Protein AF-0000000066997817 (afdb_homodimer)

Solvent-accessible surface area (backbone atoms only — not comparable to full-atom values): 31862 Å² total; per-residue (Å²): 126,80,78,74,69,65,70,50,95,46,60,20,45,47,15,39,38,50,39,30,66,36,46,84,80,52,54,71,70,64,80,75,62,68,60,83,59,78,78,51,81,40,41,64,57,29,37,52,49,52,52,50,34,34,69,73,55,72,62,69,62,60,67,58,55,32,49,37,43,42,49,49,35,51,52,48,52,53,53,37,70,72,39,91,71,57,83,59,51,71,68,46,51,27,23,26,38,44,45,30,49,35,50,40,51,34,54,75,31,30,62,69,38,41,45,49,59,48,50,71,66,59,64,71,79,86,77,75,69,81,70,71,74,73,72,67,47,24,51,48,48,58,58,44,27,54,54,43,23,56,73,75,68,44,62,65,65,57,57,50,50,36,49,30,53,74,62,50,70,66,65,54,55,70,58,44,51,52,51,45,54,52,48,50,51,48,44,39,68,72,41,44,63,75,72,35,71,47,59,31,60,62,38,50,51,51,50,51,52,50,50,49,50,48,51,48,50,52,47,46,52,50,52,58,67,61,53,70,77,70,76,64,80,77,74,75,74,76,74,72,73,79,80,72,74,86,74,78,72,95,74,70,96,78,80,73,88,80,76,86,78,85,80,78,86,70,88,77,82,133,125,80,77,75,70,65,69,50,95,44,61,20,43,47,16,39,39,51,40,30,67,35,48,85,78,50,55,71,73,49,80,79,54,64,76,82,63,75,76,50,82,41,42,64,57,28,37,52,49,51,52,49,33,33,70,74,55,72,61,67,61,59,67,59,56,33,48,37,42,42,50,49,35,52,50,49,51,53,52,37,69,72,39,92,70,58,82,59,50,73,68,46,50,28,22,26,39,45,45,31,50,35,50,40,50,34,53,75,30,30,61,70,37,40,45,49,58,47,49,71,65,58,65,72,79,86,72,78,66,80,70,71,74,73,72,66,46,22,49,47,49,57,58,44,27,54,54,42,23,56,73,73,69,42,64,66,64,58,57,52,51,37,48,31,52,74,61,49,70,67,66,53,55,72,57,44,51,52,52,45,53,53,49,50,50,49,44,40,69,73,41,44,63,75,73,36,71,47,62,31,60,63,39,50,51,51,50,51,50,50,49,49,51,49,49,49,50,50,48,47,51,50,53,59,67,61,53,71,78,72,77,66,80,78,75,78,75,79,73,74,75,78,82,69,82,78,81,73,68,94,80,78,86,90,87,73,91,81,82,82,77,84,77,88,79,81,95,76,92,136

Radius of gyration: 37.09 Å; Cα contacts (8 Å, |Δi|>4): 409; chains: 2; bounding box: 123×84×131 Å

Structure (mmCIF, N/CA/C/O backbone):
data_AF-0000000066997817-model_v1
#
loop_
_entity.id
_entity.type
_entity.pdbx_description
1 polymer 'Uncharacterized protein'
#
loop_
_atom_site.group_PDB
_atom_site.id
_atom_site.type_symbol
_atom_site.label_atom_id
_atom_site.label_alt_id
_atom_site.label_comp_id
_atom_site.label_asym_id
_atom_site.label_entity_id
_atom_site.label_seq_id
_atom_site.pdbx_PDB_ins_code
_atom_site.Cartn_x
_atom_site.Cartn_y
_atom_site.Cartn_z
_atom_site.occupancy
_atom_site.B_iso_or_equiv
_atom_site.auth_seq_id
_atom_site.auth_comp_id
_atom_site.auth_asym_id
_atom_site.auth_atom_id
_atom_site.pdbx_PDB_model_num
ATOM 1 N N . MET A 1 1 ? 7.906 35.812 -6.578 1 25.64 1 MET A N 1
ATOM 2 C CA . MET A 1 1 ? 7.562 35.031 -5.383 1 25.64 1 MET A CA 1
ATOM 3 C C . MET A 1 1 ? 6.047 34.906 -5.238 1 25.64 1 MET A C 1
ATOM 5 O O . MET A 1 1 ? 5.371 35.875 -4.871 1 25.64 1 MET A O 1
ATOM 9 N N . VAL A 1 2 ? 5.352 34.531 -6.168 1 36.06 2 VAL A N 1
ATOM 10 C CA . VAL A 1 2 ? 3.895 34.562 -6.09 1 36.06 2 VAL A CA 1
ATOM 11 C C . VAL A 1 2 ? 3.434 34 -4.742 1 36.06 2 VAL A C 1
ATOM 13 O O . VAL A 1 2 ? 3.875 32.938 -4.32 1 36.06 2 VAL A O 1
ATOM 16 N N . LEU A 1 3 ? 3.238 34.781 -3.748 1 38.38 3 LEU A N 1
ATOM 17 C CA . LEU A 1 3 ? 2.797 34.562 -2.377 1 38.38 3 LEU A CA 1
ATOM 18 C C . LEU A 1 3 ? 1.727 33.469 -2.322 1 38.38 3 LEU A C 1
ATOM 20 O O . LEU A 1 3 ? 0.569 33.719 -2.672 1 38.38 3 LEU A O 1
ATOM 24 N N . GLN A 1 4 ? 1.892 32.312 -2.9 1 48.66 4 GLN A N 1
ATOM 25 C CA . GLN A 1 4 ? 0.854 31.281 -2.951 1 48.66 4 GLN A CA 1
ATOM 26 C C . GLN A 1 4 ? 0.151 31.141 -1.604 1 48.66 4 GLN A C 1
ATOM 28 O O . GLN A 1 4 ? 0.803 30.953 -0.575 1 48.66 4 GLN A O 1
ATOM 33 N N . PHE A 1 5 ? -0.874 31.922 -1.35 1 62 5 PHE A N 1
ATOM 34 C CA . PHE A 1 5 ? -1.747 31.922 -0.182 1 62 5 PHE A CA 1
ATOM 35 C C . PHE A 1 5 ? -2.061 30.5 0.27 1 62 5 PHE A C 1
ATOM 37 O O . PHE A 1 5 ? -2.398 29.641 -0.549 1 62 5 PHE A O 1
ATOM 44 N N . PRO A 1 6 ? -1.7 30.25 1.535 1 77.75 6 PRO A N 1
ATOM 45 C CA . PRO A 1 6 ? -2.027 28.922 2.029 1 77.75 6 PRO A CA 1
ATOM 46 C C . PRO A 1 6 ? -3.498 28.562 1.824 1 77.75 6 PRO A C 1
ATOM 48 O O . PRO A 1 6 ? -4.363 29.438 1.859 1 77.75 6 PRO A O 1
ATOM 51 N N . PRO A 1 7 ? -3.721 27.406 1.388 1 84.56 7 PRO A N 1
ATOM 52 C CA . PRO A 1 7 ? -5.086 26.984 1.061 1 84.56 7 PRO A CA 1
ATOM 53 C C . PRO A 1 7 ? -6.02 27.016 2.27 1 84.56 7 PRO A C 1
ATOM 55 O O . PRO A 1 7 ? -7.223 26.781 2.131 1 84.56 7 PRO A O 1
ATOM 58 N N . TRP A 1 8 ? -5.34 27.359 3.434 1 87.06 8 TRP A N 1
ATOM 59 C CA . TRP A 1 8 ? -6.211 27.484 4.598 1 87.06 8 TRP A CA 1
ATOM 60 C C . TRP A 1 8 ? -6.551 28.953 4.867 1 87.06 8 TRP A C 1
ATOM 62 O O . TRP A 1 8 ? -5.75 29.844 4.574 1 87.06 8 TRP A O 1
ATOM 72 N N . ARG A 1 9 ? -7.746 29.484 4.68 1 82.06 9 ARG A N 1
ATOM 73 C CA . ARG A 1 9 ? -8.305 30.828 4.805 1 82.06 9 ARG A CA 1
ATOM 74 C C . ARG A 1 9 ? -7.562 31.641 5.863 1 82.06 9 ARG A C 1
ATOM 76 O O . ARG A 1 9 ? -7.176 32.781 5.621 1 82.06 9 ARG A O 1
ATOM 83 N N . HIS A 1 10 ? -7.348 31.078 7.078 1 87.31 10 HIS A N 1
ATOM 84 C CA . HIS A 1 10 ? -6.641 31.688 8.195 1 87.31 10 HIS A CA 1
ATOM 85 C C . HIS A 1 10 ? -5.867 30.656 8.992 1 87.31 10 HIS A C 1
ATOM 87 O O . HIS A 1 10 ? -6.184 29.453 8.938 1 87.31 10 HIS A O 1
ATOM 93 N N . GLN A 1 11 ? -4.898 31.078 9.711 1 90.75 11 GLN A N 1
ATOM 94 C CA . GLN A 1 11 ? -4.047 30.203 10.516 1 90.75 11 GLN A CA 1
ATOM 95 C C . GLN A 1 11 ? -4.875 29.422 11.523 1 90.75 11 GLN A C 1
ATOM 97 O O . GLN A 1 11 ? -4.492 28.312 11.914 1 90.75 11 GLN A O 1
ATOM 102 N N . SER A 1 12 ? -5.957 29.906 11.891 1 92.19 12 SER A N 1
ATOM 103 C CA . SER A 1 12 ? -6.809 29.203 12.859 1 92.19 12 SER A CA 1
ATOM 104 C C . SER A 1 12 ? -7.301 27.875 12.297 1 92.19 12 SER A C 1
ATOM 106 O O . SER A 1 12 ? -7.523 26.922 13.055 1 92.19 12 SER A O 1
ATOM 108 N N . TYR A 1 13 ? -7.457 27.828 10.93 1 92.69 13 TYR A N 1
ATOM 109 C CA . TYR A 1 13 ? -7.879 26.562 10.312 1 92.69 13 TYR A CA 1
ATOM 110 C C . TYR A 1 13 ? -6.766 25.531 10.367 1 92.69 13 TYR A C 1
ATOM 112 O O . TYR A 1 13 ? -7.023 24.344 10.555 1 92.69 13 TYR A O 1
ATOM 120 N N . LEU A 1 14 ? -5.566 26.031 10.188 1 94.81 14 LEU A N 1
ATOM 121 C CA . LEU A 1 14 ? -4.43 25.125 10.312 1 94.81 14 LEU A CA 1
ATOM 122 C C . LEU A 1 14 ? -4.32 24.578 11.727 1 94.81 14 LEU A C 1
ATOM 124 O O . LEU A 1 14 ? -4.082 23.375 11.922 1 94.81 14 LEU A O 1
ATOM 128 N N . ALA A 1 15 ? -4.535 25.391 12.672 1 94.44 15 ALA A N 1
ATOM 129 C CA . ALA A 1 15 ? -4.512 24.984 14.078 1 94.44 15 ALA A CA 1
ATOM 130 C C . ALA A 1 15 ? -5.625 23.984 14.383 1 94.44 15 ALA A C 1
ATOM 132 O O . ALA A 1 15 ? -5.43 23.047 15.156 1 94.44 15 ALA A O 1
ATOM 133 N N . LEU A 1 16 ? -6.746 24.25 13.828 1 93.94 16 LEU A N 1
ATOM 134 C CA . LEU A 1 16 ? -7.883 23.359 14.008 1 93.94 16 LEU A CA 1
ATOM 135 C C . LEU A 1 16 ? -7.57 21.969 13.484 1 93.94 16 LEU A C 1
ATOM 137 O O . LEU A 1 16 ? -7.812 20.969 14.164 1 93.94 16 LEU A O 1
ATOM 141 N N . VAL A 1 17 ? -6.984 21.906 12.289 1 95.88 17 VAL A N 1
ATOM 142 C CA . VAL A 1 17 ? -6.637 20.625 11.664 1 95.88 17 VAL A CA 1
ATOM 143 C C . VAL A 1 17 ? -5.543 19.938 12.477 1 95.88 17 VAL A C 1
ATOM 145 O O . VAL A 1 17 ? -5.562 18.719 12.641 1 95.88 17 VAL A O 1
ATOM 148 N N . ARG A 1 18 ? -4.613 20.719 12.984 1 96.62 18 ARG A N 1
ATOM 149 C CA . ARG A 1 18 ? -3.604 20.188 13.891 1 96.62 18 ARG A CA 1
ATOM 150 C C . ARG A 1 18 ? -4.25 19.469 15.07 1 96.62 18 ARG A C 1
ATOM 152 O O . ARG A 1 18 ? -3.9 18.328 15.383 1 96.62 18 ARG A O 1
ATOM 159 N N . ASP A 1 19 ? -5.227 20.062 15.68 1 94.44 19 ASP A N 1
ATOM 160 C CA . ASP A 1 19 ? -5.883 19.531 16.859 1 94.44 19 ASP A CA 1
ATOM 161 C C . ASP A 1 19 ? -6.699 18.281 16.516 1 94.44 19 ASP A C 1
ATOM 163 O O . ASP A 1 19 ? -6.836 17.375 17.344 1 94.44 19 ASP A O 1
ATOM 167 N N . TRP A 1 20 ? -7.238 18.297 15.32 1 95.56 20 TRP A N 1
ATOM 168 C CA . TRP A 1 20 ? -7.973 17.125 14.859 1 95.56 20 TRP A CA 1
ATOM 169 C C . TRP A 1 20 ? -7.035 15.945 14.648 1 95.56 20 TRP A C 1
ATOM 171 O O . TRP A 1 20 ? -7.367 14.812 15 1 95.56 20 TRP A O 1
ATOM 181 N N . PHE A 1 21 ? -5.812 16.141 14.117 1 97 21 PHE A N 1
ATOM 182 C CA . PHE A 1 21 ? -4.844 15.086 13.852 1 97 21 PHE A CA 1
ATOM 183 C C . PHE A 1 21 ? -4.273 14.531 15.148 1 97 21 PHE A C 1
ATOM 185 O O . PHE A 1 21 ? -4 13.328 15.25 1 97 21 PHE A O 1
ATOM 192 N N . PHE A 1 22 ? -4.129 15.469 16.125 1 96.06 22 PHE A N 1
ATOM 193 C CA . PHE A 1 22 ? -3.381 15.117 17.328 1 96.06 22 PHE A CA 1
ATOM 194 C C . PHE A 1 22 ? -4.199 15.406 18.578 1 96.06 22 PHE A C 1
ATOM 196 O O . PHE A 1 22 ? -3.785 16.203 19.438 1 96.06 22 PHE A O 1
ATOM 203 N N . PRO A 1 23 ? -5.238 14.656 18.75 1 91.25 23 PRO A N 1
ATOM 204 C CA . PRO A 1 23 ? -6.121 14.93 19.891 1 91.25 23 PRO A CA 1
ATOM 205 C C . PRO A 1 23 ? -5.414 14.773 21.234 1 91.25 23 PRO A C 1
ATOM 207 O O . PRO A 1 23 ? -5.738 15.484 22.188 1 91.25 23 PRO A O 1
ATOM 210 N N . ASN A 1 24 ? -4.5 13.93 21.297 1 88.19 24 ASN A N 1
ATOM 211 C CA . ASN A 1 24 ? -3.826 13.648 22.562 1 88.19 24 ASN A CA 1
ATOM 212 C C . ASN A 1 24 ? -2.869 14.773 22.938 1 88.19 24 ASN A C 1
ATOM 214 O O . ASN A 1 24 ? -2.523 14.922 24.109 1 88.19 24 ASN A O 1
ATOM 218 N N . HIS A 1 25 ? -2.414 15.508 22.031 1 88.12 25 HIS A N 1
ATOM 219 C CA . HIS A 1 25 ? -1.492 16.609 22.281 1 88.12 25 HIS A CA 1
ATOM 220 C C . HIS A 1 25 ? -2.244 17.891 22.625 1 88.12 25 HIS A C 1
ATOM 222 O O . HIS A 1 25 ? -1.673 18.812 23.203 1 88.12 25 HIS A O 1
ATOM 228 N N . THR A 1 26 ? -3.557 17.891 22.25 1 74.31 26 THR A N 1
ATOM 229 C CA . THR A 1 26 ? -4.27 19.156 22.359 1 74.31 26 THR A CA 1
ATOM 230 C C . THR A 1 26 ? -5.352 19.078 23.438 1 74.31 26 THR A C 1
ATOM 232 O O . THR A 1 26 ? -5.938 20.094 23.812 1 74.31 26 THR A O 1
ATOM 235 N N . LYS A 1 27 ? -5.852 17.844 23.87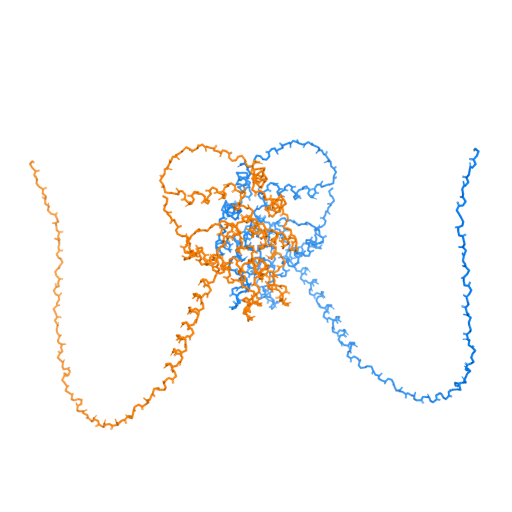5 1 63.03 27 LYS A N 1
ATOM 236 C CA . LYS A 1 27 ? -6.887 17.703 24.891 1 63.03 27 LYS A CA 1
ATOM 237 C C . LYS A 1 27 ? -6.496 18.406 26.172 1 63.03 27 LYS A C 1
ATOM 239 O O . LYS A 1 27 ? -7.336 18.625 27.047 1 63.03 27 LYS A O 1
ATOM 244 N N . GLN A 1 28 ? -5.203 18.594 26.438 1 50.91 28 GLN A N 1
ATOM 245 C CA . GLN A 1 28 ? -5.004 19.047 27.812 1 50.91 28 GLN A CA 1
ATOM 246 C C . GLN A 1 28 ? -5.867 20.266 28.125 1 50.91 28 GLN A C 1
ATOM 248 O O . GLN A 1 28 ? -5.996 20.656 29.297 1 50.91 28 GLN A O 1
ATOM 253 N N . ASP A 1 29 ? -6.059 21.219 27.281 1 43.19 29 ASP A N 1
ATOM 254 C CA . ASP A 1 29 ? -6.75 22.359 27.875 1 43.19 29 ASP A CA 1
ATOM 255 C C . ASP A 1 29 ? -8.211 22.031 28.172 1 43.19 29 ASP A C 1
ATOM 257 O O . ASP A 1 29 ? -8.977 21.719 27.266 1 43.19 29 ASP A O 1
ATOM 261 N N . VAL A 1 30 ? -8.516 21.438 29.312 1 39.88 30 VAL A N 1
ATOM 262 C CA . VAL A 1 30 ? -9.602 20.875 30.109 1 39.88 30 VAL A CA 1
ATOM 263 C C . VAL A 1 30 ? -10.906 21.609 29.781 1 39.88 30 VAL A C 1
ATOM 265 O O . VAL A 1 30 ? -11.992 21.141 30.156 1 39.88 30 VAL A O 1
ATOM 268 N N . PHE A 1 31 ? -10.969 22.938 30 1 39.09 31 PHE A N 1
ATOM 269 C CA . PHE A 1 31 ? -12.266 23.594 30.203 1 39.09 31 PHE A CA 1
ATOM 270 C C . PHE A 1 31 ? -13.164 23.391 28.984 1 39.09 31 PHE A C 1
ATOM 272 O O . PHE A 1 31 ? -14.367 23.688 29.047 1 39.09 31 PHE A O 1
ATOM 279 N N . SER A 1 32 ? -12.648 23.469 27.844 1 41.66 32 SER A N 1
ATOM 280 C CA . SER A 1 32 ? -13.57 23.469 26.719 1 41.66 32 SER A CA 1
ATOM 281 C C . SER A 1 32 ? -14.148 22.078 26.469 1 41.66 32 SER A C 1
ATOM 283 O O . SER A 1 32 ? -13.805 21.422 25.484 1 41.66 32 SER A O 1
ATOM 285 N N . ALA A 1 33 ? -14.203 21.25 27.391 1 39.81 33 ALA A N 1
ATOM 286 C CA . ALA A 1 33 ? -14.945 20 27.531 1 39.81 33 ALA A CA 1
ATOM 287 C C . ALA A 1 33 ? -16.359 20.141 26.953 1 39.81 33 ALA A C 1
ATOM 289 O O . ALA A 1 33 ? -17.203 19.25 27.141 1 39.81 33 ALA A O 1
ATOM 290 N N . THR A 1 34 ? -16.922 21.297 26.828 1 38.31 34 THR A N 1
ATOM 291 C CA . THR A 1 34 ? -18.344 21.297 26.5 1 38.31 34 THR A CA 1
ATOM 292 C C . THR A 1 34 ? -18.625 20.406 25.297 1 38.31 34 THR A C 1
ATOM 294 O O . THR A 1 34 ? -19.781 20.109 25 1 38.31 34 THR A O 1
ATOM 297 N N . VAL A 1 35 ? -17.938 20.797 24.125 1 39.84 35 VAL A N 1
ATOM 298 C CA . VAL A 1 35 ? -18.547 20.172 22.953 1 39.84 35 VAL A CA 1
ATOM 299 C C . VAL A 1 35 ? -18.391 18.656 23.031 1 39.84 35 VAL A C 1
ATOM 301 O O . VAL A 1 35 ? -17.281 18.141 23.219 1 39.84 35 VAL A O 1
ATOM 304 N N . SER A 1 36 ? -19.375 17.891 23.438 1 42.66 36 SER A N 1
ATOM 305 C CA . SER A 1 36 ? -19.75 16.484 23.297 1 42.66 36 SER A CA 1
ATOM 306 C C . SER A 1 36 ? -18.859 15.789 22.266 1 42.66 36 SER A C 1
ATOM 308 O O . SER A 1 36 ? -18.922 14.57 22.109 1 42.66 36 SER A O 1
ATOM 310 N N . ASP A 1 37 ? -18.188 16.562 21.453 1 44.44 37 ASP A N 1
ATOM 311 C CA . ASP A 1 37 ? -17.406 16.125 20.297 1 44.44 37 ASP A CA 1
ATOM 312 C C . ASP A 1 37 ? -16.047 15.602 20.719 1 44.44 37 ASP A C 1
ATOM 314 O O . ASP A 1 37 ? -15.188 15.336 19.875 1 44.44 37 ASP A O 1
ATOM 318 N N . LEU A 1 38 ? -15.594 15.852 21.984 1 47.25 38 LEU A N 1
ATOM 319 C CA . LEU A 1 38 ? -14.312 15.422 22.531 1 47.25 38 LEU A CA 1
ATOM 320 C C . LEU A 1 38 ? -14.117 13.922 22.328 1 47.25 38 LEU A C 1
ATOM 322 O O . LEU A 1 38 ? -12.984 13.445 22.266 1 47.25 38 LEU A O 1
ATOM 326 N N . SER A 1 39 ? -15.234 13.227 22.312 1 58 39 SER A N 1
ATOM 327 C CA . SER A 1 39 ? -15.148 11.766 22.25 1 58 39 SER A CA 1
ATOM 328 C C . SER A 1 39 ? -15.047 11.281 20.812 1 58 39 SER A C 1
ATOM 330 O O . SER A 1 39 ? -14.68 10.133 20.562 1 58 39 SER A O 1
ATOM 332 N N . GLN A 1 40 ? -15.312 12.273 19.953 1 77.62 40 GLN A N 1
ATOM 333 C CA . GLN A 1 40 ? -15.406 11.812 18.562 1 77.62 40 GLN A CA 1
ATOM 334 C C . GLN A 1 40 ? -14.047 11.875 17.875 1 77.62 40 GLN A C 1
ATOM 336 O O . GLN A 1 40 ? -13.305 12.852 18.031 1 77.62 40 GLN A O 1
ATOM 341 N N . ASP A 1 41 ? -13.578 10.844 17.406 1 89.69 41 ASP A N 1
ATOM 342 C CA . ASP A 1 41 ? -12.367 10.773 16.594 1 89.69 41 ASP A CA 1
ATOM 343 C C . ASP A 1 41 ? -12.5 11.625 15.336 1 89.69 41 ASP A C 1
ATOM 345 O O . ASP A 1 41 ? -13.25 11.273 14.422 1 89.69 41 ASP A O 1
ATOM 349 N N . LEU A 1 42 ? -11.797 12.828 15.352 1 94.44 42 LEU A N 1
ATOM 350 C CA . LEU A 1 42 ? -11.953 13.789 14.258 1 94.44 42 LEU A CA 1
ATOM 351 C C . LEU A 1 42 ? -10.82 13.648 13.25 1 94.44 42 LEU A C 1
ATOM 353 O O . LEU A 1 42 ? -10.68 14.477 12.344 1 94.44 42 LEU A O 1
ATOM 357 N N . ARG A 1 43 ? -10.047 12.625 13.414 1 96.88 43 ARG A N 1
ATOM 358 C CA . ARG A 1 43 ? -8.898 12.43 12.531 1 96.88 43 ARG A CA 1
ATOM 359 C C . ARG A 1 43 ? -9.344 12.281 11.078 1 96.88 43 ARG A C 1
ATOM 361 O O . ARG A 1 43 ? -8.68 12.781 10.172 1 96.88 43 ARG A O 1
ATOM 368 N N . GLN A 1 44 ? -10.445 11.641 10.852 1 96.06 44 GLN A N 1
ATOM 369 C CA . GLN A 1 44 ? -10.938 11.508 9.484 1 96.06 44 GLN A CA 1
ATOM 370 C C . GLN A 1 44 ? -11.312 12.867 8.898 1 96.06 44 GLN A C 1
ATOM 372 O O . GLN A 1 44 ? -11.094 13.125 7.715 1 96.06 44 GLN A O 1
ATOM 377 N N . ARG A 1 45 ? -11.891 13.695 9.711 1 95.5 45 ARG A N 1
ATOM 378 C CA . ARG A 1 45 ? -12.234 15.047 9.273 1 95.5 45 ARG A CA 1
ATOM 379 C C . ARG A 1 45 ? -10.977 15.828 8.883 1 95.5 45 ARG A C 1
ATOM 381 O O . ARG A 1 45 ? -10.992 16.594 7.926 1 95.5 45 ARG A O 1
ATOM 388 N N . ALA A 1 46 ? -9.953 15.648 9.664 1 97.19 46 ALA A N 1
ATOM 389 C CA . ALA A 1 46 ? -8.68 16.281 9.359 1 97.19 46 ALA A CA 1
ATOM 390 C C . ALA A 1 46 ? -8.148 15.82 8.008 1 97.19 46 ALA A C 1
ATOM 392 O O . ALA A 1 46 ? -7.734 16.641 7.18 1 97.19 46 ALA A O 1
ATOM 393 N N . VAL A 1 47 ? -8.203 14.516 7.75 1 97.56 47 VAL A N 1
ATOM 394 C CA . VAL A 1 47 ? -7.758 13.945 6.484 1 97.56 47 VAL A CA 1
ATOM 395 C C . VAL A 1 47 ? -8.57 14.539 5.336 1 97.56 47 VAL A C 1
ATOM 397 O O . VAL A 1 47 ? -8.008 14.945 4.316 1 97.56 47 VAL A O 1
ATOM 400 N N . ASP A 1 48 ? -9.828 14.656 5.508 1 96.12 48 ASP A N 1
ATOM 401 C CA . ASP A 1 48 ? -10.711 15.188 4.477 1 96.12 48 ASP A CA 1
ATOM 402 C C . ASP A 1 48 ? -10.391 16.656 4.176 1 96.12 48 ASP A C 1
ATOM 404 O O . ASP A 1 48 ? -10.398 17.062 3.014 1 96.12 48 ASP A O 1
ATOM 408 N N . LYS A 1 49 ? -10.164 17.344 5.215 1 96.19 49 LYS A N 1
ATOM 409 C CA . LYS A 1 49 ? -9.852 18.766 5.043 1 96.19 49 LYS A CA 1
ATOM 410 C C . LYS A 1 49 ? -8.531 18.953 4.297 1 96.19 49 LYS A C 1
ATOM 412 O O . LYS A 1 49 ? -8.43 19.797 3.414 1 96.19 49 LYS A O 1
ATOM 417 N N . VAL A 1 50 ? -7.516 18.188 4.645 1 96.75 50 VAL A N 1
ATOM 418 C CA . VAL A 1 50 ? -6.227 18.25 3.965 1 96.75 50 VAL A CA 1
ATOM 419 C C . VAL A 1 50 ? -6.398 17.875 2.492 1 96.75 50 VAL A C 1
ATOM 421 O O . VAL A 1 50 ? -5.805 18.516 1.614 1 96.75 50 VAL A O 1
ATOM 424 N N . ASN A 1 51 ? -7.207 16.844 2.238 1 94.62 51 ASN A N 1
ATOM 425 C CA . ASN A 1 51 ? -7.477 16.453 0.856 1 94.62 51 ASN A CA 1
ATOM 426 C C . ASN A 1 51 ? -8.141 17.594 0.08 1 94.62 51 ASN A C 1
ATOM 428 O O . ASN A 1 51 ? -7.844 17.797 -1.097 1 94.62 51 ASN A O 1
ATOM 432 N N . LEU A 1 52 ? -9.031 18.297 0.714 1 94.69 52 LEU A N 1
ATOM 433 C CA . LEU A 1 52 ? -9.68 19.453 0.095 1 94.69 52 LEU A CA 1
ATOM 434 C C . LEU A 1 52 ? -8.656 20.547 -0.207 1 94.69 52 LEU A C 1
ATOM 436 O O . LEU A 1 52 ? -8.688 21.156 -1.282 1 94.69 52 LEU A O 1
ATOM 440 N N . TRP A 1 53 ? -7.777 20.812 0.797 1 95.38 53 TRP A N 1
ATOM 441 C CA . TRP A 1 53 ? -6.73 21.812 0.591 1 95.38 53 TRP A CA 1
ATOM 442 C C . TRP A 1 53 ? -5.809 21.406 -0.553 1 95.38 53 TRP A C 1
ATOM 444 O O . TRP A 1 53 ? -5.379 22.25 -1.342 1 95.38 53 TRP A O 1
ATOM 454 N N . MET A 1 54 ? -5.539 20.141 -0.613 1 93.06 54 MET A N 1
ATOM 455 C CA . MET A 1 54 ? -4.703 19.625 -1.694 1 93.06 54 MET A CA 1
ATOM 456 C C . MET A 1 54 ? -5.367 19.844 -3.049 1 93.06 54 MET A C 1
ATOM 458 O O . MET A 1 54 ? -4.707 20.25 -4.012 1 93.06 54 MET A O 1
ATOM 462 N N . PHE A 1 55 ? -6.613 19.594 -3.148 1 90.19 55 PHE A N 1
ATOM 463 C CA . PHE A 1 55 ? -7.375 19.766 -4.379 1 90.19 55 PHE A CA 1
ATOM 464 C C . PHE A 1 55 ? -7.375 21.219 -4.809 1 90.19 55 PHE A C 1
ATOM 466 O O . PHE A 1 55 ? -7.234 21.531 -5.996 1 90.19 55 PHE A O 1
ATOM 473 N N . LYS A 1 56 ? -7.469 22.141 -3.92 1 90.38 56 LYS A N 1
ATOM 474 C CA . LYS A 1 56 ? -7.559 23.578 -4.191 1 90.38 56 LYS A CA 1
ATOM 475 C C . LYS A 1 56 ? -6.191 24.141 -4.562 1 90.38 56 LYS A C 1
ATOM 477 O O . LYS A 1 56 ? -6.078 24.922 -5.516 1 90.38 56 LYS A O 1
ATOM 482 N N . ALA A 1 57 ? -5.148 23.766 -3.83 1 90.94 57 ALA A N 1
ATOM 483 C CA . ALA A 1 57 ? -3.832 24.375 -3.971 1 90.94 57 ALA A CA 1
ATOM 484 C C . ALA A 1 57 ? -2.953 23.578 -4.93 1 90.94 57 ALA A C 1
ATOM 486 O O . ALA A 1 57 ? -1.989 24.109 -5.484 1 90.94 57 ALA A O 1
ATOM 487 N N . GLY A 1 58 ? -3.227 22.328 -5.074 1 86.12 58 GLY A N 1
ATOM 488 C CA . GLY A 1 58 ? -2.4 21.484 -5.91 1 86.12 58 GLY A CA 1
ATOM 489 C C . GLY A 1 58 ? -1.174 20.953 -5.191 1 86.12 58 GLY A C 1
ATOM 490 O O . GLY A 1 58 ? -0.653 19.891 -5.547 1 86.12 58 GLY A O 1
ATOM 491 N N . GLN A 1 59 ? -0.717 21.734 -4.27 1 87.25 59 GLN A N 1
ATOM 492 C CA . GLN A 1 59 ? 0.443 21.312 -3.49 1 87.25 59 GLN A CA 1
ATOM 493 C C . GLN A 1 59 ? 0.318 21.75 -2.033 1 87.25 59 GLN A C 1
ATOM 495 O O . GLN A 1 59 ? -0.208 22.828 -1.747 1 87.25 59 GLN A O 1
ATOM 500 N N . LEU A 1 60 ? 0.815 20.906 -1.173 1 92.94 60 LEU A N 1
ATOM 501 C CA . LEU A 1 60 ? 0.842 21.203 0.256 1 92.94 60 LEU A CA 1
ATOM 502 C C . LEU A 1 60 ? 2.203 20.859 0.855 1 92.94 60 LEU A C 1
ATOM 504 O O . LEU A 1 60 ? 2.986 20.125 0.251 1 92.94 60 LEU A O 1
ATOM 508 N N . PRO A 1 61 ? 2.518 21.484 1.967 1 92.81 61 PRO A N 1
ATOM 509 C CA . PRO A 1 61 ? 3.74 21.062 2.65 1 92.81 61 PRO A CA 1
ATOM 510 C C . PRO A 1 61 ? 3.809 19.547 2.84 1 92.81 61 PRO A C 1
ATOM 512 O O . PRO A 1 61 ? 2.814 18.922 3.223 1 92.81 61 PRO A O 1
ATOM 515 N N . PRO A 1 62 ? 4.965 19 2.582 1 93.88 62 PRO A N 1
ATOM 516 C CA . PRO A 1 62 ? 5.125 17.547 2.688 1 93.88 62 PRO A CA 1
ATOM 517 C C . PRO A 1 62 ? 4.695 17 4.047 1 93.88 62 PRO A C 1
ATOM 519 O O . PRO A 1 62 ? 4.148 15.898 4.133 1 93.88 62 PRO A O 1
ATOM 522 N N . ALA A 1 63 ? 4.926 17.781 5.043 1 96.38 63 ALA A N 1
ATOM 523 C CA . ALA A 1 63 ? 4.582 17.344 6.395 1 96.38 63 ALA A CA 1
ATOM 524 C C . ALA A 1 63 ? 3.076 17.141 6.539 1 96.38 63 ALA A C 1
ATOM 526 O O . ALA A 1 63 ? 2.631 16.203 7.203 1 96.38 63 ALA A O 1
ATOM 527 N N . MET A 1 64 ? 2.322 17.984 5.957 1 96.44 64 MET A N 1
ATOM 528 C CA . MET A 1 64 ? 0.867 17.906 6.027 1 96.44 64 MET A CA 1
ATOM 529 C C . MET A 1 64 ? 0.353 16.703 5.25 1 96.44 64 MET A C 1
ATOM 531 O O . MET A 1 64 ? -0.491 15.953 5.746 1 96.44 64 MET A O 1
ATOM 535 N N . GLU A 1 65 ? 0.888 16.516 4.055 1 95.81 65 GLU A N 1
ATOM 536 C CA . GLU A 1 65 ? 0.499 15.375 3.238 1 95.81 65 GLU A CA 1
ATOM 537 C C . GLU A 1 65 ? 0.85 14.055 3.928 1 95.81 65 GLU A C 1
ATOM 539 O O . GLU A 1 65 ? 0.042 13.125 3.949 1 95.81 65 GLU A O 1
ATOM 544 N N . ALA A 1 66 ? 2.018 14.016 4.469 1 97.5 66 ALA A N 1
ATOM 545 C CA . ALA A 1 66 ? 2.467 12.82 5.172 1 97.5 66 ALA A CA 1
ATOM 546 C C . ALA A 1 66 ? 1.588 12.531 6.383 1 97.5 66 ALA A C 1
ATOM 548 O O . ALA A 1 66 ? 1.226 11.383 6.637 1 97.5 66 ALA A O 1
ATOM 549 N N . THR A 1 67 ? 1.228 13.57 7.148 1 98.62 67 THR A N 1
ATOM 550 C CA . THR A 1 67 ? 0.376 13.398 8.32 1 98.62 67 THR A CA 1
ATOM 551 C C . THR A 1 67 ? -0.971 12.797 7.93 1 98.62 67 THR A C 1
ATOM 553 O O . THR A 1 67 ? -1.461 11.883 8.594 1 98.62 67 THR A O 1
ATOM 556 N N . ALA A 1 68 ? -1.5 13.32 6.855 1 98.38 68 ALA A N 1
ATOM 557 C CA . ALA A 1 68 ? -2.791 12.82 6.391 1 98.38 68 ALA A CA 1
ATOM 558 C C . ALA A 1 68 ? -2.697 11.352 5.984 1 98.38 68 ALA A C 1
ATOM 560 O O . ALA A 1 68 ? -3.537 10.539 6.375 1 98.38 68 ALA A O 1
ATOM 561 N N . SER A 1 69 ? -1.688 11 5.234 1 97.88 69 SER A N 1
ATOM 562 C CA . SER A 1 69 ? -1.523 9.641 4.727 1 97.88 69 SER A CA 1
ATOM 563 C C . SER A 1 69 ? -1.277 8.656 5.859 1 97.88 69 SER A C 1
ATOM 565 O O . SER A 1 69 ? -1.861 7.57 5.883 1 97.88 69 SER A O 1
ATOM 567 N N . LEU A 1 70 ? -0.435 9.023 6.77 1 98.75 70 LEU A N 1
ATOM 568 C CA . LEU A 1 70 ? -0.126 8.164 7.906 1 98.75 70 LEU A CA 1
ATOM 569 C C . LEU A 1 70 ? -1.354 7.973 8.789 1 98.75 70 LEU A C 1
ATOM 571 O O . LEU A 1 70 ? -1.643 6.855 9.227 1 98.75 70 LEU A O 1
ATOM 575 N N . THR A 1 71 ? -2.061 9.031 9.062 1 98.69 71 THR A N 1
ATOM 576 C CA . THR A 1 71 ? -3.268 8.977 9.875 1 98.69 71 THR A CA 1
ATOM 577 C C . THR A 1 71 ? -4.332 8.109 9.211 1 98.69 71 THR A C 1
ATOM 579 O O . THR A 1 71 ? -5 7.316 9.883 1 98.69 71 THR A O 1
ATOM 582 N N . GLU A 1 72 ? -4.434 8.273 7.938 1 98 72 GLU A N 1
ATOM 583 C CA . GLU A 1 72 ? -5.406 7.473 7.203 1 98 72 GLU A CA 1
ATOM 584 C C . GLU A 1 72 ? -5.098 5.984 7.328 1 98 72 GLU A C 1
ATOM 586 O O . GLU A 1 72 ? -6.008 5.164 7.461 1 98 72 GLU A O 1
ATOM 591 N N . ALA A 1 73 ? -3.875 5.629 7.227 1 98.5 73 ALA A N 1
ATOM 592 C CA . ALA A 1 73 ? -3.48 4.234 7.41 1 98.5 73 ALA A CA 1
ATOM 593 C C . ALA A 1 73 ? -3.9 3.721 8.781 1 98.5 73 ALA A C 1
ATOM 595 O O . ALA A 1 73 ? -4.438 2.617 8.906 1 98.5 73 ALA A O 1
ATOM 596 N N . LEU A 1 74 ? -3.701 4.508 9.805 1 98.19 74 LEU A N 1
ATOM 597 C CA . LEU A 1 74 ? -4.094 4.137 11.156 1 98.19 74 LEU A CA 1
ATOM 598 C C . LEU A 1 74 ? -5.598 3.92 11.25 1 98.19 74 LEU A C 1
ATOM 600 O O . LEU A 1 74 ? -6.055 2.953 11.867 1 98.19 74 LEU A O 1
ATOM 604 N N . LEU A 1 75 ? -6.312 4.82 10.625 1 96.81 75 LEU A N 1
ATOM 605 C CA . LEU A 1 75 ? -7.77 4.754 10.68 1 96.81 75 LEU A CA 1
ATOM 606 C C . LEU A 1 75 ? -8.281 3.486 10 1 96.81 75 LEU A C 1
ATOM 608 O O . LEU A 1 75 ? -9.219 2.848 10.492 1 96.81 75 LEU A O 1
ATOM 612 N N . HIS A 1 76 ? -7.66 3.146 8.914 1 96.62 76 HIS A N 1
ATOM 613 C CA . HIS A 1 76 ? -8.039 1.908 8.242 1 96.62 76 HIS A CA 1
ATOM 614 C C . HIS A 1 76 ? -7.754 0.696 9.125 1 96.62 76 HIS A C 1
ATOM 616 O O . HIS A 1 76 ? -8.547 -0.242 9.172 1 96.62 76 HIS A O 1
ATOM 622 N N . ASP A 1 77 ? -6.664 0.691 9.758 1 96.81 77 ASP A N 1
ATOM 623 C CA . ASP A 1 77 ? -6.289 -0.415 10.633 1 96.81 77 ASP A CA 1
ATOM 624 C C . ASP A 1 77 ? -7.254 -0.535 11.812 1 96.81 77 ASP A C 1
ATOM 626 O O . ASP A 1 77 ? -7.656 -1.64 12.18 1 96.81 77 ASP A O 1
ATOM 630 N N . GLU A 1 78 ? -7.602 0.573 12.391 1 94.75 78 GLU A N 1
ATOM 631 C CA . GLU A 1 78 ? -8.539 0.588 13.508 1 94.75 78 GLU A CA 1
ATOM 632 C C . GLU A 1 78 ? -9.914 0.08 13.078 1 94.75 78 GLU A C 1
ATOM 634 O O . GLU A 1 78 ? -10.555 -0.688 13.805 1 94.75 78 GLU A O 1
ATOM 639 N N . ALA A 1 79 ? -10.328 0.499 11.914 1 92.12 79 ALA A N 1
ATOM 640 C CA . ALA A 1 79 ? -11.609 0.032 11.383 1 92.12 79 ALA A CA 1
ATOM 641 C C . ALA A 1 79 ? -11.578 -1.473 11.133 1 92.12 79 ALA A C 1
ATOM 643 O O . ALA A 1 79 ? -12.562 -2.17 11.391 1 92.12 79 ALA A O 1
ATOM 644 N N . ARG A 1 80 ? -10.484 -1.912 10.625 1 91.25 80 ARG A N 1
ATOM 645 C CA . ARG A 1 80 ? -10.289 -3.334 10.359 1 91.25 80 ARG A CA 1
ATOM 646 C C . ARG A 1 80 ? -10.383 -4.148 11.648 1 91.25 80 ARG A C 1
ATOM 648 O O . ARG A 1 80 ? -10.992 -5.219 11.664 1 91.25 80 ARG A O 1
ATOM 655 N N . ARG A 1 81 ? -9.82 -3.744 12.656 1 89.19 81 ARG A N 1
ATOM 656 C CA . ARG A 1 81 ? -9.75 -4.453 13.93 1 89.19 81 ARG A CA 1
ATOM 657 C C . ARG A 1 81 ? -11.117 -4.508 14.602 1 89.19 81 ARG A C 1
ATOM 659 O O . ARG A 1 81 ? -11.422 -5.449 15.336 1 89.19 81 ARG A O 1
ATOM 666 N N . TRP A 1 82 ? -11.898 -3.514 14.367 1 85.88 82 TRP A N 1
ATOM 667 C CA . TRP A 1 82 ? -13.211 -3.422 15 1 85.88 82 TRP A CA 1
ATOM 668 C C . TRP A 1 82 ? -14.242 -4.25 14.242 1 85.88 82 TRP A C 1
ATOM 670 O O . TRP A 1 82 ? -15.344 -4.496 14.742 1 85.88 82 TRP A O 1
ATOM 680 N N . SER A 1 83 ? -13.891 -4.598 13.055 1 81.5 83 SER A N 1
ATOM 681 C CA . SER A 1 83 ? -14.844 -5.344 12.234 1 81.5 83 SER A CA 1
ATOM 682 C C . SER A 1 83 ? -14.711 -6.848 12.461 1 81.5 83 SER A C 1
ATOM 684 O O . SER A 1 83 ? -13.602 -7.355 12.641 1 81.5 83 SER A O 1
ATOM 686 N N . SER A 1 84 ? -15.773 -7.566 12.594 1 71.44 84 SER A N 1
ATOM 687 C CA . SER A 1 84 ? -15.781 -9.016 12.758 1 71.44 84 SER A CA 1
ATOM 688 C C . SER A 1 84 ? -15.398 -9.727 11.469 1 71.44 84 SER A C 1
ATOM 690 O O . SER A 1 84 ? -14.906 -10.859 11.492 1 71.44 84 SER A O 1
ATOM 692 N N . ALA A 1 85 ? -15.672 -9.164 10.391 1 65.5 85 ALA A N 1
ATOM 693 C CA . ALA A 1 85 ? -15.281 -9.703 9.086 1 65.5 85 ALA A CA 1
ATOM 694 C C . ALA A 1 85 ? -14.383 -8.727 8.336 1 65.5 85 ALA A C 1
ATOM 696 O O . ALA A 1 85 ? -14.867 -7.785 7.703 1 65.5 85 ALA A O 1
ATOM 697 N N . PRO A 1 86 ? -13.133 -8.992 8.453 1 66.94 86 PRO A N 1
ATOM 698 C CA . PRO A 1 86 ? -12.273 -7.941 7.914 1 66.94 86 PRO A CA 1
ATOM 699 C C . PRO A 1 86 ? -12.336 -7.848 6.391 1 66.94 86 PRO A C 1
ATOM 701 O O . PRO A 1 86 ? -12.148 -8.852 5.699 1 66.94 86 PRO A O 1
ATOM 704 N N . PHE A 1 87 ? -12.586 -6.664 6.012 1 84.38 87 PHE A N 1
ATOM 705 C CA . PHE A 1 87 ? -12.672 -6.328 4.598 1 84.38 87 PHE A CA 1
ATOM 706 C C . PHE A 1 87 ? -11.289 -6.066 4.016 1 84.38 87 PHE A C 1
ATOM 708 O O . PHE A 1 87 ? -11.102 -6.113 2.799 1 84.38 87 PHE A O 1
ATOM 715 N N . ILE A 1 88 ? -10.398 -5.816 4.902 1 93.06 88 ILE A N 1
ATOM 716 C CA . ILE A 1 88 ? -9.023 -5.582 4.492 1 93.06 88 ILE A CA 1
ATOM 717 C C . ILE A 1 88 ? -8.133 -6.711 5.012 1 93.06 88 ILE A C 1
ATOM 719 O O . ILE A 1 88 ? -8.055 -6.945 6.223 1 93.06 88 ILE A O 1
ATOM 723 N N . SER A 1 89 ? -7.5 -7.445 4.156 1 94 89 SER A N 1
ATOM 724 C CA . SER A 1 89 ? -6.609 -8.539 4.539 1 94 89 SER A CA 1
ATOM 725 C C . SER A 1 89 ? -5.363 -8.008 5.242 1 94 89 SER A C 1
ATOM 727 O O . SER A 1 89 ? -5.07 -6.812 5.188 1 94 89 SER A O 1
ATOM 729 N N . GLU A 1 90 ? -4.633 -8.906 5.879 1 93.94 90 GLU A N 1
ATOM 730 C CA . GLU A 1 90 ? -3.381 -8.539 6.535 1 93.94 90 GLU A CA 1
ATOM 731 C C . GLU A 1 90 ? -2.379 -7.969 5.539 1 93.94 90 GLU A C 1
ATOM 733 O O . GLU A 1 90 ? -1.739 -6.949 5.812 1 93.94 90 GLU A O 1
ATOM 738 N N . SER A 1 91 ? -2.27 -8.586 4.406 1 94.94 91 SER A N 1
ATOM 739 C CA . SER A 1 91 ? -1.332 -8.141 3.379 1 94.94 91 SER A CA 1
ATOM 740 C C . SER A 1 91 ? -1.724 -6.777 2.822 1 94.94 91 SER A C 1
ATOM 742 O O . SER A 1 91 ? -0.859 -5.945 2.547 1 94.94 91 SER A O 1
ATOM 744 N N . ALA A 1 92 ? -3.004 -6.617 2.637 1 96.56 92 ALA A N 1
ATOM 745 C CA . ALA A 1 92 ? -3.482 -5.32 2.162 1 96.56 92 ALA A CA 1
ATOM 746 C C . ALA A 1 92 ? -3.186 -4.223 3.178 1 96.56 92 ALA A C 1
ATOM 748 O O . ALA A 1 92 ? -2.783 -3.117 2.807 1 96.56 92 ALA A O 1
ATOM 749 N N . MET A 1 93 ? -3.395 -4.504 4.457 1 97.5 93 MET A N 1
ATOM 750 C CA . MET A 1 93 ? -3.115 -3.525 5.508 1 97.5 93 MET A CA 1
ATOM 751 C C . MET A 1 93 ? -1.627 -3.201 5.566 1 97.5 93 MET A C 1
ATOM 753 O O . MET A 1 93 ? -1.246 -2.051 5.781 1 97.5 93 MET A O 1
ATOM 757 N N . GLN A 1 94 ? -0.797 -4.238 5.367 1 97.94 94 GLN A N 1
ATOM 758 C CA . GLN A 1 94 ? 0.641 -4.023 5.254 1 97.94 94 GLN A CA 1
ATOM 759 C C . GLN A 1 94 ? 0.962 -3.041 4.129 1 97.94 94 GLN A C 1
ATOM 761 O O . GLN A 1 94 ? 1.768 -2.125 4.305 1 97.94 94 GLN A O 1
ATOM 766 N N . SER A 1 95 ? 0.293 -3.227 3.043 1 98.12 95 SER A N 1
ATOM 767 C CA . SER A 1 95 ? 0.524 -2.375 1.881 1 98.12 95 SER A CA 1
ATOM 768 C C . SER A 1 95 ? 0.161 -0.924 2.176 1 98.12 95 SER A C 1
ATOM 770 O O . SER A 1 95 ? 0.896 -0.007 1.804 1 98.12 95 SER A O 1
ATOM 772 N N . ILE A 1 96 ? -0.932 -0.733 2.826 1 98.25 96 ILE A N 1
ATOM 773 C CA . ILE A 1 96 ? -1.427 0.602 3.143 1 98.25 96 ILE A CA 1
ATOM 774 C C . ILE A 1 96 ? -0.438 1.312 4.062 1 98.25 96 ILE A C 1
ATOM 776 O O . ILE A 1 96 ? -0.032 2.445 3.793 1 98.25 96 ILE A O 1
ATOM 780 N N . TYR A 1 97 ? 0.021 0.612 5.113 1 98.69 97 TYR A N 1
ATOM 781 C CA . TYR A 1 97 ? 1.012 1.182 6.02 1 98.69 97 TYR A CA 1
ATOM 782 C C . TYR A 1 97 ? 2.332 1.426 5.301 1 98.69 97 TYR A C 1
ATOM 784 O O . TYR A 1 97 ? 2.939 2.488 5.449 1 98.69 97 TYR A O 1
ATOM 792 N N . ALA A 1 98 ? 2.725 0.44 4.578 1 98.38 98 ALA A N 1
ATOM 793 C CA . ALA A 1 98 ? 4.027 0.48 3.914 1 98.38 98 ALA A CA 1
ATOM 794 C C . ALA A 1 98 ? 4.117 1.662 2.953 1 98.38 98 ALA A C 1
ATOM 796 O O . ALA A 1 98 ? 5.094 2.416 2.975 1 98.38 98 ALA A O 1
ATOM 797 N N . MET A 1 99 ? 3.119 1.844 2.18 1 97.81 99 MET A N 1
ATOM 798 C CA . MET A 1 99 ? 3.125 2.922 1.194 1 97.81 99 MET A CA 1
ATOM 799 C C . MET A 1 99 ? 3.105 4.285 1.879 1 97.81 99 MET A C 1
ATOM 801 O O . MET A 1 99 ? 3.85 5.188 1.495 1 97.81 99 MET A O 1
ATOM 805 N N . ALA A 1 100 ? 2.219 4.426 2.852 1 98.25 100 ALA A N 1
ATOM 806 C CA . ALA A 1 100 ? 2.148 5.688 3.582 1 98.25 100 ALA A CA 1
ATOM 807 C C . ALA A 1 100 ? 3.496 6.035 4.211 1 98.25 100 ALA A C 1
ATOM 809 O O . ALA A 1 100 ? 3.951 7.18 4.125 1 98.25 100 ALA A O 1
ATOM 810 N N . PHE A 1 101 ? 4.141 5.062 4.809 1 98.25 101 PHE A N 1
ATOM 811 C CA . PHE A 1 101 ? 5.391 5.277 5.527 1 98.25 101 PHE A CA 1
ATOM 812 C C . PHE A 1 101 ? 6.523 5.586 4.555 1 98.25 101 PHE A C 1
ATOM 814 O O . PHE A 1 101 ? 7.32 6.5 4.793 1 98.25 101 PHE A O 1
ATOM 821 N N . ALA A 1 102 ? 6.609 4.824 3.494 1 96.69 102 ALA A N 1
ATOM 822 C CA . ALA A 1 102 ? 7.652 5.055 2.494 1 96.69 102 ALA A CA 1
ATOM 823 C C . ALA A 1 102 ? 7.543 6.453 1.898 1 96.69 102 ALA A C 1
ATOM 825 O O . ALA A 1 102 ? 8.547 7.145 1.734 1 96.69 102 ALA A O 1
ATOM 826 N N . ARG A 1 103 ? 6.391 6.898 1.623 1 95.75 103 ARG A N 1
ATOM 827 C CA . ARG A 1 103 ? 6.188 8.219 1.031 1 95.75 103 ARG A CA 1
ATOM 828 C C . ARG A 1 103 ? 6.547 9.32 2.021 1 95.75 103 ARG A C 1
ATOM 830 O O . ARG A 1 103 ? 7.074 10.367 1.633 1 95.75 103 ARG A O 1
ATOM 837 N N . PHE A 1 104 ? 6.18 9.055 3.252 1 97.25 104 PHE A N 1
ATOM 838 C CA . PHE A 1 104 ? 6.586 9.969 4.312 1 97.25 104 PHE A CA 1
ATOM 839 C C . PHE A 1 104 ? 8.102 10.141 4.336 1 97.25 104 PHE A C 1
ATOM 841 O O . PHE A 1 104 ? 8.609 11.258 4.312 1 97.25 104 PHE A O 1
ATOM 848 N N . VAL A 1 105 ? 8.82 9.062 4.352 1 97.06 105 VAL A N 1
ATOM 849 C CA . VAL A 1 105 ? 10.273 9.125 4.422 1 97.06 105 VAL A CA 1
ATOM 850 C C . VAL A 1 105 ? 10.828 9.781 3.156 1 97.06 105 VAL A C 1
ATOM 852 O O . VAL A 1 105 ? 11.672 10.672 3.232 1 97.06 105 VAL A O 1
ATOM 855 N N . ASN A 1 106 ? 10.312 9.43 1.985 1 94.12 106 ASN A N 1
ATOM 856 C CA . ASN A 1 106 ? 10.773 9.977 0.712 1 94.12 106 ASN A CA 1
ATOM 857 C C . ASN A 1 106 ? 10.562 11.492 0.642 1 94.12 106 ASN A C 1
ATOM 859 O O . ASN A 1 106 ? 11.375 12.211 0.058 1 94.12 106 ASN A O 1
ATOM 863 N N . ALA A 1 107 ? 9.484 11.922 1.198 1 93.06 107 ALA A N 1
ATOM 864 C CA . ALA A 1 107 ? 9.141 13.344 1.13 1 93.06 107 ALA A CA 1
ATOM 865 C C . ALA A 1 107 ? 10.203 14.203 1.804 1 93.06 107 ALA A C 1
ATOM 867 O O . ALA A 1 107 ? 10.359 15.383 1.477 1 93.06 107 ALA A O 1
ATOM 868 N N . PHE A 1 108 ? 10.969 13.625 2.68 1 93.12 108 PHE A N 1
ATOM 869 C CA . PHE A 1 108 ? 11.891 14.438 3.469 1 93.12 108 PHE A CA 1
ATOM 870 C C . PHE A 1 108 ? 13.336 14.102 3.123 1 93.12 108 PHE A C 1
ATOM 872 O O . PHE A 1 108 ? 14.219 14.961 3.236 1 93.12 108 PHE A O 1
ATOM 879 N N . VAL A 1 109 ? 13.562 12.891 2.711 1 90.62 109 VAL A N 1
ATOM 880 C CA . VAL A 1 109 ? 14.969 12.523 2.637 1 90.62 109 VAL A CA 1
ATOM 881 C C . VAL A 1 109 ? 15.328 12.133 1.204 1 90.62 109 VAL A C 1
ATOM 883 O O . VAL A 1 109 ? 16.5 11.922 0.886 1 90.62 109 VAL A O 1
ATOM 886 N N . ASP A 1 110 ? 14.359 11.953 0.372 1 80.88 110 ASP A N 1
ATOM 887 C CA . ASP A 1 110 ? 14.641 11.625 -1.022 1 80.88 110 ASP A CA 1
ATOM 888 C C . ASP A 1 110 ? 14.867 12.891 -1.847 1 80.88 110 ASP A C 1
ATOM 890 O O . ASP A 1 110 ? 13.945 13.68 -2.049 1 80.88 110 ASP A O 1
ATOM 894 N N . ARG A 1 111 ? 16 13.094 -2.217 1 68.12 111 ARG A N 1
ATOM 895 C CA . ARG A 1 111 ? 16.422 14.312 -2.91 1 68.12 111 ARG A CA 1
ATOM 896 C C . ARG A 1 111 ? 15.609 14.523 -4.184 1 68.12 111 ARG A C 1
ATOM 898 O O . ARG A 1 111 ? 15.281 15.656 -4.535 1 68.12 111 ARG A O 1
ATOM 905 N N . ASP A 1 112 ? 15.344 13.391 -4.773 1 61.56 112 ASP A N 1
ATOM 906 C CA . ASP A 1 112 ? 14.57 13.5 -6.004 1 61.56 112 ASP A CA 1
ATOM 907 C C . ASP A 1 112 ? 13.156 14.008 -5.719 1 61.56 112 ASP A C 1
ATOM 909 O O . ASP A 1 112 ? 12.625 14.828 -6.469 1 61.56 112 ASP A O 1
ATOM 913 N N . VAL A 1 113 ? 12.688 13.578 -4.656 1 58.28 113 VAL A N 1
ATOM 914 C CA . VAL A 1 113 ? 11.352 14.008 -4.246 1 58.28 113 VAL A CA 1
ATOM 915 C C . VAL A 1 113 ? 11.398 15.453 -3.764 1 58.28 113 VAL A C 1
ATOM 917 O O . VAL A 1 113 ? 10.531 16.266 -4.117 1 58.28 113 VAL A O 1
ATOM 920 N N . ALA A 1 114 ? 12.453 15.719 -3.117 1 58.03 114 ALA A N 1
ATOM 921 C CA . ALA A 1 114 ? 12.617 17.078 -2.598 1 58.03 114 ALA A CA 1
ATOM 922 C C . ALA A 1 114 ? 12.773 18.078 -3.732 1 58.03 114 ALA A C 1
ATOM 924 O O . ALA A 1 114 ? 12.219 19.172 -3.674 1 58.03 114 ALA A O 1
ATOM 925 N N . ARG A 1 115 ? 13.445 17.641 -4.719 1 56.84 115 ARG A N 1
ATOM 926 C CA . ARG A 1 115 ? 13.672 18.5 -5.867 1 56.84 115 ARG A CA 1
ATOM 927 C C . ARG A 1 115 ? 12.367 18.766 -6.621 1 56.84 115 ARG A C 1
ATOM 929 O O . ARG A 1 115 ? 12.117 19.875 -7.078 1 56.84 115 ARG A O 1
ATOM 936 N N . SER A 1 116 ? 11.609 17.75 -6.672 1 54 116 SER A N 1
ATOM 937 C CA . SER A 1 116 ? 10.344 17.875 -7.391 1 54 116 SER A CA 1
ATOM 938 C C . SER A 1 116 ? 9.391 18.828 -6.672 1 54 116 SER A C 1
ATOM 940 O O . SER A 1 116 ? 8.672 19.594 -7.316 1 54 116 SER A O 1
ATOM 942 N N . HIS A 1 117 ? 9.43 18.766 -5.449 1 53.56 117 HIS A N 1
ATOM 943 C CA . HIS A 1 117 ? 8.594 19.672 -4.672 1 53.56 117 HIS A CA 1
ATOM 944 C C . HIS A 1 117 ? 9.062 21.109 -4.824 1 53.56 117 HIS A C 1
ATOM 946 O O . HIS A 1 117 ? 8.242 22.031 -4.91 1 53.56 117 HIS A O 1
ATOM 952 N N . ILE A 1 118 ? 10.469 21.328 -4.898 1 47.5 118 ILE A N 1
ATOM 953 C CA . ILE A 1 118 ? 11.039 22.656 -5.078 1 47.5 118 ILE A CA 1
ATOM 954 C C . ILE A 1 118 ? 10.773 23.141 -6.5 1 47.5 118 ILE A C 1
ATOM 956 O O . ILE A 1 118 ? 10.422 24.312 -6.711 1 47.5 118 ILE A O 1
ATOM 960 N N . ALA A 1 119 ? 11.055 22.219 -7.473 1 47.47 119 ALA A N 1
ATOM 961 C CA . ALA A 1 119 ? 10.844 22.547 -8.883 1 47.47 119 ALA A CA 1
ATOM 962 C C . ALA A 1 119 ? 9.391 22.922 -9.141 1 47.47 119 ALA A C 1
ATOM 964 O O . ALA A 1 119 ? 9.109 23.828 -9.945 1 47.47 119 ALA A O 1
ATOM 965 N N . GLY A 1 120 ? 8.484 22.156 -8.539 1 42.09 120 GLY A N 1
ATOM 966 C CA . GLY A 1 120 ? 7.086 22.531 -8.672 1 42.09 120 GLY A CA 1
ATOM 967 C C . GLY A 1 120 ? 6.789 23.922 -8.148 1 42.09 120 GLY A C 1
ATOM 968 O O . GLY A 1 120 ? 5.883 24.594 -8.641 1 42.09 120 GLY A O 1
ATOM 969 N N . MET A 1 121 ? 7.637 24.359 -7.168 1 37.91 121 MET A N 1
ATOM 970 C CA . MET A 1 121 ? 7.461 25.688 -6.594 1 37.91 121 MET A CA 1
ATOM 971 C C . MET A 1 121 ? 8.156 26.75 -7.441 1 37.91 121 MET A C 1
ATOM 973 O O . MET A 1 121 ? 7.711 27.891 -7.504 1 37.91 121 MET A O 1
ATOM 977 N N . ALA A 1 122 ? 9.445 26.562 -7.902 1 34.03 122 ALA A N 1
ATOM 978 C CA . ALA A 1 122 ? 10.273 27.531 -8.617 1 34.03 122 ALA A CA 1
ATOM 979 C C . ALA A 1 122 ? 9.836 27.656 -10.07 1 34.03 122 ALA A C 1
ATOM 981 O O . ALA A 1 122 ? 10.5 28.312 -10.875 1 34.03 122 ALA A O 1
ATOM 982 N N . LYS A 1 123 ? 8.836 27.094 -10.531 1 39.69 123 LYS A N 1
ATOM 983 C CA . LYS A 1 123 ? 8.664 27.156 -11.984 1 39.69 123 LYS A CA 1
ATOM 984 C C . LYS A 1 123 ? 8.625 28.594 -12.477 1 39.69 123 LYS A C 1
ATOM 986 O O . LYS A 1 123 ? 8.328 28.859 -13.641 1 39.69 123 LYS A O 1
ATOM 991 N N . GLU A 1 124 ? 8.594 29.625 -11.625 1 31.72 124 GLU A N 1
ATOM 992 C CA . GLU A 1 124 ? 8.484 30.812 -12.477 1 31.72 124 GLU A CA 1
ATOM 993 C C . GLU A 1 124 ? 9.773 31.062 -13.25 1 31.72 124 GLU A C 1
ATOM 995 O O . GLU A 1 124 ? 9.75 31.219 -14.477 1 31.72 124 GLU A O 1
ATOM 1000 N N . ASP A 1 125 ? 10.648 32.156 -12.773 1 31.58 125 ASP A N 1
ATOM 1001 C CA . ASP A 1 125 ? 11.508 32.938 -13.656 1 31.58 125 ASP A CA 1
ATOM 1002 C C . ASP A 1 125 ? 12.672 32.094 -14.188 1 31.58 125 ASP A C 1
ATOM 1004 O O . ASP A 1 125 ? 12.938 32.094 -15.391 1 31.58 125 ASP A O 1
ATOM 1008 N N . SER A 1 126 ? 13.938 32.188 -13.477 1 31.75 126 SER A N 1
ATOM 1009 C CA . SER A 1 126 ? 15.242 32.125 -14.117 1 31.75 126 SER A CA 1
ATOM 1010 C C . SER A 1 126 ? 15.617 30.672 -14.445 1 31.75 126 SER A C 1
ATOM 1012 O O . SER A 1 126 ? 15.625 29.812 -13.562 1 31.75 126 SER A O 1
ATOM 1014 N N . VAL A 1 127 ? 15.406 30.172 -15.68 1 32.34 127 VAL A N 1
ATOM 1015 C CA . VAL A 1 127 ? 15.914 29.062 -16.484 1 32.34 127 VAL A CA 1
ATOM 1016 C C . VAL A 1 127 ? 17.422 28.922 -16.281 1 32.34 127 VAL A C 1
ATOM 1018 O O . VAL A 1 127 ? 18.203 29.234 -17.172 1 32.34 127 VAL A O 1
ATOM 1021 N N . VAL A 1 128 ? 18.031 29.5 -15.18 1 31.42 128 VAL A N 1
ATOM 1022 C CA . VAL A 1 128 ? 19.469 29.219 -15.328 1 31.42 128 VAL A CA 1
ATOM 1023 C C . VAL A 1 128 ? 19.672 27.703 -15.453 1 31.42 128 VAL A C 1
ATOM 1025 O O . VAL A 1 128 ? 19.141 26.922 -14.664 1 31.42 128 VAL A O 1
ATOM 1028 N N . GLU A 1 129 ? 19.969 27.125 -16.688 1 32.75 129 GLU A N 1
ATOM 1029 C CA . GLU A 1 129 ? 20.406 25.922 -17.375 1 32.75 129 GLU A CA 1
ATOM 1030 C C . GLU A 1 129 ? 21.562 25.25 -16.609 1 32.75 129 GLU A C 1
ATOM 1032 O O . GLU A 1 129 ? 22.281 24.422 -17.172 1 32.75 129 GLU A O 1
ATOM 1037 N N . SER A 1 130 ? 22.094 25.875 -15.516 1 32.03 130 SER A N 1
ATOM 1038 C CA . SER A 1 130 ? 23.297 25.094 -15.297 1 32.03 130 SER A CA 1
ATOM 1039 C C . SER A 1 130 ? 22.969 23.625 -14.992 1 32.03 130 SER A C 1
ATOM 1041 O O . SER A 1 130 ? 22.25 23.344 -14.031 1 32.03 130 SER A O 1
ATOM 1043 N N . GLU A 1 131 ? 22.797 22.812 -16.031 1 31.41 131 GLU A N 1
ATOM 1044 C CA . GLU A 1 131 ? 22.812 21.359 -16.188 1 31.41 131 GLU A CA 1
ATOM 1045 C C . GLU A 1 131 ? 23.859 20.719 -15.297 1 31.41 131 GLU A C 1
ATOM 1047 O O . GLU A 1 131 ? 24.906 20.281 -15.789 1 31.41 131 GLU A O 1
ATOM 1052 N N . GLU A 1 132 ? 24.406 21.469 -14.336 1 32.41 132 GLU A N 1
ATOM 1053 C CA . GLU A 1 132 ? 25.375 20.578 -13.719 1 32.41 132 GLU A CA 1
ATOM 1054 C C . GLU A 1 132 ? 24.75 19.234 -13.383 1 32.41 132 GLU A C 1
ATOM 1056 O O . GLU A 1 132 ? 23.672 19.172 -12.797 1 32.41 132 GLU A O 1
ATOM 1061 N N . GLU A 1 133 ? 25.016 18.203 -14.203 1 32 133 GLU A N 1
ATOM 1062 C CA . GLU A 1 133 ? 24.906 16.75 -14.125 1 32 133 GLU A CA 1
ATOM 1063 C C . GLU A 1 133 ? 25.062 16.25 -12.688 1 32 133 GLU A C 1
ATOM 1065 O O . GLU A 1 133 ? 26.188 16.125 -12.195 1 32 133 GLU A O 1
ATOM 1070 N N . VAL A 1 134 ? 24.531 16.922 -11.742 1 32.16 134 VAL A N 1
ATOM 1071 C CA . VAL A 1 134 ? 24.641 16.156 -10.5 1 32.16 134 VAL A CA 1
ATOM 1072 C C . VAL A 1 134 ? 24.281 14.695 -10.758 1 32.16 134 VAL A C 1
ATOM 1074 O O . VAL A 1 134 ? 23.141 14.383 -11.094 1 32.16 134 VAL A O 1
ATOM 1077 N N . THR A 1 135 ? 25.188 13.977 -11.344 1 31.48 135 THR A N 1
ATOM 1078 C CA . THR A 1 135 ? 25.219 12.523 -11.406 1 31.48 135 THR A CA 1
ATOM 1079 C C . THR A 1 135 ? 24.734 11.906 -10.102 1 31.48 135 THR A C 1
ATOM 1081 O O . THR A 1 135 ? 25.391 12.031 -9.062 1 31.48 135 THR A O 1
ATOM 1084 N N . THR A 1 136 ? 23.562 11.953 -9.734 1 33.75 136 THR A N 1
ATOM 1085 C CA . THR A 1 136 ? 22.969 11.164 -8.664 1 33.75 136 THR A CA 1
ATOM 1086 C C . THR A 1 136 ? 23.406 9.711 -8.758 1 33.75 136 THR A C 1
ATOM 1088 O O . THR A 1 136 ? 22.984 8.984 -9.672 1 33.75 136 THR A O 1
ATOM 1091 N N . VAL A 1 137 ? 24.609 9.414 -8.586 1 33.41 137 VAL A N 1
ATOM 1092 C CA . VAL A 1 137 ? 25.141 8.055 -8.484 1 33.41 137 VAL A CA 1
ATOM 1093 C C . VAL A 1 137 ? 24.219 7.207 -7.605 1 33.41 137 VAL A C 1
ATOM 1095 O O . VAL A 1 137 ? 23.969 7.551 -6.449 1 33.41 137 VAL A O 1
ATOM 1098 N N . SER A 1 138 ? 23.453 6.355 -8.016 1 37.19 138 SER A N 1
ATOM 1099 C CA . SER A 1 138 ? 22.453 5.438 -7.504 1 37.19 138 SER A CA 1
ATOM 1100 C C . SER A 1 138 ? 22.922 4.762 -6.219 1 37.19 138 SER A C 1
ATOM 1102 O O . SER A 1 138 ? 22.125 4.523 -5.309 1 37.19 138 SER A O 1
ATOM 1104 N N . GLY A 1 139 ? 24.203 4.121 -6.121 1 43.94 139 GLY A N 1
ATOM 1105 C CA . GLY A 1 139 ? 24.719 3.607 -4.863 1 43.94 139 GLY A CA 1
ATOM 1106 C C . GLY A 1 139 ? 24.641 4.613 -3.73 1 43.94 139 GLY A C 1
ATOM 1107 O O . GLY A 1 139 ? 24.578 4.234 -2.559 1 43.94 139 GLY A O 1
ATOM 1108 N N . LYS A 1 140 ? 24.766 5.938 -4.047 1 46.66 140 LYS A N 1
ATOM 1109 C CA . LYS A 1 140 ? 24.812 7.215 -3.338 1 46.66 140 LYS A CA 1
ATOM 1110 C C . LYS A 1 140 ? 23.422 7.641 -2.887 1 46.66 140 LYS A C 1
ATOM 1112 O O . LYS A 1 140 ? 23.281 8.391 -1.915 1 46.66 140 LYS A O 1
ATOM 1117 N N . GLY A 1 141 ? 22.375 6.898 -3.484 1 58.69 141 GLY A N 1
ATOM 1118 C CA . GLY A 1 141 ? 21.031 7.344 -3.172 1 58.69 141 GLY A CA 1
ATOM 1119 C C . GLY A 1 141 ? 20.641 7.09 -1.731 1 58.69 141 GLY A C 1
ATOM 1120 O O . GLY A 1 141 ? 20.219 8.008 -1.022 1 58.69 141 GLY A O 1
ATOM 1121 N N . GLU A 1 142 ? 20.984 5.762 -1.354 1 65.06 142 GLU A N 1
ATOM 1122 C CA . GLU A 1 142 ? 20.625 5.422 0.018 1 65.06 142 GLU A CA 1
ATOM 1123 C C . GLU A 1 142 ? 21.531 6.129 1.021 1 65.06 142 GLU A C 1
ATOM 1125 O O . GLU A 1 142 ? 21.078 6.586 2.07 1 65.06 142 GLU A O 1
ATOM 1130 N N . ARG A 1 143 ? 22.797 6.035 0.735 1 71.25 143 ARG A N 1
ATOM 1131 C CA . ARG A 1 143 ? 23.719 6.73 1.621 1 71.25 143 ARG A CA 1
ATOM 1132 C C . ARG A 1 143 ? 23.344 8.203 1.75 1 71.25 143 ARG A C 1
ATOM 1134 O O . ARG A 1 143 ? 23.453 8.781 2.834 1 71.25 143 ARG A O 1
ATOM 1141 N N . SER A 1 144 ? 22.891 8.625 0.742 1 86.12 144 SER A N 1
ATOM 1142 C CA . SER A 1 144 ? 22.469 10.023 0.736 1 86.12 144 SER A CA 1
ATOM 1143 C C . SER A 1 144 ? 21.219 10.234 1.569 1 86.12 144 SER A C 1
ATOM 1145 O O . SER A 1 144 ? 21.109 11.211 2.314 1 86.12 144 SER A O 1
ATOM 1147 N N . MET A 1 145 ? 20.422 9.164 1.677 1 89.44 145 MET A N 1
ATOM 1148 C CA . MET A 1 145 ? 19.188 9.289 2.443 1 89.44 145 MET A CA 1
ATOM 1149 C C . MET A 1 145 ? 19.469 9.266 3.941 1 89.44 145 MET A C 1
ATOM 1151 O O . MET A 1 145 ? 18.875 10.023 4.703 1 89.44 145 MET A O 1
ATOM 1155 N N . TYR A 1 146 ? 20.469 8.438 4.34 1 92 146 TYR A N 1
ATOM 1156 C CA . TYR A 1 146 ? 20.859 8.359 5.742 1 92 146 TYR A CA 1
ATOM 1157 C C . TYR A 1 146 ? 21.469 9.672 6.211 1 92 146 TYR A C 1
ATOM 1159 O O . TYR A 1 146 ? 21.156 10.164 7.297 1 92 146 TYR A O 1
ATOM 1167 N N . ALA A 1 147 ? 22.297 10.18 5.406 1 92.06 147 ALA A N 1
ATOM 1168 C CA . ALA A 1 147 ? 22.969 11.438 5.742 1 92.06 147 ALA A CA 1
ATOM 1169 C C . ALA A 1 147 ? 21.953 12.578 5.855 1 92.06 147 ALA A C 1
ATOM 1171 O O . ALA A 1 147 ? 22.016 13.383 6.793 1 92.06 147 ALA A O 1
ATOM 1172 N N . HIS A 1 148 ? 21.047 12.633 4.945 1 92.75 148 HIS A N 1
ATOM 1173 C CA . HIS A 1 148 ? 20.016 13.664 4.988 1 92.75 148 HIS A CA 1
ATOM 1174 C C . HIS A 1 148 ? 19.125 13.508 6.215 1 92.75 148 HIS A C 1
ATOM 1176 O O . HIS A 1 148 ? 18.797 14.5 6.871 1 92.75 148 HIS A O 1
ATOM 1182 N N . ALA A 1 149 ? 18.812 12.242 6.461 1 95.62 149 ALA A N 1
ATOM 1183 C CA . ALA A 1 149 ? 18.016 11.977 7.652 1 95.62 149 ALA A CA 1
ATOM 1184 C C . ALA A 1 149 ? 18.703 12.492 8.906 1 95.62 149 ALA A C 1
ATOM 1186 O O . ALA A 1 149 ? 18.078 13.125 9.758 1 95.62 149 ALA A O 1
ATOM 1187 N N . ALA A 1 150 ? 19.953 12.258 8.984 1 94.44 150 ALA A N 1
ATOM 1188 C CA . ALA A 1 150 ? 20.734 12.719 10.125 1 94.44 150 ALA A CA 1
ATOM 1189 C C . ALA A 1 150 ? 20.703 14.242 10.219 1 94.44 150 ALA A C 1
ATOM 1191 O O . ALA A 1 150 ? 20.594 14.805 11.312 1 94.44 150 ALA A O 1
ATOM 1192 N N . THR A 1 151 ? 20.719 14.891 9.125 1 93.62 151 THR A N 1
ATOM 1193 C CA . THR A 1 151 ? 20.766 16.344 9.062 1 93.62 151 THR A CA 1
ATOM 1194 C C . THR A 1 151 ? 19.469 16.953 9.602 1 93.62 151 THR A C 1
ATOM 1196 O O . THR A 1 151 ? 19.484 17.969 10.281 1 93.62 151 THR A O 1
ATOM 1199 N N . ILE A 1 152 ? 18.359 16.281 9.375 1 94.38 152 ILE A N 1
ATOM 1200 C CA . ILE A 1 152 ? 17.078 16.859 9.75 1 94.38 152 ILE A CA 1
ATOM 1201 C C . ILE A 1 152 ? 16.578 16.234 11.039 1 94.38 152 ILE A C 1
ATOM 1203 O O . ILE A 1 152 ? 15.453 16.5 11.484 1 94.38 152 ILE A O 1
ATOM 1207 N N . GLY A 1 153 ? 17.406 15.297 11.617 1 96 153 GLY A N 1
ATOM 1208 C CA . GLY A 1 153 ? 17.062 14.68 12.883 1 96 153 GLY A CA 1
ATOM 1209 C C . GLY A 1 153 ? 16.031 13.578 12.75 1 96 153 GLY A C 1
ATOM 1210 O O . GLY A 1 153 ? 15.266 13.32 13.688 1 96 153 GLY A O 1
ATOM 1211 N N . MET A 1 154 ? 15.906 12.977 11.617 1 97.44 154 MET A N 1
ATOM 1212 C CA . MET A 1 154 ? 15.016 11.836 11.422 1 97.44 154 MET A CA 1
ATOM 1213 C C . MET A 1 154 ? 15.688 10.539 11.859 1 97.44 154 MET A C 1
ATOM 1215 O O . MET A 1 154 ? 16.828 10.273 11.492 1 97.44 154 MET A O 1
ATOM 1219 N N . PRO A 1 155 ? 14.945 9.766 12.648 1 97.75 155 PRO A N 1
ATOM 1220 C CA . PRO A 1 155 ? 15.531 8.492 13.078 1 97.75 155 PRO A CA 1
ATOM 1221 C C . PRO A 1 155 ? 16 7.633 11.898 1 97.75 155 PRO A C 1
ATOM 1223 O O . PRO A 1 155 ? 15.273 7.488 10.914 1 97.75 155 PRO A O 1
ATOM 1226 N N . GLN A 1 156 ? 17.188 7.012 12.031 1 97.12 156 GLN A N 1
ATOM 1227 C CA . GLN A 1 156 ? 17.734 6.156 10.992 1 97.12 156 GLN A CA 1
ATOM 1228 C C . GLN A 1 156 ? 16.844 4.938 10.75 1 97.12 156 GLN A C 1
ATOM 1230 O O . GLN A 1 156 ? 16.766 4.43 9.633 1 97.12 156 GLN A O 1
ATOM 1235 N N . LYS A 1 157 ? 16.172 4.574 11.773 1 97.94 157 LYS A N 1
ATOM 1236 C CA . LYS A 1 157 ? 15.273 3.428 11.695 1 97.94 157 LYS A CA 1
ATOM 1237 C C . LYS A 1 157 ? 14.18 3.654 10.656 1 97.94 157 LYS A C 1
ATOM 1239 O O . LYS A 1 157 ? 13.727 2.711 10 1 97.94 157 LYS A O 1
ATOM 1244 N N . PHE A 1 158 ? 13.766 4.91 10.5 1 98.06 158 PHE A N 1
ATOM 1245 C CA . PHE A 1 158 ? 12.766 5.223 9.484 1 98.06 158 PHE A CA 1
ATOM 1246 C C . PHE A 1 158 ? 13.297 4.898 8.094 1 98.06 158 PHE A C 1
ATOM 1248 O O . PHE A 1 158 ? 12.586 4.316 7.273 1 98.06 158 PHE A O 1
ATOM 1255 N N . VAL A 1 159 ? 14.539 5.211 7.863 1 96.62 159 VAL A N 1
ATOM 1256 C CA . VAL A 1 159 ? 15.172 4.961 6.574 1 96.62 159 VAL A CA 1
ATOM 1257 C C . VAL A 1 159 ? 15.344 3.459 6.363 1 96.62 159 VAL A C 1
ATOM 1259 O O . VAL A 1 159 ? 15.148 2.955 5.254 1 96.62 159 VAL A O 1
ATOM 1262 N N . ASP A 1 160 ? 15.609 2.742 7.457 1 96.19 160 ASP A N 1
ATOM 1263 C CA . ASP A 1 160 ? 15.711 1.287 7.387 1 96.19 160 ASP A CA 1
ATOM 1264 C C . ASP A 1 160 ? 14.391 0.663 6.938 1 96.19 160 ASP A C 1
ATOM 1266 O O . ASP A 1 160 ? 14.375 -0.213 6.07 1 96.19 160 ASP A O 1
ATOM 1270 N N . ILE A 1 161 ? 13.359 1.114 7.543 1 97.12 161 ILE A N 1
ATOM 1271 C CA . ILE A 1 161 ? 12.039 0.571 7.246 1 97.12 161 ILE A CA 1
ATOM 1272 C C . ILE A 1 161 ? 11.656 0.904 5.805 1 97.12 161 ILE A C 1
ATOM 1274 O O . ILE A 1 161 ? 11.141 0.052 5.082 1 97.12 161 ILE A O 1
ATOM 1278 N N . ARG A 1 162 ? 11.961 2.102 5.418 1 95.19 162 ARG A N 1
ATOM 1279 C CA . ARG A 1 162 ? 11.68 2.508 4.047 1 95.19 162 ARG A CA 1
ATOM 1280 C C . ARG A 1 162 ? 12.422 1.618 3.053 1 95.19 162 ARG A C 1
ATOM 1282 O O . ARG A 1 162 ? 11.859 1.225 2.027 1 95.19 162 ARG A O 1
ATOM 1289 N N . HIS A 1 163 ? 13.594 1.282 3.348 1 91.31 163 HIS A N 1
ATOM 1290 C CA . HIS A 1 163 ? 14.398 0.409 2.498 1 91.31 163 HIS A CA 1
ATOM 1291 C C . HIS A 1 163 ? 13.812 -0.998 2.445 1 91.31 163 HIS A C 1
ATOM 1293 O O . HIS A 1 163 ? 13.703 -1.589 1.368 1 91.31 163 HIS A O 1
ATOM 1299 N N . GLN A 1 164 ? 13.453 -1.423 3.543 1 92.62 164 GLN A N 1
ATOM 1300 C CA . GLN A 1 164 ? 12.867 -2.756 3.625 1 92.62 164 GLN A CA 1
ATOM 1301 C C . GLN A 1 164 ? 11.57 -2.836 2.82 1 92.62 164 GLN A C 1
ATOM 1303 O O . GLN A 1 164 ? 11.352 -3.795 2.076 1 92.62 164 GLN A O 1
ATOM 1308 N N . VAL A 1 165 ? 10.781 -1.861 2.922 1 93.31 165 VAL A N 1
ATOM 1309 C CA . VAL A 1 165 ? 9.5 -1.785 2.225 1 93.31 165 VAL A CA 1
ATOM 1310 C C . VAL A 1 165 ? 9.734 -1.752 0.717 1 93.31 165 VAL A C 1
ATOM 1312 O O . VAL A 1 165 ? 8.977 -2.355 -0.049 1 93.31 165 VAL A O 1
ATOM 1315 N N . SER A 1 166 ? 10.719 -1.169 0.281 1 88.44 166 SER A N 1
ATOM 1316 C CA . SER A 1 166 ? 10.984 -0.965 -1.139 1 88.44 166 SER A CA 1
ATOM 1317 C C . SER A 1 166 ? 11.672 -2.18 -1.754 1 88.44 166 SER A C 1
ATOM 1319 O O . SER A 1 166 ? 11.453 -2.496 -2.926 1 88.44 166 SER A O 1
ATOM 1321 N N . HIS A 1 167 ? 12.477 -2.861 -0.98 1 83.88 167 HIS A N 1
ATOM 1322 C CA . HIS A 1 167 ? 13.344 -3.854 -1.602 1 83.88 167 HIS A CA 1
ATOM 1323 C C . HIS A 1 167 ? 13.227 -5.207 -0.909 1 83.88 167 HIS A C 1
ATOM 1325 O O . HIS A 1 167 ? 13.727 -6.215 -1.41 1 83.88 167 HIS A O 1
ATOM 1331 N N . GLY A 1 168 ? 12.547 -5.242 0.136 1 80.88 168 GLY A N 1
ATOM 1332 C CA . GLY A 1 168 ? 12.5 -6.48 0.898 1 80.88 168 GLY A CA 1
ATOM 1333 C C . GLY A 1 168 ? 11.094 -6.922 1.235 1 80.88 168 GLY A C 1
ATOM 1334 O O . GLY A 1 168 ? 10.156 -6.645 0.486 1 80.88 168 GLY A O 1
ATOM 1335 N N . ASP A 1 169 ? 11.078 -7.742 2.262 1 86.12 169 ASP A N 1
ATOM 1336 C CA . ASP A 1 169 ? 9.773 -8.18 2.764 1 86.12 169 ASP A CA 1
ATOM 1337 C C . ASP A 1 169 ? 9.102 -7.066 3.562 1 86.12 169 ASP A C 1
ATOM 1339 O O . ASP A 1 169 ? 9.742 -6.387 4.363 1 86.12 169 ASP A O 1
ATOM 1343 N N . ILE A 1 170 ? 7.938 -6.949 3.309 1 92.75 170 ILE A N 1
ATOM 1344 C CA . ILE A 1 170 ? 7.176 -5.93 4.023 1 92.75 170 ILE A CA 1
ATOM 1345 C C . ILE A 1 170 ? 7.055 -6.316 5.496 1 92.75 170 ILE A C 1
ATOM 1347 O O . ILE A 1 170 ? 6.66 -7.438 5.82 1 92.75 170 ILE A O 1
ATOM 1351 N N . PRO A 1 171 ? 7.406 -5.375 6.375 1 96.12 171 PRO A N 1
ATOM 1352 C CA . PRO A 1 171 ? 7.281 -5.672 7.805 1 96.12 171 PRO A CA 1
ATOM 1353 C C . PRO A 1 171 ? 5.848 -5.996 8.211 1 96.12 171 PRO A C 1
ATOM 1355 O O . PRO A 1 171 ? 4.91 -5.75 7.449 1 96.12 171 PRO A O 1
ATOM 1358 N N . SER A 1 172 ? 5.719 -6.527 9.398 1 97.19 172 SER A N 1
ATOM 1359 C CA . SER A 1 172 ? 4.414 -6.906 9.938 1 97.19 172 SER A CA 1
ATOM 1360 C C . SER A 1 172 ? 3.568 -5.676 10.25 1 97.19 172 SER A C 1
ATOM 1362 O O . SER A 1 172 ? 4.102 -4.578 10.43 1 97.19 172 SER A O 1
ATOM 1364 N N . VAL A 1 173 ? 2.27 -5.867 10.328 1 97.62 173 VAL A N 1
ATOM 1365 C CA . VAL A 1 173 ? 1.336 -4.773 10.57 1 97.62 173 VAL A CA 1
ATOM 1366 C C . VAL A 1 173 ? 1.623 -4.148 11.938 1 97.62 173 VAL A C 1
ATOM 1368 O O . VAL A 1 173 ? 1.708 -2.924 12.062 1 97.62 173 VAL A O 1
ATOM 1371 N N . PRO A 1 174 ? 1.9 -4.891 13.023 1 98.06 174 PRO A N 1
ATOM 1372 C CA . PRO A 1 174 ? 2.188 -4.262 14.32 1 98.06 174 PRO A CA 1
ATOM 1373 C C . PRO A 1 174 ? 3.436 -3.385 14.281 1 98.06 174 PRO A C 1
ATOM 1375 O O . PRO A 1 174 ? 3.449 -2.299 14.867 1 98.06 174 PRO A O 1
ATOM 1378 N N . LEU A 1 175 ? 4.418 -3.83 13.594 1 98.5 175 LEU A N 1
ATOM 1379 C CA . LEU A 1 175 ? 5.633 -3.029 13.492 1 98.5 175 LEU A CA 1
ATOM 1380 C C . LEU A 1 175 ? 5.375 -1.755 12.695 1 98.5 175 LEU A C 1
ATOM 1382 O O . LEU A 1 175 ? 5.789 -0.667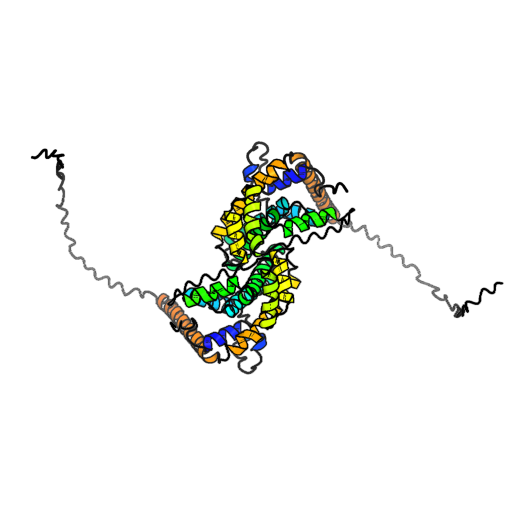 13.102 1 98.5 175 LEU A O 1
ATOM 1386 N N . LEU A 1 176 ? 4.691 -1.887 11.57 1 98.62 176 LEU A N 1
ATOM 1387 C CA . LEU A 1 176 ? 4.406 -0.73 10.727 1 98.62 176 LEU A CA 1
ATOM 1388 C C . LEU A 1 176 ? 3.51 0.265 11.461 1 98.62 176 LEU A C 1
ATOM 1390 O O . LEU A 1 176 ? 3.662 1.478 11.297 1 98.62 176 LEU A O 1
ATOM 1394 N N . LYS A 1 177 ? 2.586 -0.275 12.211 1 98.62 177 LYS A N 1
ATOM 1395 C CA . LYS A 1 177 ? 1.744 0.586 13.039 1 98.62 177 LYS A CA 1
ATOM 1396 C C . LYS A 1 177 ? 2.584 1.386 14.031 1 98.62 177 LYS A C 1
ATOM 1398 O O . LYS A 1 177 ? 2.43 2.604 14.141 1 98.62 177 LYS A O 1
ATOM 1403 N N . LYS A 1 178 ? 3.461 0.731 14.664 1 98.69 178 LYS A N 1
ATOM 1404 C CA . LYS A 1 178 ? 4.344 1.38 15.633 1 98.69 178 LYS A CA 1
ATOM 1405 C C . LYS A 1 178 ? 5.199 2.453 14.969 1 98.69 178 LYS A C 1
ATOM 1407 O O . LYS A 1 178 ? 5.332 3.561 15.492 1 98.69 178 LYS A O 1
ATOM 1412 N N . MET A 1 179 ? 5.766 2.125 13.828 1 98.75 179 MET A N 1
ATOM 1413 C CA . MET A 1 179 ? 6.598 3.07 13.094 1 98.75 179 MET A CA 1
ATOM 1414 C C . MET A 1 179 ? 5.781 4.266 12.625 1 98.75 179 MET A C 1
ATOM 1416 O O . MET A 1 179 ? 6.27 5.398 12.617 1 98.75 179 MET A O 1
ATOM 1420 N N . THR A 1 180 ? 4.559 4.008 12.211 1 98.81 180 THR A N 1
ATOM 1421 C CA . THR A 1 180 ? 3.652 5.066 11.781 1 98.81 180 THR A CA 1
ATOM 1422 C C . THR A 1 180 ? 3.359 6.031 12.93 1 98.81 180 THR A C 1
ATOM 1424 O O . THR A 1 180 ? 3.383 7.25 12.742 1 98.81 180 THR A O 1
ATOM 1427 N N . GLU A 1 181 ? 3.125 5.5 14.078 1 98.62 181 GLU A N 1
ATOM 1428 C CA . GLU A 1 181 ? 2.877 6.324 15.258 1 98.62 181 GLU A CA 1
ATOM 1429 C C . GLU A 1 181 ? 4.102 7.168 15.602 1 98.62 181 GLU A C 1
ATOM 1431 O O . GLU A 1 181 ? 3.973 8.352 15.938 1 98.62 181 GLU A O 1
ATOM 1436 N N . GLN A 1 182 ? 5.25 6.613 15.539 1 98.75 182 GLN A N 1
ATOM 1437 C CA . GLN A 1 182 ? 6.48 7.355 15.789 1 98.75 182 GLN A CA 1
ATOM 1438 C C . GLN A 1 182 ? 6.695 8.438 14.734 1 98.75 182 GLN A C 1
ATOM 1440 O O . GLN A 1 182 ? 7.18 9.531 15.047 1 98.75 182 GLN A O 1
ATOM 1445 N N . ALA A 1 183 ? 6.363 8.117 13.508 1 98.81 183 ALA A N 1
ATOM 1446 C CA . ALA A 1 183 ? 6.465 9.094 12.43 1 98.81 183 ALA A CA 1
ATOM 1447 C C . ALA A 1 183 ? 5.566 10.297 12.688 1 98.81 183 ALA A C 1
ATOM 1449 O O . ALA A 1 183 ? 5.969 11.445 12.469 1 98.81 183 ALA A O 1
ATOM 1450 N N . LEU A 1 184 ? 4.336 10 13.172 1 98.69 184 LEU A N 1
ATOM 1451 C CA . LEU A 1 184 ? 3.404 11.078 13.477 1 98.69 184 LEU A CA 1
ATOM 1452 C C . LEU A 1 184 ? 3.93 11.945 14.609 1 98.69 184 LEU A C 1
ATOM 1454 O O . LEU A 1 184 ? 3.762 13.172 14.594 1 98.69 184 LEU A O 1
ATOM 1458 N N . GLU A 1 185 ? 4.594 11.344 15.57 1 98.44 185 GLU A N 1
ATOM 1459 C CA . GLU A 1 185 ? 5.211 12.109 16.656 1 98.44 185 GLU A CA 1
ATOM 1460 C C . GLU A 1 185 ? 6.348 12.984 16.125 1 98.44 185 GLU A C 1
ATOM 1462 O O . GLU A 1 185 ? 6.477 14.141 16.531 1 98.44 185 GLU A O 1
ATOM 1467 N N . TRP A 1 186 ? 7.117 12.445 15.273 1 98.5 186 TRP A N 1
ATOM 1468 C CA . TRP A 1 186 ? 8.195 13.203 14.648 1 98.5 186 TRP A CA 1
ATOM 1469 C C . TRP A 1 186 ? 7.645 14.406 13.898 1 98.5 186 TRP A C 1
ATOM 1471 O O . TRP A 1 186 ? 8.18 15.516 14.008 1 98.5 186 TRP A O 1
ATOM 1481 N N . LEU A 1 187 ? 6.57 14.227 13.18 1 98.25 187 LEU A N 1
ATOM 1482 C CA . LEU A 1 187 ? 5.938 15.297 12.414 1 98.25 187 LEU A CA 1
ATOM 1483 C C . LEU A 1 187 ? 5.352 16.359 13.336 1 98.25 187 LEU A C 1
ATOM 1485 O O . LEU A 1 187 ? 5.367 17.547 13.016 1 98.25 187 LEU A O 1
ATOM 1489 N N . TRP A 1 188 ? 4.805 15.852 14.453 1 97.44 188 TRP A N 1
ATOM 1490 C CA . TRP A 1 188 ? 4.301 16.781 15.461 1 97.44 188 TRP A CA 1
ATOM 1491 C C . TRP A 1 188 ? 5.402 17.719 15.93 1 97.44 188 TRP A C 1
ATOM 1493 O O . TRP A 1 188 ? 5.246 18.938 15.875 1 97.44 188 TRP A O 1
ATOM 1503 N N . GLU A 1 189 ? 6.516 17.188 16.281 1 96.5 189 GLU A N 1
ATOM 1504 C CA . GLU A 1 189 ? 7.617 17.938 16.875 1 96.5 189 GLU A CA 1
ATOM 1505 C C . GLU A 1 189 ? 8.336 18.781 15.836 1 96.5 189 GLU A C 1
ATOM 1507 O O . GLU A 1 189 ? 8.719 19.922 16.109 1 96.5 189 GLU A O 1
ATOM 1512 N N . ARG A 1 190 ? 8.414 18.266 14.648 1 95.5 190 ARG A N 1
ATOM 1513 C CA . ARG A 1 190 ? 9.32 18.891 13.688 1 95.5 190 ARG A CA 1
ATOM 1514 C C . ARG A 1 190 ? 8.57 19.875 12.805 1 95.5 190 ARG A C 1
ATOM 1516 O O . ARG A 1 190 ? 9.18 20.797 12.234 1 95.5 190 ARG A O 1
ATOM 1523 N N . TRP A 1 191 ? 7.238 19.781 12.758 1 95.31 191 TRP A N 1
ATOM 1524 C CA . TRP A 1 191 ? 6.555 20.641 11.805 1 95.31 191 TRP A CA 1
ATOM 1525 C C . TRP A 1 191 ? 5.336 21.297 12.453 1 95.31 191 TRP A C 1
ATOM 1527 O O . TRP A 1 191 ? 5.18 22.531 12.391 1 95.31 191 TRP A O 1
ATOM 1537 N N . TRP A 1 192 ? 4.48 20.578 13.07 1 96 192 TRP A N 1
ATOM 1538 C CA . TRP A 1 192 ? 3.184 21.094 13.5 1 96 192 TRP A CA 1
ATOM 1539 C C . TRP A 1 192 ? 3.346 22.078 14.648 1 96 192 TRP A C 1
ATOM 1541 O O . TRP A 1 192 ? 2.705 23.141 14.656 1 96 192 TRP A O 1
ATOM 1551 N N . VAL A 1 193 ? 4.215 21.812 15.586 1 93.12 193 VAL A N 1
ATOM 1552 C CA . VAL A 1 193 ? 4.453 22.688 16.719 1 93.12 193 VAL A CA 1
ATOM 1553 C C . VAL A 1 193 ? 4.992 24.031 16.234 1 93.12 193 VAL A C 1
ATOM 1555 O O . VAL A 1 193 ? 4.629 25.094 16.766 1 93.12 193 VAL A O 1
ATOM 1558 N N . LYS A 1 194 ? 5.723 24.016 15.164 1 92.5 194 LYS A N 1
ATOM 1559 C CA . LYS A 1 194 ? 6.402 25.219 14.664 1 92.5 194 LYS A CA 1
ATOM 1560 C C . LYS A 1 194 ? 5.5 26.016 13.727 1 92.5 194 LYS A C 1
ATOM 1562 O O . LYS A 1 194 ? 5.566 27.234 13.688 1 92.5 194 LYS A O 1
ATOM 1567 N N . HIS A 1 195 ? 4.59 25.359 12.984 1 91.69 195 HIS A N 1
ATOM 1568 C CA . HIS A 1 195 ? 3.918 26.031 11.875 1 91.69 195 HIS A CA 1
ATOM 1569 C C . HIS A 1 195 ? 2.443 26.266 12.18 1 91.69 195 HIS A C 1
ATOM 1571 O O . HIS A 1 195 ? 1.788 27.078 11.523 1 91.69 195 HIS A O 1
ATOM 1577 N N . ALA A 1 196 ? 1.876 25.484 13.109 1 89.81 196 ALA A N 1
ATOM 1578 C CA . ALA A 1 196 ? 0.453 25.609 13.414 1 89.81 196 ALA A CA 1
ATOM 1579 C C . ALA A 1 196 ? 0.243 26.125 14.836 1 89.81 196 ALA A C 1
ATOM 1581 O O . ALA A 1 196 ? -0.543 25.562 15.602 1 89.81 196 ALA A O 1
ATOM 1582 N N . SER A 1 197 ? 0.855 27.172 15.219 1 79.56 197 SER A N 1
ATOM 1583 C CA . SER A 1 197 ? 0.853 27.688 16.578 1 79.56 197 SER A CA 1
ATOM 1584 C C . SER A 1 197 ? -0.376 28.562 16.844 1 79.56 197 SER A C 1
ATOM 1586 O O . SER A 1 197 ? -0.617 28.984 17.984 1 79.56 197 SER A O 1
ATOM 1588 N N . GLY A 1 198 ? -1.297 28.656 15.992 1 80.69 198 GLY A N 1
ATOM 1589 C CA . GLY A 1 198 ? -2.434 29.547 16.203 1 80.69 198 GLY A CA 1
ATOM 1590 C C . GLY A 1 198 ? -3.545 28.906 17.016 1 80.69 198 GLY A C 1
ATOM 1591 O O . GLY A 1 198 ? -3.42 27.75 17.453 1 80.69 198 GLY A O 1
ATOM 1592 N N . ASN A 1 199 ? -4.496 29.703 17.406 1 87.5 199 ASN A N 1
ATOM 1593 C CA . ASN A 1 199 ? -5.691 29.281 18.125 1 87.5 199 ASN A CA 1
ATOM 1594 C C . ASN A 1 199 ? -6.816 28.891 17.172 1 87.5 199 ASN A C 1
ATOM 1596 O O . ASN A 1 199 ? -7.188 29.672 16.297 1 87.5 199 ASN A O 1
ATOM 1600 N N . PRO A 1 200 ? -7.297 27.688 17.438 1 91.44 200 PRO A N 1
ATOM 1601 C CA . PRO A 1 200 ? -8.32 27.203 16.516 1 91.44 200 PRO A CA 1
ATOM 1602 C C . PRO A 1 200 ? -9.688 27.844 16.75 1 91.44 200 PRO A C 1
ATOM 1604 O O . PRO A 1 200 ? -10.641 27.562 16.016 1 91.44 200 PRO A O 1
ATOM 1607 N N . GLU A 1 201 ? -9.898 28.703 17.641 1 90 201 GLU A N 1
ATOM 1608 C CA . GLU A 1 201 ? -11.18 29.219 18.094 1 90 201 GLU A CA 1
ATOM 1609 C C . GLU A 1 201 ? -11.953 29.875 16.953 1 90 201 GLU A C 1
ATOM 1611 O O . GLU A 1 201 ? -13.156 29.656 16.797 1 90 201 GLU A O 1
ATOM 1616 N N . ARG A 1 202 ? -11.25 30.719 16.266 1 90.69 202 ARG A N 1
ATOM 1617 C CA . ARG A 1 202 ? -11.922 31.406 15.164 1 90.69 202 ARG A CA 1
ATOM 1618 C C . ARG A 1 202 ? -12.477 30.422 14.148 1 90.69 202 ARG A C 1
ATOM 1620 O O . ARG A 1 202 ? -13.617 30.547 13.695 1 90.69 202 ARG A O 1
ATOM 1627 N N . ALA A 1 203 ? -11.672 29.469 13.727 1 90.56 203 ALA A N 1
ATOM 1628 C CA . ALA A 1 203 ? -12.102 28.438 12.773 1 90.56 203 ALA A CA 1
ATOM 1629 C C . ALA A 1 203 ? -13.281 27.641 13.312 1 90.56 203 ALA A C 1
ATOM 1631 O O . ALA A 1 203 ? -14.227 27.344 12.578 1 90.56 203 ALA A O 1
ATOM 1632 N N . LEU A 1 204 ? -13.25 27.359 14.531 1 89.94 204 LEU A N 1
ATOM 1633 C CA . LEU A 1 204 ? -14.32 26.609 15.164 1 89.94 204 LEU A CA 1
ATOM 1634 C C . LEU A 1 204 ? -15.633 27.391 15.125 1 89.94 204 LEU A C 1
ATOM 1636 O O . LEU A 1 204 ? -16.688 26.828 14.836 1 89.94 204 LEU A O 1
ATOM 1640 N N . ARG A 1 205 ? -15.516 28.641 15.453 1 89.69 205 ARG A N 1
ATOM 1641 C CA . ARG A 1 205 ? -16.688 29.5 15.43 1 89.69 205 ARG A CA 1
ATOM 1642 C C . ARG A 1 205 ? -17.281 29.594 14.023 1 89.69 205 ARG A C 1
ATOM 1644 O O . ARG A 1 205 ? -18.5 29.516 13.852 1 89.69 205 ARG A O 1
ATOM 1651 N N . GLU A 1 206 ? -16.438 29.688 13.141 1 89.69 206 GLU A N 1
ATOM 1652 C CA . GLU A 1 206 ? -16.891 29.781 11.758 1 89.69 206 GLU A CA 1
ATOM 1653 C C . GLU A 1 206 ? -17.547 28.484 11.297 1 89.69 206 GLU A C 1
ATOM 1655 O O . GLU A 1 206 ? -18.547 28.516 10.57 1 89.69 206 GLU A O 1
ATOM 1660 N N . LEU A 1 207 ? -16.984 27.422 11.656 1 87.38 207 LEU A N 1
ATOM 1661 C CA . LEU A 1 207 ? -17.562 26.125 11.305 1 87.38 207 LEU A CA 1
ATOM 1662 C C . LEU A 1 207 ? -18.938 25.953 11.945 1 87.38 207 LEU A C 1
ATOM 1664 O O . LEU A 1 207 ? -19.859 25.422 11.312 1 87.38 207 LEU A O 1
ATOM 1668 N N . GLU A 1 208 ? -19.078 26.328 13.141 1 86.31 208 GLU A N 1
ATOM 1669 C CA . GLU A 1 208 ? -20.359 26.25 13.844 1 86.31 208 GLU A CA 1
ATOM 1670 C C . GLU A 1 208 ? -21.406 27.125 13.164 1 86.31 208 GLU A C 1
ATOM 1672 O O . GLU A 1 208 ? -22.578 26.734 13.055 1 86.31 208 GLU A O 1
ATOM 1677 N N . GLU A 1 209 ? -20.953 28.266 12.812 1 87.31 209 GLU A N 1
ATOM 1678 C CA . GLU A 1 209 ? -21.859 29.172 12.117 1 87.31 209 GLU A CA 1
ATOM 1679 C C . GLU A 1 209 ? -22.328 28.578 10.797 1 87.31 209 GLU A C 1
ATOM 1681 O O . GLU A 1 209 ? -23.516 28.688 10.453 1 87.31 209 GLU A O 1
ATOM 1686 N N . ARG A 1 210 ? -21.422 27.969 10.117 1 85.94 210 ARG A N 1
ATOM 1687 C CA . ARG A 1 210 ? -21.781 27.344 8.844 1 85.94 210 ARG A CA 1
ATOM 1688 C C . ARG A 1 210 ? -22.75 26.188 9.055 1 85.94 210 ARG A C 1
ATOM 1690 O O . ARG A 1 210 ? -23.688 26 8.266 1 85.94 210 ARG A O 1
ATOM 1697 N N . GLN A 1 211 ? -22.484 25.422 10.031 1 83.81 211 GLN A N 1
ATOM 1698 C CA . GLN A 1 211 ? -23.375 24.312 10.352 1 83.81 211 GLN A CA 1
ATOM 1699 C C . GLN A 1 211 ? -24.766 24.812 10.727 1 83.81 211 GLN A C 1
ATOM 1701 O O . GLN A 1 211 ? -25.766 24.219 10.336 1 83.81 211 GLN A O 1
ATOM 1706 N N . ARG A 1 212 ? -24.766 25.844 11.461 1 82.94 212 ARG A N 1
ATOM 1707 C CA . ARG A 1 212 ? -26.031 26.438 11.875 1 82.94 212 ARG A CA 1
ATOM 1708 C C . ARG A 1 212 ? -26.828 26.922 10.664 1 82.94 212 ARG A C 1
ATOM 1710 O O . ARG A 1 212 ? -28.016 26.641 10.539 1 82.94 212 ARG A O 1
ATOM 1717 N N . VAL A 1 213 ? -26.141 27.531 9.828 1 85.06 213 VAL A N 1
ATOM 1718 C CA . VAL A 1 213 ? -26.781 28.062 8.633 1 85.06 213 VAL A CA 1
ATOM 1719 C C . VAL A 1 213 ? -27.297 26.922 7.766 1 85.06 213 VAL A C 1
ATOM 1721 O O . VAL A 1 213 ? -28.406 27 7.223 1 85.06 213 VAL A O 1
ATOM 1724 N N . SER A 1 214 ? -26.531 25.906 7.652 1 82.94 214 SER A N 1
ATOM 1725 C CA . SER A 1 214 ? -26.938 24.734 6.867 1 82.94 214 SER A CA 1
ATOM 1726 C C . SER A 1 214 ? -28.156 24.062 7.469 1 82.94 214 SER A C 1
ATOM 1728 O O . SER A 1 214 ? -29.078 23.656 6.746 1 82.94 214 SER A O 1
ATOM 1730 N N . ARG A 1 215 ? -28.125 23.938 8.758 1 78.81 215 ARG A N 1
ATOM 1731 C CA . ARG A 1 215 ? -29.25 23.344 9.461 1 78.81 215 ARG A CA 1
ATOM 1732 C C . ARG A 1 215 ? -30.5 24.188 9.289 1 78.81 215 ARG A C 1
ATOM 1734 O O . ARG A 1 215 ? -31.594 23.656 9.07 1 78.81 215 ARG A O 1
ATOM 1741 N N . GLU A 1 216 ? -30.328 25.422 9.391 1 79.69 216 GLU A N 1
ATOM 1742 C CA . GLU A 1 216 ? -31.438 26.344 9.219 1 79.69 216 GLU A CA 1
ATOM 1743 C C . GLU A 1 216 ? -32 26.281 7.797 1 79.69 216 GLU A C 1
ATOM 1745 O O . GLU A 1 216 ? -33.219 26.297 7.602 1 79.69 216 GLU A O 1
ATOM 1750 N N . ALA A 1 217 ? -31.062 26.172 6.898 1 79.06 217 ALA A N 1
ATOM 1751 C CA . ALA A 1 217 ? -31.469 26.062 5.5 1 79.06 217 ALA A CA 1
ATOM 1752 C C . ALA A 1 217 ? -32.219 24.766 5.242 1 79.06 217 ALA A C 1
ATOM 1754 O O . ALA A 1 217 ? -33.219 24.766 4.531 1 79.06 217 ALA A O 1
ATOM 1755 N N . ARG A 1 218 ? -31.719 23.719 5.848 1 77.81 218 ARG A N 1
ATOM 1756 C CA . ARG A 1 218 ? -32.375 22.422 5.715 1 77.81 218 ARG A CA 1
ATOM 1757 C C . ARG A 1 218 ? -33.75 22.453 6.363 1 77.81 218 ARG A C 1
ATOM 1759 O O . ARG A 1 218 ? -34.719 21.922 5.805 1 77.81 218 ARG A O 1
ATOM 1766 N N . ASP A 1 219 ? -33.812 23.094 7.516 1 76.88 219 ASP A N 1
ATOM 1767 C CA . ASP A 1 219 ? -35.094 23.219 8.234 1 76.88 219 ASP A CA 1
ATOM 1768 C C . ASP A 1 219 ? -36.062 24.094 7.465 1 76.88 219 ASP A C 1
ATOM 1770 O O . ASP A 1 219 ? -37.25 23.812 7.43 1 76.88 219 ASP A O 1
ATOM 1774 N N . TRP A 1 220 ? -35.531 25.109 6.961 1 73.06 220 TRP A N 1
ATOM 1775 C CA . TRP A 1 220 ? -36.344 25.984 6.145 1 73.06 220 TRP A CA 1
ATOM 1776 C C . TRP A 1 220 ? -36.875 25.25 4.918 1 73.06 220 TRP A C 1
ATOM 1778 O O . TRP A 1 220 ? -38.062 25.406 4.559 1 73.06 220 TRP A O 1
ATOM 1788 N N . ALA A 1 221 ? -36 24.406 4.371 1 73.94 221 ALA A N 1
ATOM 1789 C CA . ALA A 1 221 ? -36.406 23.625 3.201 1 73.94 221 ALA A CA 1
ATOM 1790 C C . ALA A 1 221 ? -37.469 22.594 3.568 1 73.94 221 ALA A C 1
ATOM 1792 O O . ALA A 1 221 ? -38.438 22.391 2.822 1 73.94 221 ALA A O 1
ATOM 1793 N N . ILE A 1 222 ? -37.219 22.078 4.711 1 73.81 222 ILE A N 1
ATOM 1794 C CA . ILE A 1 222 ? -38.188 21.109 5.207 1 73.81 222 ILE A CA 1
ATOM 1795 C C . ILE A 1 222 ? -39.469 21.812 5.59 1 73.81 222 ILE A C 1
ATOM 1797 O O . ILE A 1 222 ? -40.594 21.328 5.305 1 73.81 222 ILE A O 1
ATOM 1801 N N . GLY A 1 223 ? -39.344 22.922 6.258 1 68.5 223 GLY A N 1
ATOM 1802 C CA . GLY A 1 223 ? -40.5 23.703 6.645 1 68.5 223 GLY A CA 1
ATOM 1803 C C . GLY A 1 223 ? -41.281 24.234 5.457 1 68.5 223 GLY A C 1
ATOM 1804 O O . GLY A 1 223 ? -42.5 24.328 5.492 1 68.5 223 GLY A O 1
ATOM 1805 N N . THR A 1 224 ? -40.562 24.656 4.488 1 66.5 224 THR A N 1
ATOM 1806 C CA . THR A 1 224 ? -41.219 25.172 3.295 1 66.5 224 THR A CA 1
ATOM 1807 C C . THR A 1 224 ? -41.844 24.047 2.482 1 66.5 224 THR A C 1
ATOM 1809 O O . THR A 1 224 ? -42.875 24.219 1.857 1 66.5 224 THR A O 1
ATOM 1812 N N . SER A 1 225 ? -41.188 22.938 2.557 1 61.59 225 SER A N 1
ATOM 1813 C CA . SER A 1 225 ? -41.781 21.797 1.863 1 61.59 225 SER A CA 1
ATOM 1814 C C . SER A 1 225 ? -43 21.281 2.594 1 61.59 225 SER A C 1
ATOM 1816 O O . SER A 1 225 ? -43.844 20.578 2.008 1 61.59 225 SER A O 1
ATOM 1818 N N . ALA A 1 226 ? -43.125 21.547 3.887 1 54.72 226 ALA A N 1
ATOM 1819 C CA . ALA A 1 226 ? -44.25 21.125 4.684 1 54.72 226 ALA A CA 1
ATOM 1820 C C . ALA A 1 226 ? -45.406 22.125 4.586 1 54.72 226 ALA A C 1
ATOM 1822 O O . ALA A 1 226 ? -46.438 21.969 5.242 1 54.72 226 ALA A O 1
ATOM 1823 N N . VAL A 1 227 ? -45.25 23.281 4.023 1 51.59 227 VAL A N 1
ATOM 1824 C CA . VAL A 1 227 ? -46.375 24.203 3.85 1 51.59 227 VAL A CA 1
ATOM 1825 C C . VAL A 1 227 ? -47.406 23.562 2.936 1 51.59 227 VAL A C 1
ATOM 1827 O O . VAL A 1 227 ? -47.094 23.188 1.803 1 51.59 227 VAL A O 1
ATOM 1830 N N . PRO A 1 228 ? -48.438 22.953 3.504 1 48.56 228 PRO A N 1
ATOM 1831 C CA . PRO A 1 228 ? -49.531 22.438 2.662 1 48.56 228 PRO A CA 1
ATOM 1832 C C . PRO A 1 228 ? -49.938 23.422 1.58 1 48.56 228 PRO A C 1
ATOM 1834 O O . PRO A 1 228 ? -49.906 24.641 1.8 1 48.56 228 PRO A O 1
ATOM 1837 N N . PHE A 1 229 ? -49.781 23.047 0.335 1 47.34 229 PHE A N 1
ATOM 1838 C CA . PHE A 1 229 ? -50.5 23.766 -0.719 1 47.34 229 PHE A CA 1
ATOM 1839 C C . PHE A 1 229 ? -51.906 24.141 -0.272 1 47.34 229 PHE A C 1
ATOM 1841 O O . PHE A 1 229 ? -52.75 23.25 -0.085 1 47.34 229 PHE A O 1
ATOM 1848 N N . GLU A 1 230 ? -52.094 25.031 0.563 1 43.66 230 GLU A N 1
ATOM 1849 C CA . GLU A 1 230 ? -53.5 25.438 0.789 1 43.66 230 GLU A CA 1
ATOM 1850 C C . GLU A 1 230 ? -54.281 25.469 -0.518 1 43.66 230 GLU A C 1
ATOM 1852 O O . GLU A 1 230 ? -53.875 26.156 -1.47 1 43.66 230 GLU A O 1
ATOM 1857 N N . ASP A 1 231 ? -54.938 24.359 -0.804 1 44.62 231 ASP A N 1
ATOM 1858 C CA . ASP A 1 231 ? -55.969 24.359 -1.835 1 44.62 231 ASP A CA 1
ATOM 1859 C C . ASP A 1 231 ? -56.781 25.672 -1.814 1 44.62 231 ASP A C 1
ATOM 1861 O O . ASP A 1 231 ? -57.375 26.016 -0.798 1 44.62 231 ASP A O 1
ATOM 1865 N N . GLY A 1 232 ? -56.281 26.75 -2.383 1 40.19 232 GLY A N 1
ATOM 1866 C CA . GLY A 1 232 ? -57.094 27.938 -2.535 1 40.19 232 GLY A CA 1
ATOM 1867 C C . GLY A 1 232 ? -58.531 27.625 -2.883 1 40.19 232 GLY A C 1
ATOM 1868 O O . GLY A 1 232 ? -58.844 26.531 -3.369 1 40.19 232 GLY A O 1
ATOM 1869 N N . PRO A 1 233 ? -59.469 28.125 -2.189 1 39.75 233 PRO A N 1
ATOM 1870 C CA . PRO A 1 233 ? -60.875 27.828 -2.488 1 39.75 233 PRO A CA 1
ATOM 1871 C C . PRO A 1 233 ? -61.188 27.859 -3.984 1 39.75 233 PRO A C 1
ATOM 1873 O O . PRO A 1 233 ? -60.594 28.656 -4.719 1 39.75 233 PRO A O 1
ATOM 1876 N N . SER A 1 234 ? -61.312 26.672 -4.609 1 36.06 234 SER A N 1
ATOM 1877 C CA . SER A 1 234 ? -61.875 26.578 -5.957 1 36.06 234 SER A CA 1
ATOM 1878 C C . SER A 1 234 ? -63.094 27.453 -6.109 1 36.06 234 SER A C 1
ATOM 1880 O O . SER A 1 234 ? -64.188 27.125 -5.57 1 36.06 234 SER A O 1
ATOM 1882 N N . SER A 1 235 ? -63.031 28.719 -5.832 1 32.97 235 SER A N 1
ATOM 1883 C CA . SER A 1 235 ? -64.25 29.422 -6.309 1 32.97 235 SER A CA 1
ATOM 1884 C C . SER A 1 235 ? -64.562 29.031 -7.746 1 32.97 235 SER A C 1
ATOM 1886 O O . SER A 1 235 ? -63.719 29.141 -8.633 1 32.97 235 SER A O 1
ATOM 1888 N N . GLY A 1 236 ? -65.438 28.047 -7.961 1 31.16 236 GLY A N 1
ATOM 1889 C CA . GLY A 1 236 ? -66.125 27.547 -9.125 1 31.16 236 GLY A CA 1
ATOM 1890 C C . GLY A 1 236 ? -66.688 28.656 -10.016 1 31.16 236 GLY A C 1
ATOM 1891 O O . GLY A 1 236 ? -67.875 28.906 -10.07 1 31.16 236 GLY A O 1
ATOM 1892 N N . THR A 1 237 ? -66 29.812 -10.141 1 28.02 237 THR A N 1
ATOM 1893 C CA . THR A 1 237 ? -66.625 30.672 -11.117 1 28.02 237 THR A CA 1
ATOM 1894 C C . THR A 1 237 ? -66.812 29.938 -12.453 1 28.02 237 THR A C 1
ATOM 1896 O O . THR A 1 237 ? -65.812 29.375 -12.977 1 28.02 237 THR A O 1
ATOM 1899 N N . SER A 1 238 ? -68 29.531 -12.719 1 28.8 238 SER A N 1
ATOM 1900 C CA . SER A 1 238 ? -68.688 29 -13.906 1 28.8 238 SER A CA 1
ATOM 1901 C C . SER A 1 238 ? -68.312 29.812 -15.148 1 28.8 238 SER A C 1
ATOM 1903 O O . SER A 1 238 ? -68.938 30.859 -15.406 1 28.8 238 SER A O 1
ATOM 1905 N N . GLN A 1 239 ? -67.062 30.266 -15.273 1 22.2 239 GLN A N 1
ATOM 1906 C CA . GLN A 1 239 ? -67 30.984 -16.531 1 22.2 239 GLN A CA 1
ATOM 1907 C C . GLN A 1 239 ? -67.312 30.078 -17.719 1 22.2 239 GLN A C 1
ATOM 1909 O O . GLN A 1 239 ? -66.625 29.094 -17.969 1 22.2 239 GLN A O 1
ATOM 1914 N N . ASP A 1 240 ? -68.562 29.875 -18.047 1 24.86 240 ASP A N 1
ATOM 1915 C CA . ASP A 1 240 ? -69.25 29.328 -19.219 1 24.86 240 ASP A CA 1
ATOM 1916 C C . ASP A 1 240 ? -68.625 29.875 -20.516 1 24.86 240 ASP A C 1
ATOM 1918 O O . ASP A 1 240 ? -69.188 29.719 -21.594 1 24.86 240 ASP A O 1
ATOM 1922 N N . VAL A 1 241 ? -67.5 30.656 -20.438 1 23.36 241 VAL A N 1
ATOM 1923 C CA . VAL A 1 241 ? -67.375 31.328 -21.734 1 23.36 241 VAL A CA 1
ATOM 1924 C C . VAL A 1 241 ? -67.375 30.281 -22.844 1 23.36 241 VAL A C 1
ATOM 1926 O O . VAL A 1 241 ? -66.938 29.141 -22.625 1 23.36 241 VAL A O 1
ATOM 1929 N N . LEU A 1 242 ? -67.812 30.781 -24.078 1 22.25 242 LEU A N 1
ATOM 1930 C CA . LEU A 1 242 ? -68.25 30.453 -25.438 1 22.25 242 LEU A CA 1
ATOM 1931 C C . LEU A 1 242 ? -67.062 29.859 -26.234 1 22.25 242 LEU A C 1
ATOM 1933 O O . LEU A 1 242 ? -66.125 30.578 -26.625 1 22.25 242 LEU A O 1
ATOM 1937 N N . MET A 1 243 ? -66.375 28.844 -25.688 1 22.55 243 MET A N 1
ATOM 1938 C CA . MET A 1 243 ? -65.438 28.219 -26.562 1 22.55 243 MET A CA 1
ATOM 1939 C C . MET A 1 243 ? -66 27.938 -27.938 1 22.55 243 MET A C 1
ATOM 1941 O O . MET A 1 243 ? -66.875 27.047 -28.094 1 22.55 243 MET A O 1
ATOM 1945 N N . GLU A 1 244 ? -66.312 29.047 -28.703 1 21.88 244 GLU A N 1
ATOM 1946 C CA . GLU A 1 244 ? -66.625 28.859 -30.109 1 21.88 244 GLU A CA 1
ATOM 1947 C C . GLU A 1 244 ? -65.625 27.969 -30.812 1 21.88 244 GLU A C 1
ATOM 1949 O O . GLU A 1 244 ? -64.438 27.953 -30.453 1 21.88 244 GLU A O 1
ATOM 1954 N N . GLY A 1 245 ? -66.125 26.984 -31.641 1 19.67 245 GLY A N 1
ATOM 1955 C CA . GLY A 1 245 ? -65.812 25.797 -32.406 1 19.67 245 GLY A CA 1
ATOM 1956 C C . GLY A 1 245 ? -64.812 26.047 -33.531 1 19.67 245 GLY A C 1
ATOM 1957 O O . GLY A 1 245 ? -64.625 25.188 -34.406 1 19.67 245 GLY A O 1
ATOM 1958 N N . GLY A 1 246 ? -64.125 27.25 -33.594 1 1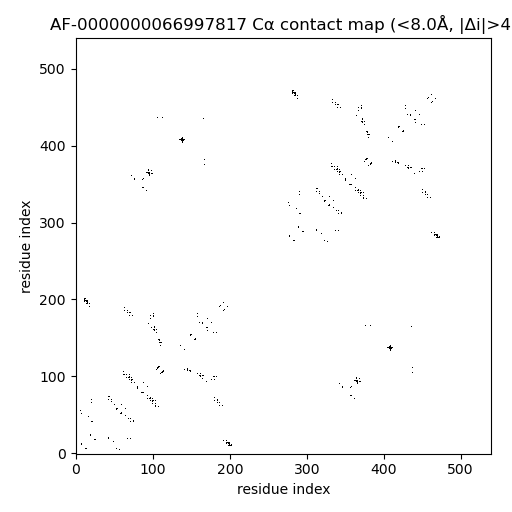8.52 246 GLY A N 1
ATOM 1959 C CA . GLY A 1 246 ? -63.719 27.375 -34.969 1 18.52 246 GLY A CA 1
ATOM 1960 C C . GLY A 1 246 ? -62.719 26.328 -35.406 1 18.52 246 GLY A C 1
ATOM 1961 O O . GLY A 1 246 ? -61.688 26.172 -34.781 1 18.52 246 GLY A O 1
ATOM 1962 N N . LEU A 1 247 ? -63.125 25.156 -35.969 1 19.08 247 LEU A N 1
ATOM 1963 C CA . LEU A 1 247 ? -62.594 23.953 -36.562 1 19.08 247 LEU A CA 1
ATOM 1964 C C . LEU A 1 247 ? -61.5 24.281 -37.594 1 19.08 247 LEU A C 1
ATOM 1966 O O . LEU A 1 247 ? -60.688 23.422 -37.938 1 19.08 247 LEU A O 1
ATOM 1970 N N . ASP A 1 248 ? -61.594 25.453 -38.344 1 17.12 248 ASP A N 1
ATOM 1971 C CA . ASP A 1 248 ? -61.375 25.094 -39.75 1 17.12 248 ASP A CA 1
ATOM 1972 C C . ASP A 1 248 ? -59.969 24.609 -40 1 17.12 248 ASP A C 1
ATOM 1974 O O . ASP A 1 248 ? -59.75 23.562 -40.594 1 17.12 248 ASP A O 1
ATOM 1978 N N . ALA A 1 249 ? -59.031 25.547 -40.312 1 16.78 249 ALA A N 1
ATOM 1979 C CA . ALA A 1 249 ? -58.5 25.672 -41.688 1 16.78 249 ALA A CA 1
ATOM 1980 C C . ALA A 1 249 ? -57.188 24.891 -41.812 1 16.78 249 ALA A C 1
ATOM 1982 O O . ALA A 1 249 ? -56.875 24.422 -42.906 1 16.78 249 ALA A O 1
ATOM 1983 N N . ALA A 1 250 ? -56.156 24.953 -40.875 1 18.16 250 ALA A N 1
ATOM 1984 C CA . ALA A 1 250 ? -54.906 25.219 -41.594 1 18.16 250 ALA A CA 1
ATOM 1985 C C . ALA A 1 250 ? -54.281 23.938 -42.156 1 18.16 250 ALA A C 1
ATOM 1987 O O . ALA A 1 250 ? -53.781 23.094 -41.406 1 18.16 250 ALA A O 1
ATOM 1988 N N . SER A 1 251 ? -54.812 23.375 -43.281 1 17.38 251 SER A N 1
ATOM 1989 C CA . SER A 1 251 ? -54.406 22.156 -43.969 1 17.38 251 SER A CA 1
ATOM 1990 C C . SER A 1 251 ? -52.906 22.188 -44.312 1 17.38 251 SER A C 1
ATOM 1992 O O . SER A 1 251 ? -52.156 21.281 -43.969 1 17.38 251 SER A O 1
ATOM 1994 N N . SER A 1 252 ? -52.469 22.688 -45.594 1 16.72 252 SER A N 1
ATOM 1995 C CA . SER A 1 252 ? -52 21.922 -46.75 1 16.72 252 SER A CA 1
ATOM 1996 C C . SER A 1 252 ? -50.469 22 -46.875 1 16.72 252 SER A C 1
ATOM 1998 O O . SER A 1 252 ? -49.875 21.219 -47.594 1 16.72 252 SER A O 1
ATOM 2000 N N . VAL A 1 253 ? -49.719 23.031 -46.406 1 17.44 253 VAL A N 1
ATOM 2001 C CA . VAL A 1 253 ? -48.75 23.453 -47.406 1 17.44 253 VAL A CA 1
ATOM 2002 C C . VAL A 1 253 ? -47.656 22.422 -47.531 1 17.44 253 VAL A C 1
ATOM 2004 O O . VAL A 1 253 ? -47 22.078 -46.531 1 17.44 253 VAL A O 1
ATOM 2007 N N . ALA A 1 254 ? -47.594 21.625 -48.688 1 16.64 254 ALA A N 1
ATOM 2008 C CA . ALA A 1 254 ? -46.875 20.516 -49.312 1 16.64 254 ALA A CA 1
ATOM 2009 C C . ALA A 1 254 ? -45.375 20.859 -49.438 1 16.64 254 ALA A C 1
ATOM 2011 O O . ALA A 1 254 ? -44.531 20.109 -48.938 1 16.64 254 ALA A O 1
ATOM 2012 N N . ALA A 1 255 ? -44.875 21.156 -50.688 1 16.55 255 ALA A N 1
ATOM 2013 C CA . ALA A 1 255 ? -44.062 20.297 -51.562 1 16.55 255 ALA A CA 1
ATOM 2014 C C . ALA A 1 255 ? -42.594 20.719 -51.562 1 16.55 255 ALA A C 1
ATOM 2016 O O . ALA A 1 255 ? -41.719 19.875 -51.5 1 16.55 255 ALA A O 1
ATOM 2017 N N . GLY A 1 256 ? -42.156 21.938 -52.031 1 16 256 GLY A N 1
ATOM 2018 C CA . GLY A 1 256 ? -41.344 22.047 -53.219 1 16 256 GLY A CA 1
ATOM 2019 C C . GLY A 1 256 ? -39.844 22.078 -52.938 1 16 256 GLY A C 1
ATOM 2020 O O . GLY A 1 256 ? -39.031 22.344 -53.844 1 16 256 GLY A O 1
ATOM 2021 N N . ALA A 1 257 ? -39.219 21.812 -51.812 1 18.59 257 ALA A N 1
ATOM 2022 C CA . ALA A 1 257 ? -37.906 22.422 -51.781 1 18.59 257 ALA A CA 1
ATOM 2023 C C . ALA A 1 257 ? -37 21.797 -52.844 1 18.59 257 ALA A C 1
ATOM 2025 O O . ALA A 1 257 ? -36.875 20.578 -52.906 1 18.59 257 ALA A O 1
ATOM 2026 N N . THR A 1 258 ? -36.531 22.609 -53.906 1 17.78 258 THR A N 1
ATOM 2027 C CA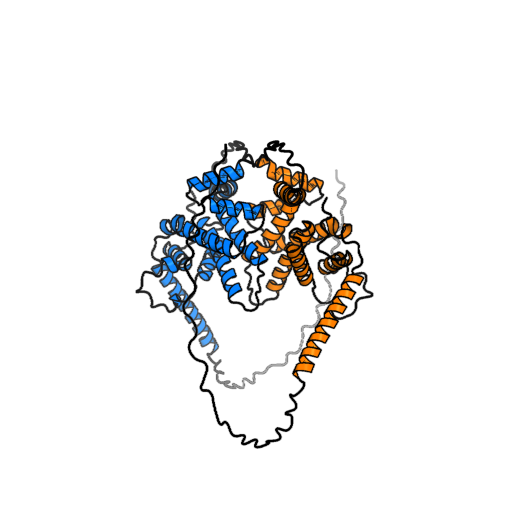 . THR A 1 258 ? -35.75 22.609 -55.156 1 17.78 258 THR A CA 1
ATOM 2028 C C . THR A 1 258 ? -34.312 22.188 -54.875 1 17.78 258 THR A C 1
ATOM 2030 O O . THR A 1 258 ? -33.781 22.422 -53.781 1 17.78 258 THR A O 1
ATOM 2033 N N . ALA A 1 259 ? -33.656 21.375 -55.812 1 19.27 259 ALA A N 1
ATOM 2034 C CA . ALA A 1 259 ? -32.531 20.531 -56.25 1 19.27 259 ALA A CA 1
ATOM 2035 C C . ALA A 1 259 ? -31.328 21.391 -56.594 1 19.27 259 ALA A C 1
ATOM 2037 O O . ALA A 1 259 ? -30.297 20.859 -57 1 19.27 259 ALA A O 1
ATOM 2038 N N . ARG A 1 260 ? -31.047 22.531 -55.969 1 17.47 260 ARG A N 1
ATOM 2039 C CA . ARG A 1 260 ? -30.031 23.281 -56.688 1 17.47 260 ARG A CA 1
ATOM 2040 C C . ARG A 1 260 ? -28.75 22.484 -56.812 1 17.47 260 ARG A C 1
ATOM 2042 O O . ARG A 1 260 ? -28.234 21.969 -55.812 1 17.47 260 ARG A O 1
ATOM 2049 N N . LYS A 1 261 ? -28.266 22.141 -58.156 1 18.28 261 LYS A N 1
ATOM 2050 C CA . LYS A 1 261 ? -27.188 21.547 -58.938 1 18.28 261 LYS A CA 1
ATOM 2051 C C . LYS A 1 261 ? -25.859 22.281 -58.688 1 18.28 261 LYS A C 1
ATOM 2053 O O . LYS A 1 261 ? -25.734 23.453 -59.031 1 18.28 261 LYS A O 1
ATOM 2058 N N . ARG A 1 262 ? -25.188 22.25 -57.594 1 18.69 262 ARG A N 1
ATOM 2059 C CA . ARG A 1 262 ? -23.859 22.844 -57.5 1 18.69 262 ARG A CA 1
ATOM 2060 C C . ARG A 1 262 ? -22.938 22.281 -58.562 1 18.69 262 ARG A C 1
ATOM 2062 O O . ARG A 1 262 ? -22.625 21.094 -58.562 1 18.69 262 ARG A O 1
ATOM 2069 N N . LYS A 1 263 ? -23 22.734 -59.906 1 18.59 263 LYS A N 1
ATOM 2070 C CA . LYS A 1 263 ? -22.109 22.422 -61.031 1 18.59 263 LYS A CA 1
ATOM 2071 C C . LYS A 1 263 ? -20.656 22.734 -60.688 1 18.59 263 LYS A C 1
ATOM 2073 O O . LYS A 1 263 ? -20.375 23.594 -59.844 1 18.59 263 LYS A O 1
ATOM 2078 N N . SER A 1 264 ? -19.641 21.906 -61.25 1 21.53 264 SER A N 1
ATOM 2079 C CA . SER A 1 264 ? -18.281 21.406 -61.438 1 21.53 264 SER A CA 1
ATOM 2080 C C . SER A 1 264 ? -17.375 22.438 -62.094 1 21.53 264 SER A C 1
ATOM 2082 O O . SER A 1 264 ? -16.188 22.188 -62.312 1 21.53 264 SER A O 1
ATOM 2084 N N . THR A 1 265 ? -17.734 23.672 -62.469 1 19.77 265 THR A N 1
ATOM 2085 C CA . THR A 1 265 ? -16.984 24.172 -63.625 1 19.77 265 THR A CA 1
ATOM 2086 C C . THR A 1 265 ? -15.492 24.188 -63.344 1 19.77 265 THR A C 1
ATOM 2088 O O . THR A 1 265 ? -15.07 24.531 -62.219 1 19.77 265 THR A O 1
ATOM 2091 N N . VAL A 1 266 ? -14.641 23.672 -64.375 1 24.42 266 VAL A N 1
ATOM 2092 C CA . VAL A 1 266 ? -13.367 23.359 -65.062 1 24.42 266 VAL A CA 1
ATOM 2093 C C . VAL A 1 266 ? -12.594 24.656 -65.25 1 24.42 266 VAL A C 1
ATOM 2095 O O . VAL A 1 266 ? -11.414 24.625 -65.625 1 24.42 266 VAL A O 1
ATOM 2098 N N . ILE A 1 267 ? -12.727 25.781 -64.625 1 21.56 267 ILE A N 1
ATOM 2099 C CA . ILE A 1 267 ? -12.156 26.891 -65.375 1 21.56 267 ILE A CA 1
ATOM 2100 C C . ILE A 1 267 ? -10.695 26.594 -65.75 1 21.56 267 ILE A C 1
ATOM 2102 O O . ILE A 1 267 ? -9.906 26.297 -64.812 1 21.56 267 ILE A O 1
ATOM 2106 N N . GLU A 1 268 ? -10.32 26.375 -67.125 1 22.14 268 GLU A N 1
ATOM 2107 C CA . GLU A 1 268 ? -9.289 26.312 -68.125 1 22.14 268 GLU A CA 1
ATOM 2108 C C . GLU A 1 268 ? -8.32 27.484 -68 1 22.14 268 GLU A C 1
ATOM 2110 O O . GLU A 1 268 ? -7.203 27.422 -68.562 1 22.14 268 GLU A O 1
ATOM 2115 N N . ASP A 1 269 ? -8.703 28.688 -67.625 1 21.73 269 ASP A N 1
ATOM 2116 C CA . ASP A 1 269 ? -8.172 29.766 -68.438 1 21.73 269 ASP A CA 1
ATOM 2117 C C . ASP A 1 269 ? -6.652 29.703 -68.5 1 21.73 269 ASP A C 1
ATOM 2119 O O . ASP A 1 269 ? -6 29.125 -67.625 1 21.73 269 ASP A O 1
ATOM 2123 N N . THR A 1 270 ? -6.094 30.859 -69.25 1 22.98 270 THR A N 1
ATOM 2124 C CA . THR A 1 270 ? -5.074 31.594 -69.938 1 22.98 270 THR A CA 1
ATOM 2125 C C . THR A 1 270 ? -3.896 31.938 -69.062 1 22.98 270 THR A C 1
ATOM 2127 O O . THR A 1 270 ? -4.09 32.344 -67.938 1 22.98 270 THR A O 1
ATOM 2130 N N . MET B 1 1 ? 22.203 -30.219 -3.588 1 26.11 1 MET B N 1
ATOM 2131 C CA . MET B 1 1 ? 21.016 -29.75 -4.281 1 26.11 1 MET B CA 1
ATOM 2132 C C . MET B 1 1 ? 19.75 -30.156 -3.52 1 26.11 1 MET B C 1
ATOM 2134 O O . MET B 1 1 ? 19.375 -31.328 -3.531 1 26.11 1 MET B O 1
ATOM 2138 N N . VAL B 1 2 ? 19.625 -29.938 -2.334 1 35.81 2 VAL B N 1
ATOM 2139 C CA . VAL B 1 2 ? 18.5 -30.469 -1.572 1 35.81 2 VAL B CA 1
ATOM 2140 C C . VAL B 1 2 ? 17.203 -30.266 -2.355 1 35.81 2 VAL B C 1
ATOM 2142 O O . VAL B 1 2 ? 16.938 -29.172 -2.844 1 35.81 2 VAL B O 1
ATOM 2145 N N . LEU B 1 3 ? 16.766 -31.172 -3.129 1 38.44 3 LEU B N 1
ATOM 2146 C CA . LEU B 1 3 ? 15.578 -31.266 -3.975 1 38.44 3 LEU B CA 1
ATOM 2147 C C . LEU B 1 3 ? 14.375 -30.625 -3.299 1 38.44 3 LEU B C 1
ATOM 2149 O O . LEU B 1 3 ? 13.82 -31.172 -2.344 1 38.44 3 LEU B O 1
ATOM 2153 N N . GLN B 1 4 ? 14.438 -29.422 -2.801 1 48.84 4 GLN B N 1
ATOM 2154 C CA . GLN B 1 4 ? 13.336 -28.797 -2.068 1 48.84 4 GLN B CA 1
ATOM 2155 C C . GLN B 1 4 ? 12 -29.062 -2.76 1 48.84 4 GLN B C 1
ATOM 2157 O O . GLN B 1 4 ? 11.844 -28.766 -3.947 1 48.84 4 GLN B O 1
ATOM 2162 N N . PHE B 1 5 ? 11.359 -30.172 -2.484 1 61.97 5 PHE B N 1
ATOM 2163 C CA . PHE B 1 5 ? 10.055 -30.609 -2.947 1 61.97 5 PHE B CA 1
ATOM 2164 C C . PHE B 1 5 ? 9.062 -29.453 -2.969 1 61.97 5 PHE B C 1
ATOM 2166 O O . PHE B 1 5 ? 8.984 -28.688 -2.008 1 61.97 5 PHE B O 1
ATOM 2173 N N . PRO B 1 6 ? 8.539 -29.234 -4.184 1 77.56 6 PRO B N 1
ATOM 2174 C CA . PRO B 1 6 ? 7.547 -28.156 -4.242 1 77.56 6 PRO B CA 1
ATOM 2175 C C . PRO B 1 6 ? 6.441 -28.312 -3.201 1 77.56 6 PRO B C 1
ATOM 2177 O O . PRO B 1 6 ? 6.082 -29.438 -2.844 1 77.56 6 PRO B O 1
ATOM 2180 N N . PRO B 1 7 ? 6.121 -27.266 -2.574 1 84.44 7 PRO B N 1
ATOM 2181 C CA . PRO B 1 7 ? 5.137 -27.328 -1.489 1 84.44 7 PRO B CA 1
ATOM 2182 C C . PRO B 1 7 ? 3.773 -27.828 -1.956 1 84.44 7 PRO B C 1
ATOM 2184 O O . PRO B 1 7 ? 2.869 -28.016 -1.139 1 84.44 7 PRO B O 1
ATOM 2187 N N . TRP B 1 8 ? 3.74 -28.031 -3.334 1 86.94 8 TRP B N 1
ATOM 2188 C CA . TRP B 1 8 ? 2.48 -28.594 -3.809 1 86.94 8 TRP B CA 1
ATOM 2189 C C . TRP B 1 8 ? 2.6 -30.094 -4.008 1 86.94 8 TRP B C 1
ATOM 2191 O O . TRP B 1 8 ? 3.676 -30.609 -4.336 1 86.94 8 TRP B O 1
ATOM 2201 N N . ARG B 1 9 ? 1.985 -31 -3.256 1 81.88 9 ARG B N 1
ATOM 2202 C CA . ARG B 1 9 ? 1.977 -32.469 -3.201 1 81.88 9 ARG B CA 1
ATOM 2203 C C . ARG B 1 9 ? 2.217 -33.062 -4.582 1 81.88 9 ARG B C 1
ATOM 2205 O O . ARG B 1 9 ? 3.053 -33.969 -4.738 1 81.88 9 ARG B O 1
ATOM 2212 N N . HIS B 1 10 ? 1.475 -32.594 -5.625 1 87.25 10 HIS B N 1
ATOM 2213 C CA . HIS B 1 10 ? 1.567 -33.031 -7.012 1 87.25 10 HIS B CA 1
ATOM 2214 C C . HIS B 1 10 ? 1.346 -31.875 -7.977 1 87.25 10 HIS B C 1
ATOM 2216 O O . HIS B 1 10 ? 0.733 -30.875 -7.613 1 87.25 10 HIS B O 1
ATOM 2222 N N . GLN B 1 11 ? 1.84 -32.031 -9.156 1 90.75 11 GLN B N 1
ATOM 2223 C CA . GLN B 1 11 ? 1.712 -31.016 -10.188 1 90.75 11 GLN B CA 1
ATOM 2224 C C . GLN B 1 11 ? 0.246 -30.688 -10.461 1 90.75 11 GLN B C 1
ATOM 2226 O O . GLN B 1 11 ? -0.082 -29.562 -10.875 1 90.75 11 GLN B O 1
ATOM 2231 N N . SER B 1 12 ? -0.595 -31.562 -10.203 1 92.06 12 SER B N 1
ATOM 2232 C CA . SER B 1 12 ? -2.018 -31.328 -10.438 1 92.06 12 SER B CA 1
ATOM 2233 C C . SER B 1 12 ? -2.545 -30.203 -9.547 1 92.06 12 SER B C 1
ATOM 2235 O O . SER B 1 12 ? -3.475 -29.5 -9.93 1 92.06 12 SER B O 1
ATOM 2237 N N . TYR B 1 13 ? -1.902 -30.062 -8.336 1 92.5 13 TYR B N 1
ATOM 2238 C CA . TYR B 1 13 ? -2.314 -28.969 -7.445 1 92.5 13 TYR B CA 1
ATOM 2239 C C . TYR B 1 13 ? -1.882 -27.625 -8 1 92.5 13 TYR B C 1
ATOM 2241 O O . TYR B 1 13 ? -2.605 -26.625 -7.871 1 92.5 13 TYR B O 1
ATOM 2249 N N . LEU B 1 14 ? -0.714 -27.641 -8.586 1 94.75 14 LEU B N 1
ATOM 2250 C CA . LEU B 1 14 ? -0.256 -26.406 -9.227 1 94.75 14 LEU B CA 1
ATOM 2251 C C . LEU B 1 14 ? -1.169 -26.016 -10.383 1 94.75 14 LEU B C 1
ATOM 2253 O O . LEU B 1 14 ? -1.524 -24.844 -10.539 1 94.75 14 LEU B O 1
ATOM 2257 N N . ALA B 1 15 ? -1.577 -26.953 -11.117 1 94.44 15 ALA B N 1
ATOM 2258 C CA . ALA B 1 15 ? -2.494 -26.75 -12.234 1 94.44 15 ALA B CA 1
ATOM 2259 C C . ALA B 1 15 ? -3.85 -26.25 -11.742 1 94.44 15 ALA B C 1
ATOM 2261 O O . ALA B 1 15 ? -4.477 -25.391 -12.375 1 94.44 15 ALA B O 1
ATOM 2262 N N . LEU B 1 16 ? -4.273 -26.828 -10.695 1 94 16 LEU B N 1
ATOM 2263 C CA . LEU B 1 16 ? -5.543 -26.422 -10.102 1 94 16 LEU B CA 1
ATOM 2264 C C . LEU B 1 16 ? -5.508 -24.953 -9.688 1 94 16 LEU B C 1
ATOM 2266 O O . LEU B 1 16 ? -6.43 -24.188 -9.992 1 94 16 LEU B O 1
ATOM 2270 N N . VAL B 1 17 ? -4.422 -24.562 -9.023 1 95.81 17 VAL B N 1
ATOM 2271 C CA . VAL B 1 17 ? -4.262 -23.188 -8.562 1 95.81 17 VAL B CA 1
ATOM 2272 C C . VAL B 1 17 ? -4.148 -22.25 -9.758 1 95.81 17 VAL B C 1
ATOM 2274 O O . VAL B 1 17 ? -4.691 -21.141 -9.742 1 95.81 17 VAL B O 1
ATOM 2277 N N . ARG B 1 18 ? -3.467 -22.703 -10.797 1 96.62 18 ARG B N 1
ATOM 2278 C CA . ARG B 1 18 ? -3.416 -21.953 -12.055 1 96.62 18 ARG B CA 1
ATOM 2279 C C . ARG B 1 18 ? -4.82 -21.656 -12.57 1 96.62 18 ARG B C 1
ATOM 2281 O O . ARG B 1 18 ? -5.141 -20.5 -12.891 1 96.62 18 ARG B O 1
ATOM 2288 N N . ASP B 1 19 ? -5.676 -22.625 -12.578 1 94.5 19 ASP B N 1
ATOM 2289 C CA . ASP B 1 19 ? -7.027 -22.484 -13.117 1 94.5 19 ASP B CA 1
ATOM 2290 C C . ASP B 1 19 ? -7.883 -21.578 -12.234 1 94.5 19 ASP B C 1
ATOM 2292 O O . ASP B 1 19 ? -8.773 -20.891 -12.727 1 94.5 19 ASP B O 1
ATOM 2296 N N . TRP B 1 20 ? -7.594 -21.656 -10.945 1 95.5 20 TRP B N 1
ATOM 2297 C CA . TRP B 1 20 ? -8.297 -20.781 -10.023 1 95.5 20 TRP B CA 1
ATOM 2298 C C . TRP B 1 20 ? -7.898 -19.312 -10.242 1 95.5 20 TRP B C 1
ATOM 2300 O O . TRP B 1 20 ? -8.75 -18.422 -10.219 1 95.5 20 TRP B O 1
ATOM 2310 N N . PHE B 1 21 ? -6.621 -19 -10.523 1 96.94 21 PHE B N 1
ATOM 2311 C CA . PHE B 1 21 ? -6.121 -17.656 -10.727 1 96.94 21 PHE B CA 1
ATOM 2312 C C . PHE B 1 21 ? -6.629 -17.078 -12.047 1 96.94 21 PHE B C 1
ATOM 2314 O O . PHE B 1 21 ? -6.91 -15.883 -12.148 1 96.94 21 PHE B O 1
ATOM 2321 N N . PHE B 1 22 ? -6.734 -18.016 -13.031 1 96.06 22 PHE B N 1
ATOM 2322 C CA . PHE B 1 22 ? -6.98 -17.547 -14.398 1 96.06 22 PHE B CA 1
ATOM 2323 C C . PHE B 1 22 ? -8.195 -18.25 -14.992 1 96.06 22 PHE B C 1
ATOM 2325 O O . PHE B 1 22 ? -8.086 -18.938 -16.016 1 96.06 22 PHE B O 1
ATOM 2332 N N . PRO B 1 23 ? -9.328 -17.953 -14.453 1 91.31 23 PRO B N 1
ATOM 2333 C CA . PRO B 1 23 ? -10.531 -18.656 -14.922 1 91.31 23 PRO B CA 1
ATOM 2334 C C . PRO B 1 23 ? -10.82 -18.406 -16.391 1 91.31 23 PRO B C 1
ATOM 2336 O O . PRO B 1 23 ? -11.352 -19.297 -17.078 1 91.31 23 PRO B O 1
ATOM 2339 N N . ASN B 1 24 ? -10.461 -17.312 -16.875 1 88.19 24 ASN B N 1
ATOM 2340 C CA . ASN B 1 24 ? -10.766 -16.953 -18.25 1 88.19 24 ASN B CA 1
ATOM 2341 C C . ASN B 1 24 ? -9.875 -17.703 -19.234 1 88.19 24 ASN B C 1
ATOM 2343 O O . ASN B 1 24 ? -10.219 -17.859 -20.406 1 88.19 24 ASN B O 1
ATOM 2347 N N . HIS B 1 25 ? -8.758 -18.125 -18.844 1 88.25 25 HIS B N 1
ATOM 2348 C CA . HIS B 1 25 ? -7.82 -18.859 -19.688 1 88.25 25 HIS B CA 1
ATOM 2349 C C . HIS B 1 25 ? -8.117 -20.359 -19.688 1 88.25 25 HIS B C 1
ATOM 2351 O O . HIS B 1 25 ? -7.684 -21.078 -20.578 1 88.25 25 HIS B O 1
ATOM 2357 N N . THR B 1 26 ? -8.867 -20.797 -18.641 1 74.25 26 THR B N 1
ATOM 2358 C CA . THR B 1 26 ? -9.008 -22.234 -18.484 1 74.25 26 THR B CA 1
ATOM 2359 C C . THR B 1 26 ? -10.453 -22.672 -18.734 1 74.25 26 THR B C 1
ATOM 2361 O O . THR B 1 26 ? -10.742 -23.859 -18.812 1 74.25 26 THR B O 1
ATOM 2364 N N . LYS B 1 27 ? -11.461 -21.797 -18.672 1 62.88 27 LYS B N 1
ATOM 2365 C CA . LYS B 1 27 ? -12.859 -22.141 -18.891 1 62.88 27 LYS B CA 1
ATOM 2366 C C . LYS B 1 27 ? -13.055 -22.828 -20.25 1 62.88 27 LYS B C 1
ATOM 2368 O O . LYS B 1 27 ? -14.109 -23.422 -20.5 1 62.88 27 LYS B O 1
ATOM 2373 N N . GLN B 1 28 ? -12.109 -22.688 -21.188 1 51.03 28 GLN B N 1
ATOM 2374 C CA . GLN B 1 28 ? -12.586 -23.203 -22.469 1 51.03 28 GLN B CA 1
ATOM 2375 C C . GLN B 1 28 ? -13.008 -24.656 -22.344 1 51.03 28 GLN B C 1
ATOM 2377 O O . GLN B 1 28 ? -13.742 -25.172 -23.188 1 51.03 28 GLN B O 1
ATOM 2382 N N . ASP B 1 29 ? -12.211 -25.547 -21.719 1 44.06 29 ASP B N 1
ATOM 2383 C CA . ASP B 1 29 ? -12.641 -26.938 -21.906 1 44.06 29 ASP B CA 1
ATOM 2384 C C . ASP B 1 29 ? -13.945 -27.219 -21.156 1 44.06 29 ASP B C 1
ATOM 2386 O O . ASP B 1 29 ? -13.93 -27.391 -19.938 1 44.06 29 ASP B O 1
ATOM 2390 N N . VAL B 1 30 ? -14.945 -26.641 -21.531 1 40.31 30 VAL B N 1
ATOM 2391 C CA . VAL B 1 30 ? -16.344 -26.484 -21.125 1 40.31 30 VAL B CA 1
ATOM 2392 C C . VAL B 1 30 ? -16.938 -27.844 -20.766 1 40.31 30 VAL B C 1
ATOM 2394 O O . VAL B 1 30 ? -18.141 -27.938 -20.484 1 40.31 30 VAL B O 1
ATOM 2397 N N . PHE B 1 31 ? -16.562 -28.891 -21.375 1 39.69 31 PHE B N 1
ATOM 2398 C CA . PHE B 1 31 ? -17.516 -29.969 -21.109 1 39.69 31 PHE B CA 1
ATOM 2399 C C . PHE B 1 31 ? -17.672 -30.188 -19.609 1 39.69 31 PHE B C 1
ATOM 2401 O O . PHE B 1 31 ? -18.688 -30.75 -19.172 1 39.69 31 PHE B O 1
ATOM 2408 N N . SER B 1 32 ? -16.641 -30.344 -18.938 1 40.81 32 SER B N 1
ATOM 2409 C CA . SER B 1 32 ? -16.766 -30.672 -17.516 1 40.81 32 SER B CA 1
ATOM 2410 C C . SER B 1 32 ? -17.25 -29.484 -16.719 1 40.81 32 SER B C 1
ATOM 2412 O O . SER B 1 32 ? -16.5 -28.906 -15.93 1 40.81 32 SER B O 1
ATOM 2414 N N . ALA B 1 33 ? -17.875 -28.516 -17.312 1 40.38 33 ALA B N 1
ATOM 2415 C CA . ALA B 1 33 ? -18.641 -27.453 -16.656 1 40.38 33 ALA B CA 1
ATOM 2416 C C . ALA B 1 33 ? -19.516 -28.016 -15.555 1 40.38 33 ALA B C 1
ATOM 2418 O O . ALA B 1 33 ? -20.672 -28.406 -15.805 1 40.38 33 ALA B O 1
ATOM 2419 N N . THR B 1 34 ? -19.312 -29.062 -14.906 1 38.28 34 THR B N 1
ATOM 2420 C CA . THR B 1 34 ? -20.234 -29.172 -13.781 1 38.28 34 THR B CA 1
ATOM 2421 C C . THR B 1 34 ? -20.578 -27.797 -13.219 1 38.28 34 THR B C 1
ATOM 2423 O O . THR B 1 34 ? -19.703 -26.922 -13.133 1 38.28 34 THR B O 1
ATOM 2426 N N . VAL B 1 35 ? -21.938 -27.516 -13.094 1 37.41 35 VAL B N 1
ATOM 2427 C CA . VAL B 1 35 ? -22.828 -26.375 -12.867 1 37.41 35 VAL B CA 1
ATOM 2428 C C . VAL B 1 35 ? -22.141 -25.375 -11.945 1 37.41 35 VAL B C 1
ATOM 2430 O O . VAL B 1 35 ? -22.125 -24.172 -12.234 1 37.41 35 VAL B O 1
ATOM 2433 N N . SER B 1 36 ? -22.266 -25.625 -10.633 1 42.22 36 SER B N 1
ATOM 2434 C CA . SER B 1 36 ? -22.469 -24.766 -9.477 1 42.22 36 SER B CA 1
ATOM 2435 C C . SER B 1 36 ? -21.234 -23.906 -9.195 1 42.22 36 SER B C 1
ATOM 2437 O O . SER B 1 36 ? -21.344 -22.766 -8.742 1 42.22 36 SER B O 1
ATOM 2439 N N . ASP B 1 37 ? -20.031 -24.406 -9.469 1 43.94 37 ASP B N 1
ATOM 2440 C CA . ASP B 1 37 ? -18.781 -23.812 -9 1 43.94 37 ASP B CA 1
ATOM 2441 C C . ASP B 1 37 ? -18.203 -22.844 -10.031 1 43.94 37 ASP B C 1
ATOM 2443 O O . ASP B 1 37 ? -17.156 -22.234 -9.805 1 43.94 37 ASP B O 1
ATOM 2447 N N . LEU B 1 38 ? -18.531 -23.016 -11.367 1 47.19 38 LEU B N 1
ATOM 2448 C CA . LEU B 1 38 ? -18.031 -22.203 -12.469 1 47.19 38 LEU B CA 1
ATOM 2449 C C . LEU B 1 38 ? -18.297 -20.719 -12.219 1 47.19 38 LEU B C 1
ATOM 2451 O O . LEU B 1 38 ? -17.578 -19.859 -12.75 1 47.19 38 LEU B O 1
ATOM 2455 N N . SER B 1 39 ? -19.359 -20.5 -11.492 1 57.59 39 SER B N 1
ATOM 2456 C CA . SER B 1 39 ? -19.781 -19.109 -11.297 1 57.59 39 SER B CA 1
ATOM 2457 C C . SER B 1 39 ? -19.047 -18.469 -10.133 1 57.59 39 SER B C 1
ATOM 2459 O O . SER B 1 39 ? -19.016 -17.234 -10.008 1 57.59 39 SER B O 1
ATOM 2461 N N . GLN B 1 40 ? -18.391 -19.422 -9.406 1 77.31 40 GLN B N 1
ATOM 2462 C CA . GLN B 1 40 ? -17.828 -18.859 -8.172 1 77.31 40 GLN B CA 1
ATOM 2463 C C . GLN B 1 40 ? -16.406 -18.359 -8.391 1 77.31 40 GLN B C 1
ATOM 2465 O O . GLN B 1 40 ? -15.602 -19.031 -9.047 1 77.31 40 GLN B O 1
ATOM 2470 N N . ASP B 1 41 ? -16.141 -17.203 -8.188 1 89.5 41 ASP B N 1
ATOM 2471 C CA . ASP B 1 41 ? -14.812 -16.625 -8.195 1 89.5 41 ASP B CA 1
ATOM 2472 C C . ASP B 1 41 ? -13.898 -17.328 -7.191 1 89.5 41 ASP B C 1
ATOM 2474 O O . ASP B 1 41 ? -14.055 -17.156 -5.98 1 89.5 41 ASP B O 1
ATOM 2478 N N . LEU B 1 42 ? -12.953 -18.203 -7.758 1 94.44 42 LEU B N 1
ATOM 2479 C CA . LEU B 1 42 ? -12.117 -19.016 -6.895 1 94.44 42 LEU B CA 1
ATOM 2480 C C . LEU B 1 42 ? -10.75 -18.375 -6.691 1 94.44 42 LEU B C 1
ATOM 2482 O O . LEU B 1 42 ? -9.844 -18.984 -6.129 1 94.44 42 LEU B O 1
ATOM 2486 N N . ARG B 1 43 ? -10.625 -17.172 -7.148 1 96.88 43 ARG B N 1
ATOM 2487 C CA . ARG B 1 43 ? -9.344 -16.484 -7.055 1 96.88 43 ARG B CA 1
ATOM 2488 C C . ARG B 1 43 ? -8.906 -16.328 -5.602 1 96.88 43 ARG B C 1
ATOM 2490 O O . ARG B 1 43 ? -7.719 -16.469 -5.285 1 96.88 43 ARG B O 1
ATOM 2497 N N . GLN B 1 44 ? -9.828 -16.109 -4.715 1 96 44 GLN B N 1
ATOM 2498 C CA . GLN B 1 44 ? -9.461 -16 -3.307 1 96 44 GLN B CA 1
ATOM 2499 C C . GLN B 1 44 ? -8.938 -17.328 -2.771 1 96 44 GLN B C 1
ATOM 2501 O O . GLN B 1 44 ? -8.016 -17.359 -1.954 1 96 44 GLN B O 1
ATOM 2506 N N . ARG B 1 45 ? -9.523 -18.391 -3.211 1 95.5 45 ARG B N 1
ATOM 2507 C CA . ARG B 1 45 ? -9.055 -19.719 -2.812 1 95.5 45 ARG B CA 1
ATOM 2508 C C . ARG B 1 45 ? -7.625 -19.953 -3.293 1 95.5 45 ARG B C 1
ATOM 2510 O O . ARG B 1 45 ? -6.82 -20.578 -2.59 1 95.5 45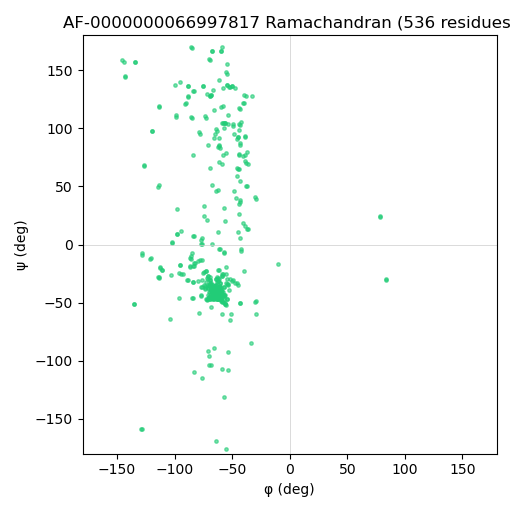 ARG B O 1
ATOM 2517 N N . ALA B 1 46 ? -7.375 -19.516 -4.488 1 97.19 46 ALA B N 1
ATOM 2518 C CA . ALA B 1 46 ? -6.02 -19.625 -5.023 1 97.19 46 ALA B CA 1
ATOM 2519 C C . ALA B 1 46 ? -5.027 -18.844 -4.164 1 97.19 46 ALA B C 1
ATOM 2521 O O . ALA B 1 46 ? -3.961 -19.359 -3.818 1 97.19 46 ALA B O 1
ATOM 2522 N N . VAL B 1 47 ? -5.395 -17.625 -3.773 1 97.62 47 VAL B N 1
ATOM 2523 C CA . VAL B 1 47 ? -4.551 -16.797 -2.924 1 97.62 47 VAL B CA 1
ATOM 2524 C C . VAL B 1 47 ? -4.297 -17.5 -1.595 1 97.62 47 VAL B C 1
ATOM 2526 O O . VAL B 1 47 ? -3.156 -17.562 -1.128 1 97.62 47 VAL B O 1
ATOM 2529 N N . ASP B 1 48 ? -5.285 -18.078 -1.045 1 96.06 48 ASP B N 1
ATOM 2530 C CA . ASP B 1 48 ? -5.172 -18.781 0.236 1 96.06 48 ASP B CA 1
ATOM 2531 C C . ASP B 1 48 ? -4.242 -19.984 0.129 1 96.06 48 ASP B C 1
ATOM 2533 O O . ASP B 1 48 ? -3.445 -20.234 1.033 1 96.06 48 ASP B O 1
ATOM 2537 N N . LYS B 1 49 ? -4.418 -20.656 -0.925 1 96.12 49 LYS B N 1
ATOM 2538 C CA . LYS B 1 49 ? -3.586 -21.844 -1.13 1 96.12 49 LYS B CA 1
ATOM 2539 C C . LYS B 1 49 ? -2.115 -21.469 -1.282 1 96.12 49 LYS B C 1
ATOM 2541 O O . LYS B 1 49 ? -1.236 -22.109 -0.719 1 96.12 49 LYS B O 1
ATOM 2546 N N . VAL B 1 50 ? -1.824 -20.438 -2.051 1 96.75 50 VAL B N 1
ATOM 2547 C CA . VAL B 1 50 ? -0.455 -19.969 -2.229 1 96.75 50 VAL B CA 1
ATOM 2548 C C . VAL B 1 50 ? 0.116 -19.516 -0.884 1 96.75 50 VAL B C 1
ATOM 2550 O O . VAL B 1 50 ? 1.276 -19.797 -0.573 1 96.75 50 VAL B O 1
ATOM 2553 N N . ASN B 1 51 ? -0.71 -18.797 -0.095 1 94.62 51 ASN B N 1
ATOM 2554 C CA . ASN B 1 51 ? -0.267 -18.391 1.23 1 94.62 51 ASN B CA 1
ATOM 2555 C C . ASN B 1 51 ? 0.074 -19.594 2.111 1 94.62 51 ASN B C 1
ATOM 2557 O O . ASN B 1 51 ? 1.036 -19.547 2.879 1 94.62 51 ASN B O 1
ATOM 2561 N N . LEU B 1 52 ? -0.694 -20.641 2.008 1 94.62 52 LEU B N 1
ATOM 2562 C CA . LEU B 1 52 ? -0.417 -21.859 2.746 1 94.62 52 LEU B CA 1
ATOM 2563 C C . LEU B 1 52 ? 0.901 -22.484 2.293 1 94.62 52 LEU B C 1
ATOM 2565 O O . LEU B 1 52 ? 1.698 -22.938 3.121 1 94.62 52 LEU B O 1
ATOM 2569 N N . TRP B 1 53 ? 1.076 -22.531 0.946 1 95.31 53 TRP B N 1
ATOM 2570 C CA . TRP B 1 53 ? 2.326 -23.062 0.411 1 95.31 53 TRP B CA 1
ATOM 2571 C C . TRP B 1 53 ? 3.516 -22.234 0.876 1 95.31 53 TRP B C 1
ATOM 2573 O O . TRP B 1 53 ? 4.578 -22.766 1.185 1 95.31 53 TRP B O 1
ATOM 2583 N N . MET B 1 54 ? 3.305 -20.953 0.922 1 93.12 54 MET B N 1
ATOM 2584 C CA . MET B 1 54 ? 4.355 -20.062 1.396 1 93.12 54 MET B CA 1
ATOM 2585 C C . MET B 1 54 ? 4.703 -20.344 2.854 1 93.12 54 MET B C 1
ATOM 2587 O O . MET B 1 54 ? 5.879 -20.375 3.223 1 93.12 54 MET B O 1
ATOM 2591 N N . PHE B 1 55 ? 3.738 -20.547 3.662 1 90.19 55 PHE B N 1
ATOM 2592 C CA . PHE B 1 55 ? 3.932 -20.844 5.074 1 90.19 55 PHE B CA 1
ATOM 2593 C C . PHE B 1 55 ? 4.688 -22.156 5.258 1 90.19 55 PHE B C 1
ATOM 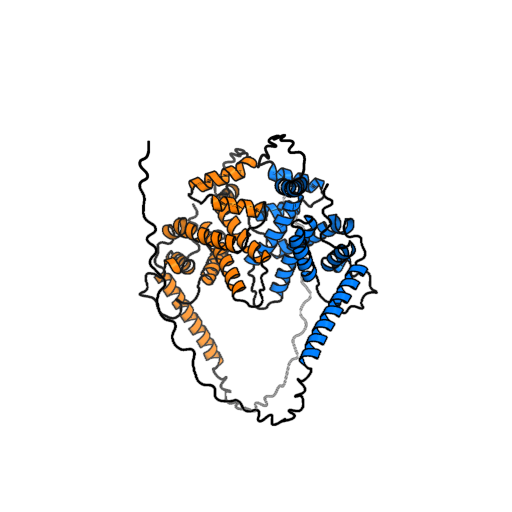2595 O O . PHE B 1 55 ? 5.574 -22.25 6.105 1 90.19 55 PHE B O 1
ATOM 2602 N N . LYS B 1 56 ? 4.449 -23.125 4.469 1 90.44 56 LYS B N 1
ATOM 2603 C CA . LYS B 1 56 ? 5.043 -24.453 4.57 1 90.44 56 LYS B CA 1
ATOM 2604 C C . LYS B 1 56 ? 6.473 -24.453 4.039 1 90.44 56 LYS B C 1
ATOM 2606 O O . LYS B 1 56 ? 7.371 -25.031 4.66 1 90.44 56 LYS B O 1
ATOM 2611 N N . ALA B 1 57 ? 6.699 -23.797 2.906 1 91 57 ALA B N 1
ATOM 2612 C CA . ALA B 1 57 ? 7.977 -23.891 2.207 1 91 57 ALA B CA 1
ATOM 2613 C C . ALA B 1 57 ? 8.891 -22.719 2.59 1 91 57 ALA B C 1
ATOM 2615 O O . ALA B 1 57 ? 10.109 -22.812 2.439 1 91 57 ALA B O 1
ATOM 2616 N N . GLY B 1 58 ? 8.328 -21.656 3.004 1 86.31 58 GLY B N 1
ATOM 2617 C CA . GLY B 1 58 ? 9.117 -20.469 3.322 1 86.31 58 GLY B CA 1
ATOM 2618 C C . GLY B 1 58 ? 9.438 -19.625 2.105 1 86.31 58 GLY B C 1
ATOM 2619 O O . GLY B 1 58 ? 9.648 -18.422 2.225 1 86.31 58 GLY B O 1
ATOM 2620 N N . GLN B 1 59 ? 9.531 -20.312 0.993 1 87.31 59 GLN B N 1
ATOM 2621 C CA . GLN B 1 59 ? 9.805 -19.594 -0.247 1 87.31 59 GLN B CA 1
ATOM 2622 C C . GLN B 1 59 ? 9.055 -20.203 -1.42 1 87.31 59 GLN B C 1
ATOM 2624 O O . GLN B 1 59 ? 8.883 -21.422 -1.483 1 87.31 59 GLN B O 1
ATOM 2629 N N . LEU B 1 60 ? 8.641 -19.344 -2.297 1 92.94 60 LEU B N 1
ATOM 2630 C CA . LEU B 1 60 ? 7.961 -19.766 -3.516 1 92.94 60 LEU B CA 1
ATOM 2631 C C . LEU B 1 60 ? 8.516 -19.031 -4.734 1 92.94 60 LEU B C 1
ATOM 2633 O O . LEU B 1 60 ? 9.188 -18 -4.594 1 92.94 60 LEU B O 1
ATOM 2637 N N . PRO B 1 61 ? 8.336 -19.625 -5.898 1 92.88 61 PRO B N 1
ATOM 2638 C CA . PRO B 1 61 ? 8.711 -18.859 -7.094 1 92.88 61 PRO B CA 1
ATOM 2639 C C . PRO B 1 61 ? 8.117 -17.453 -7.113 1 92.88 61 PRO B C 1
ATOM 2641 O O . PRO B 1 61 ? 6.941 -17.281 -6.793 1 92.88 61 PRO B O 1
ATOM 2644 N N . PRO B 1 62 ? 8.938 -16.5 -7.492 1 93.94 62 PRO B N 1
ATOM 2645 C CA . PRO B 1 62 ? 8.484 -15.117 -7.5 1 93.94 62 PRO B CA 1
ATOM 2646 C C . PRO B 1 62 ? 7.199 -14.922 -8.305 1 93.94 62 PRO B C 1
ATOM 2648 O O . PRO B 1 62 ? 6.352 -14.102 -7.941 1 93.94 62 PRO B O 1
ATOM 2651 N N . ALA B 1 63 ? 7.086 -15.672 -9.344 1 96.38 63 ALA B N 1
ATOM 2652 C CA . ALA B 1 63 ? 5.914 -15.547 -10.203 1 96.38 63 ALA B CA 1
ATOM 2653 C C . ALA B 1 63 ? 4.637 -15.906 -9.453 1 96.38 63 ALA B C 1
ATOM 2655 O O . ALA B 1 63 ? 3.596 -15.273 -9.633 1 96.38 63 ALA B O 1
ATOM 2656 N N . MET B 1 64 ? 4.703 -16.906 -8.648 1 96.44 64 MET B N 1
ATOM 2657 C CA . MET B 1 64 ? 3.551 -17.359 -7.875 1 96.44 64 MET B CA 1
ATOM 2658 C C . MET B 1 64 ? 3.176 -16.328 -6.809 1 96.44 64 MET B C 1
ATOM 2660 O O . MET B 1 64 ? 2 -15.992 -6.656 1 96.44 64 MET B O 1
ATOM 2664 N N . GLU B 1 65 ? 4.188 -15.828 -6.105 1 95.88 65 GLU B N 1
ATOM 2665 C CA . GLU B 1 65 ? 3.949 -14.812 -5.082 1 95.88 65 GLU B CA 1
ATOM 2666 C C . GLU B 1 65 ? 3.357 -13.547 -5.695 1 95.88 65 GLU B C 1
ATOM 2668 O O . GLU B 1 65 ? 2.41 -12.977 -5.148 1 95.88 65 GLU B O 1
ATOM 2673 N N . ALA B 1 66 ? 3.904 -13.164 -6.797 1 97.56 66 ALA B N 1
ATOM 2674 C CA . ALA B 1 66 ? 3.42 -11.969 -7.488 1 97.56 66 ALA B CA 1
ATOM 2675 C C . ALA B 1 66 ? 1.979 -12.156 -7.953 1 97.56 66 ALA B C 1
ATOM 2677 O O . ALA B 1 66 ? 1.157 -11.242 -7.824 1 97.56 66 ALA B O 1
ATOM 2678 N N . THR B 1 67 ? 1.645 -13.328 -8.492 1 98.62 67 THR B N 1
ATOM 2679 C CA . THR B 1 67 ? 0.289 -13.609 -8.953 1 98.62 67 THR B CA 1
ATOM 2680 C C . THR B 1 67 ? -0.708 -13.484 -7.805 1 98.62 67 THR B C 1
ATOM 2682 O O . THR B 1 67 ? -1.771 -12.875 -7.965 1 98.62 67 THR B O 1
ATOM 2685 N N . ALA B 1 68 ? -0.308 -14.031 -6.688 1 98.38 68 ALA B N 1
ATOM 2686 C CA . ALA B 1 68 ? -1.189 -13.977 -5.527 1 98.38 68 ALA B CA 1
ATOM 2687 C C . ALA B 1 68 ? -1.409 -12.531 -5.074 1 98.38 68 ALA B C 1
ATOM 2689 O O . ALA B 1 68 ? -2.545 -12.117 -4.828 1 98.38 68 ALA B O 1
ATOM 2690 N N . SER B 1 69 ? -0.362 -11.766 -4.984 1 97.88 69 SER B N 1
ATOM 2691 C CA . SER B 1 69 ? -0.434 -10.391 -4.504 1 97.88 69 SER B CA 1
ATOM 2692 C C . SER B 1 69 ? -1.242 -9.508 -5.457 1 97.88 69 SER B C 1
ATOM 2694 O O . SER B 1 69 ? -2.074 -8.711 -5.02 1 97.88 69 SER B O 1
ATOM 2696 N N . LEU B 1 70 ? -1 -9.656 -6.723 1 98.75 70 LEU B N 1
ATOM 2697 C CA . LEU B 1 70 ? -1.716 -8.883 -7.73 1 98.75 70 LEU B CA 1
ATOM 2698 C C . LEU B 1 70 ? -3.199 -9.234 -7.738 1 98.75 70 LEU B C 1
ATOM 2700 O O . LEU B 1 70 ? -4.055 -8.352 -7.797 1 98.75 70 LEU B O 1
ATOM 2704 N N . THR B 1 71 ? -3.496 -10.5 -7.676 1 98.69 71 THR B N 1
ATOM 2705 C CA . THR B 1 71 ? -4.875 -10.969 -7.656 1 98.69 71 THR B CA 1
ATOM 2706 C C . THR B 1 71 ? -5.602 -10.469 -6.414 1 98.69 71 THR B C 1
ATOM 2708 O O . THR B 1 71 ? -6.758 -10.047 -6.492 1 98.69 71 THR B O 1
ATOM 2711 N N . GLU B 1 72 ? -4.898 -10.508 -5.336 1 98 72 GLU B N 1
ATOM 2712 C CA . GLU B 1 72 ? -5.496 -10.023 -4.094 1 98 72 GLU B CA 1
ATOM 2713 C C . GLU B 1 72 ? -5.863 -8.547 -4.199 1 98 72 GLU B C 1
ATOM 2715 O O . GLU B 1 72 ? -6.906 -8.125 -3.697 1 98 72 GLU B O 1
ATOM 2720 N N . ALA B 1 73 ? -5.02 -7.773 -4.773 1 98.5 73 ALA B N 1
ATOM 2721 C CA . ALA B 1 73 ? -5.324 -6.359 -4.98 1 98.5 73 ALA B CA 1
ATOM 2722 C C . ALA B 1 73 ? -6.594 -6.188 -5.812 1 98.5 73 ALA B C 1
ATOM 2724 O O . ALA B 1 73 ? -7.453 -5.367 -5.48 1 98.5 73 ALA B O 1
ATOM 2725 N N . LEU B 1 74 ? -6.742 -6.969 -6.836 1 98.19 74 LEU B N 1
ATOM 2726 C CA . LEU B 1 74 ? -7.93 -6.918 -7.68 1 98.19 74 LEU B CA 1
ATOM 2727 C C . LEU B 1 74 ? -9.18 -7.258 -6.879 1 98.19 74 LEU B C 1
ATOM 2729 O O . LEU B 1 74 ? -10.211 -6.594 -7.012 1 98.19 74 LEU B O 1
ATOM 2733 N N . LEU B 1 75 ? -9.039 -8.266 -6.074 1 96.81 75 LEU B N 1
ATOM 2734 C CA . LEU B 1 75 ? -10.18 -8.727 -5.289 1 96.81 75 LEU B CA 1
ATOM 2735 C C . LEU B 1 75 ? -10.633 -7.656 -4.301 1 96.81 75 LEU B C 1
ATOM 2737 O O . LEU B 1 75 ? -11.828 -7.453 -4.105 1 96.81 75 LEU B O 1
ATOM 2741 N N . HIS B 1 76 ? -9.672 -7.004 -3.723 1 96.56 76 HIS B N 1
ATOM 2742 C CA . HIS B 1 76 ? -10.008 -5.914 -2.816 1 96.56 76 HIS B CA 1
ATOM 2743 C C . HIS B 1 76 ? -10.727 -4.785 -3.557 1 96.56 76 HIS B C 1
ATOM 2745 O O . HIS B 1 76 ? -11.68 -4.203 -3.037 1 96.56 76 HIS B O 1
ATOM 2751 N N . ASP B 1 77 ? -10.273 -4.465 -4.684 1 96.81 77 ASP B N 1
ATOM 2752 C CA . ASP B 1 77 ? -10.883 -3.406 -5.484 1 96.81 77 ASP B CA 1
ATOM 2753 C C . ASP B 1 77 ? -12.305 -3.771 -5.887 1 96.81 77 ASP B C 1
ATOM 2755 O O . ASP B 1 77 ? -13.211 -2.932 -5.832 1 96.81 77 ASP B O 1
ATOM 2759 N N . GLU B 1 78 ? -12.508 -4.992 -6.289 1 94.75 78 GLU B N 1
ATOM 2760 C CA . GLU B 1 78 ? -13.836 -5.465 -6.676 1 94.75 78 GLU B CA 1
ATOM 2761 C C . GLU B 1 78 ? -14.797 -5.434 -5.492 1 94.75 78 GLU B C 1
ATOM 2763 O O . GLU B 1 78 ? -15.953 -5.027 -5.633 1 94.75 78 GLU B O 1
ATOM 2768 N N . ALA B 1 79 ? -14.305 -5.836 -4.359 1 92.12 79 ALA B N 1
ATOM 2769 C CA . ALA B 1 79 ? -15.117 -5.793 -3.152 1 92.12 79 ALA B CA 1
ATOM 2770 C C . ALA B 1 79 ? -15.492 -4.359 -2.789 1 92.12 79 ALA B C 1
ATOM 2772 O O . ALA B 1 79 ? -16.609 -4.09 -2.363 1 92.12 79 ALA B O 1
ATOM 2773 N N . ARG B 1 80 ? -14.539 -3.508 -2.943 1 91.38 80 ARG B N 1
ATOM 2774 C CA . ARG B 1 80 ? -14.75 -2.09 -2.674 1 91.38 80 ARG B CA 1
ATOM 2775 C C . ARG B 1 80 ? -15.836 -1.514 -3.582 1 91.38 80 ARG B C 1
ATOM 2777 O O . ARG B 1 80 ? -16.688 -0.74 -3.135 1 91.38 80 ARG B O 1
ATOM 2784 N N . ARG B 1 81 ? -15.836 -1.804 -4.762 1 89.31 81 ARG B N 1
ATOM 2785 C CA . ARG B 1 81 ? -16.75 -1.265 -5.762 1 89.31 81 ARG B CA 1
ATOM 2786 C C . ARG B 1 81 ? -18.172 -1.778 -5.535 1 89.31 81 ARG B C 1
ATOM 2788 O O . ARG B 1 81 ? -19.141 -1.096 -5.863 1 89.31 81 ARG B O 1
ATOM 2795 N N . TRP B 1 82 ? -18.266 -2.945 -5.012 1 85.94 82 TRP B N 1
ATOM 2796 C CA . TRP B 1 82 ? -19.578 -3.566 -4.801 1 85.94 82 TRP B CA 1
ATOM 2797 C C . TRP B 1 82 ? -20.219 -3.074 -3.504 1 85.94 82 TRP B C 1
ATOM 2799 O O . TRP B 1 82 ? -21.406 -3.279 -3.271 1 85.94 82 TRP B O 1
ATOM 2809 N N . SER B 1 83 ? -19.391 -2.494 -2.689 1 81.56 83 SER B N 1
ATOM 2810 C CA . SER B 1 83 ? -19.906 -2.041 -1.399 1 81.56 83 SER B CA 1
ATOM 2811 C C . SER B 1 83 ? -20.453 -0.622 -1.49 1 81.56 83 SER B C 1
ATOM 2813 O O . SER B 1 83 ? -19.906 0.22 -2.199 1 81.56 83 SER B O 1
ATOM 2815 N N . SER B 1 84 ? -21.578 -0.333 -0.921 1 71.19 84 SER B N 1
ATOM 2816 C CA . SER B 1 84 ? -22.188 0.991 -0.886 1 71.19 84 SER B CA 1
ATOM 2817 C C . SER B 1 84 ? -21.438 1.927 0.047 1 71.19 84 SER B C 1
ATOM 2819 O O . SER B 1 84 ? -21.484 3.148 -0.118 1 71.19 84 SER B O 1
ATOM 2821 N N . ALA B 1 85 ? -20.844 1.413 1.02 1 65.44 85 ALA B N 1
ATOM 2822 C CA . ALA B 1 85 ? -20 2.195 1.932 1 65.44 85 ALA B CA 1
ATOM 2823 C C . ALA B 1 85 ? -18.562 1.693 1.927 1 65.44 85 ALA B C 1
ATOM 2825 O O . ALA B 1 85 ? -18.234 0.729 2.621 1 65.44 85 ALA B O 1
ATOM 2826 N N . PRO B 1 86 ? -17.797 2.369 1.16 1 66.81 86 PRO B N 1
ATOM 2827 C CA . PRO B 1 86 ? -16.484 1.757 0.992 1 66.81 86 PRO B CA 1
ATOM 2828 C C . PRO B 1 86 ? -15.641 1.816 2.264 1 66.81 86 PRO B C 1
ATOM 2830 O O . PRO B 1 8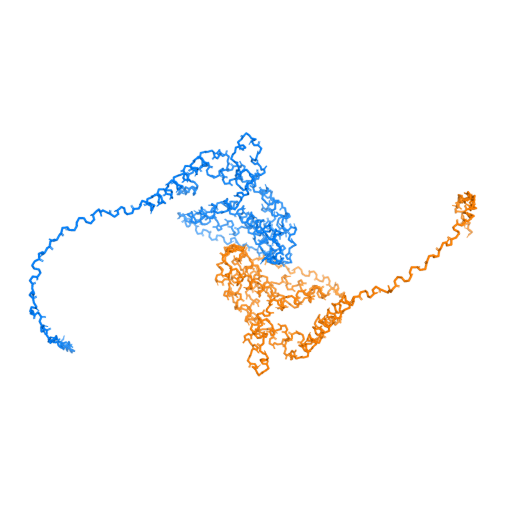6 ? -15.469 2.891 2.844 1 66.81 86 PRO B O 1
ATOM 2833 N N . PHE B 1 87 ? -15.188 0.672 2.572 1 84.44 87 PHE B N 1
ATOM 2834 C CA . PHE B 1 87 ? -14.336 0.485 3.74 1 84.44 87 PHE B CA 1
ATOM 2835 C C . PHE B 1 87 ? -12.883 0.796 3.402 1 84.44 87 PHE B C 1
ATOM 2837 O O . PHE B 1 87 ? -12.07 1.036 4.297 1 84.44 87 PHE B O 1
ATOM 2844 N N . ILE B 1 88 ? -12.633 0.779 2.139 1 93.12 88 ILE B N 1
ATOM 2845 C CA . ILE B 1 88 ? -11.289 1.103 1.668 1 93.12 88 ILE B CA 1
ATOM 2846 C C . ILE B 1 88 ? -11.328 2.406 0.872 1 93.12 88 ILE B C 1
ATOM 2848 O O . ILE B 1 88 ? -12.039 2.512 -0.13 1 93.12 88 ILE B O 1
ATOM 2852 N N . SER B 1 89 ? -10.625 3.414 1.302 1 94 89 SER B N 1
ATOM 2853 C CA . SER B 1 89 ? -10.57 4.695 0.609 1 94 89 SER B CA 1
ATOM 2854 C C . SER B 1 89 ? -9.852 4.57 -0.73 1 94 89 SER B C 1
ATOM 2856 O O . SER B 1 89 ? -9.18 3.568 -0.986 1 94 89 SER B O 1
ATOM 2858 N N . GLU B 1 90 ? -9.984 5.59 -1.559 1 93.88 90 GLU B N 1
ATOM 2859 C CA . GLU B 1 90 ? -9.289 5.621 -2.844 1 93.88 90 GLU B CA 1
ATOM 2860 C C . GLU B 1 90 ? -7.777 5.559 -2.66 1 93.88 90 GLU B C 1
ATOM 2862 O O . GLU B 1 90 ? -7.094 4.812 -3.363 1 93.88 90 GLU B O 1
ATOM 2867 N N . SER B 1 91 ? -7.285 6.297 -1.729 1 94.94 91 SER B N 1
ATOM 2868 C CA . SER B 1 91 ? -5.852 6.336 -1.468 1 94.94 91 SER B CA 1
ATOM 2869 C C . SER B 1 91 ? -5.344 4.996 -0.95 1 94.94 91 SER B C 1
ATOM 2871 O O . SER B 1 91 ? -4.246 4.559 -1.31 1 94.94 91 SER B O 1
ATOM 2873 N N . ALA B 1 92 ? -6.133 4.414 -0.09 1 96.62 92 ALA B N 1
ATOM 2874 C CA . ALA B 1 92 ? -5.762 3.096 0.419 1 96.62 92 ALA B CA 1
ATOM 2875 C C . ALA B 1 92 ? -5.727 2.064 -0.705 1 96.62 92 ALA B C 1
ATOM 2877 O O . ALA B 1 92 ? -4.82 1.227 -0.756 1 96.62 92 ALA B O 1
ATOM 2878 N N . MET B 1 93 ? -6.699 2.107 -1.6 1 97.5 93 MET B N 1
ATOM 2879 C CA . MET B 1 93 ? -6.734 1.179 -2.727 1 97.5 93 MET B CA 1
ATOM 2880 C C . MET B 1 93 ? -5.543 1.401 -3.65 1 97.5 93 MET B C 1
ATOM 2882 O O . MET B 1 93 ? -4.969 0.444 -4.172 1 97.5 93 MET B O 1
ATOM 2886 N N . GLN B 1 94 ? -5.184 2.684 -3.848 1 98 94 GLN B N 1
ATOM 2887 C CA . GLN B 1 94 ? -3.969 3.008 -4.59 1 98 94 GLN B CA 1
ATOM 2888 C C . GLN B 1 94 ? -2.746 2.342 -3.965 1 98 94 GLN B C 1
ATOM 2890 O O . GLN B 1 94 ? -1.923 1.755 -4.668 1 98 94 GLN B O 1
ATOM 2895 N N . SER B 1 95 ? -2.695 2.406 -2.674 1 98.12 95 SER B N 1
ATOM 2896 C CA . SER B 1 95 ? -1.564 1.831 -1.95 1 98.12 95 SER B CA 1
ATOM 2897 C C . SER B 1 95 ? -1.486 0.322 -2.156 1 98.12 95 SER B C 1
ATOM 2899 O O . SER B 1 95 ? -0.402 -0.225 -2.373 1 98.12 95 SER B O 1
ATOM 2901 N N . ILE B 1 96 ? -2.604 -0.322 -2.088 1 98.25 96 ILE B N 1
ATOM 2902 C CA . ILE B 1 96 ? -2.676 -1.772 -2.221 1 98.25 96 ILE B CA 1
ATOM 2903 C C . ILE B 1 96 ? -2.207 -2.188 -3.613 1 98.25 96 ILE B C 1
ATOM 2905 O O . ILE B 1 96 ? -1.348 -3.061 -3.752 1 98.25 96 ILE B O 1
ATOM 2909 N N . TYR B 1 97 ? -2.703 -1.498 -4.652 1 98.69 97 TYR B N 1
ATOM 2910 C CA . TYR B 1 97 ? -2.271 -1.777 -6.02 1 98.69 97 TYR B CA 1
ATOM 2911 C C . TYR B 1 97 ? -0.794 -1.451 -6.203 1 98.69 97 TYR B C 1
ATOM 2913 O O . TYR B 1 97 ? -0.046 -2.238 -6.789 1 98.69 97 TYR B O 1
ATOM 2921 N N . ALA B 1 98 ? -0.444 -0.312 -5.719 1 98.44 98 ALA B N 1
ATOM 2922 C CA . ALA B 1 98 ? 0.916 0.188 -5.914 1 98.44 98 ALA B CA 1
ATOM 2923 C C . ALA B 1 98 ? 1.941 -0.769 -5.312 1 98.44 98 ALA B C 1
ATOM 2925 O O . ALA B 1 98 ? 2.926 -1.123 -5.965 1 98.44 98 ALA B O 1
ATOM 2926 N N . MET B 1 99 ? 1.699 -1.197 -4.141 1 97.88 99 MET B N 1
ATOM 2927 C CA . MET B 1 99 ? 2.639 -2.086 -3.463 1 97.88 99 MET B CA 1
ATOM 2928 C C . MET B 1 99 ? 2.721 -3.434 -4.168 1 97.88 99 MET B C 1
ATOM 2930 O O . MET B 1 99 ? 3.812 -3.965 -4.379 1 97.88 99 MET B O 1
ATOM 2934 N N . ALA B 1 100 ? 1.562 -3.994 -4.48 1 98.25 100 ALA B N 1
ATOM 2935 C CA . ALA B 1 100 ? 1.545 -5.273 -5.188 1 98.25 100 ALA B CA 1
ATOM 2936 C C . ALA B 1 100 ? 2.32 -5.188 -6.496 1 98.25 100 ALA B C 1
ATOM 2938 O O . ALA B 1 100 ? 3.113 -6.078 -6.816 1 98.25 100 ALA B O 1
ATOM 2939 N N . PHE B 1 101 ? 2.113 -4.129 -7.246 1 98.31 101 PHE B N 1
ATOM 2940 C CA . PHE B 1 101 ? 2.721 -3.969 -8.562 1 98.31 101 PHE B CA 1
ATOM 2941 C C . PHE B 1 101 ? 4.223 -3.738 -8.438 1 98.31 101 PHE B C 1
ATOM 2943 O O . PHE B 1 101 ? 5.008 -4.328 -9.188 1 98.31 101 PHE B O 1
ATOM 2950 N N . ALA B 1 102 ? 4.617 -2.883 -7.527 1 96.75 102 ALA B N 1
ATOM 2951 C CA . ALA B 1 102 ? 6.035 -2.609 -7.324 1 96.75 102 ALA B CA 1
ATOM 2952 C C . ALA B 1 102 ? 6.789 -3.881 -6.938 1 96.75 102 ALA B C 1
ATOM 2954 O O . ALA B 1 102 ? 7.879 -4.145 -7.449 1 96.75 102 ALA B O 1
ATOM 2955 N N . ARG B 1 103 ? 6.25 -4.668 -6.113 1 95.81 103 ARG B N 1
ATOM 2956 C CA . ARG B 1 103 ? 6.902 -5.895 -5.668 1 95.81 103 ARG B CA 1
ATOM 2957 C C . ARG B 1 103 ? 7 -6.91 -6.801 1 95.81 103 ARG B C 1
ATOM 2959 O O . ARG B 1 103 ? 7.984 -7.645 -6.902 1 95.81 103 ARG B O 1
ATOM 2966 N N . PHE B 1 104 ? 5.941 -6.926 -7.574 1 97.31 104 PHE B N 1
ATOM 2967 C CA . PHE B 1 104 ? 5.965 -7.754 -8.773 1 97.31 104 PHE B CA 1
ATOM 2968 C C . PHE B 1 104 ? 7.145 -7.375 -9.664 1 97.31 104 PHE B C 1
ATOM 2970 O O . PHE B 1 104 ? 7.934 -8.234 -10.055 1 97.31 104 PHE B O 1
ATOM 2977 N N . VAL B 1 105 ? 7.301 -6.129 -9.969 1 97.06 105 VAL B N 1
ATOM 2978 C CA . VAL B 1 105 ? 8.367 -5.68 -10.859 1 97.06 105 VAL B CA 1
ATOM 2979 C C . VAL B 1 105 ? 9.727 -5.949 -10.203 1 97.06 105 VAL B C 1
ATOM 2981 O O . VAL B 1 105 ? 10.633 -6.484 -10.852 1 97.06 105 VAL B O 1
ATOM 2984 N N . ASN B 1 106 ? 9.875 -5.672 -8.914 1 94.31 106 ASN B N 1
ATOM 2985 C CA . ASN B 1 106 ? 11.125 -5.871 -8.195 1 94.31 106 ASN B CA 1
ATOM 2986 C C . ASN B 1 106 ? 11.539 -7.34 -8.188 1 94.31 106 ASN B C 1
ATOM 2988 O O . ASN B 1 106 ? 12.727 -7.648 -8.25 1 94.31 106 ASN B O 1
ATOM 2992 N N . ALA B 1 107 ? 10.586 -8.188 -8.094 1 93.19 107 ALA B N 1
ATOM 2993 C CA . ALA B 1 107 ? 10.875 -9.617 -8 1 93.19 107 ALA B CA 1
ATOM 2994 C C . ALA B 1 107 ? 11.594 -10.117 -9.25 1 93.19 107 ALA B C 1
ATOM 2996 O O . ALA B 1 107 ? 12.312 -11.117 -9.203 1 93.19 107 ALA B O 1
ATOM 2997 N N . PHE B 1 108 ? 11.461 -9.414 -10.328 1 93.19 108 PHE B N 1
ATOM 2998 C CA . PHE B 1 108 ? 11.992 -9.938 -11.586 1 93.19 108 PHE B CA 1
ATOM 2999 C C . PHE B 1 108 ? 13.148 -9.07 -12.086 1 93.19 108 PHE B C 1
ATOM 3001 O O . PHE B 1 108 ? 14.047 -9.57 -12.766 1 93.19 108 PHE B O 1
ATOM 3008 N N . VAL B 1 109 ? 13.117 -7.816 -11.719 1 90.75 109 VAL B N 1
ATOM 3009 C CA . VAL B 1 109 ? 14.078 -6.969 -12.414 1 90.75 109 VAL B CA 1
ATOM 3010 C C . VAL B 1 109 ? 15.016 -6.316 -11.398 1 90.75 109 VAL B C 1
ATOM 3012 O O . VAL B 1 109 ? 16 -5.672 -11.773 1 90.75 109 VAL B O 1
ATOM 3015 N N . ASP B 1 110 ? 14.695 -6.391 -10.148 1 81.12 110 ASP B N 1
ATOM 3016 C CA . ASP B 1 110 ? 15.578 -5.828 -9.125 1 81.12 110 ASP B CA 1
ATOM 3017 C C . ASP B 1 110 ? 16.672 -6.824 -8.734 1 81.12 110 ASP B C 1
ATOM 3019 O O . ASP B 1 110 ? 16.375 -7.863 -8.141 1 81.12 110 ASP B O 1
ATOM 3023 N N . ARG B 1 111 ? 17.797 -6.566 -9.094 1 68.44 111 ARG B N 1
ATOM 3024 C CA . ARG B 1 111 ? 18.938 -7.461 -8.906 1 68.44 111 ARG B CA 1
ATOM 3025 C C . ARG B 1 111 ? 19.125 -7.801 -7.43 1 68.44 111 ARG B C 1
ATOM 3027 O O . ARG B 1 111 ? 19.484 -8.93 -7.086 1 68.44 111 ARG B O 1
ATOM 3034 N N . ASP B 1 112 ? 18.859 -6.785 -6.652 1 62.62 112 ASP B N 1
ATOM 3035 C CA . ASP B 1 112 ? 19.016 -7.027 -5.223 1 62.62 112 ASP B CA 1
ATOM 3036 C C . ASP B 1 112 ? 17.984 -8.031 -4.719 1 62.62 112 ASP B C 1
ATOM 3038 O O . ASP B 1 112 ? 18.297 -8.898 -3.904 1 62.62 112 ASP B O 1
ATOM 3042 N N . VAL B 1 113 ? 16.875 -7.914 -5.27 1 59.75 113 VAL B N 1
ATOM 3043 C CA . VAL B 1 113 ? 15.805 -8.828 -4.898 1 59.75 113 VAL B CA 1
ATOM 3044 C C . VAL B 1 113 ? 16.078 -10.211 -5.488 1 59.75 113 VAL B C 1
ATOM 3046 O O . VAL B 1 113 ? 15.922 -11.227 -4.805 1 59.75 113 VAL B O 1
ATOM 3049 N N . ALA B 1 114 ? 16.578 -10.148 -6.645 1 58.88 114 ALA B N 1
ATOM 3050 C CA . ALA B 1 114 ? 16.891 -11.398 -7.32 1 58.88 114 ALA B CA 1
ATOM 3051 C C . ALA B 1 114 ? 18 -12.156 -6.602 1 58.88 114 ALA B C 1
ATOM 3053 O O . ALA B 1 114 ? 17.953 -13.375 -6.465 1 58.88 114 ALA B O 1
ATOM 3054 N N . ARG B 1 115 ? 18.922 -11.398 -6.121 1 57.72 115 ARG B N 1
ATOM 3055 C CA . ARG B 1 115 ? 20.047 -12 -5.41 1 57.72 115 ARG B CA 1
ATOM 3056 C C . ARG B 1 115 ? 19.594 -12.609 -4.09 1 57.72 115 ARG B C 1
ATOM 3058 O O . ARG B 1 115 ? 20.062 -13.688 -3.709 1 57.72 115 ARG B O 1
ATOM 3065 N N . SER B 1 116 ? 18.688 -11.938 -3.5 1 54.75 116 SER B N 1
ATOM 3066 C CA . SER B 1 116 ? 18.203 -12.422 -2.213 1 54.75 116 SER B CA 1
ATOM 3067 C C . SER B 1 116 ? 17.438 -13.727 -2.375 1 54.75 116 SER B C 1
ATOM 3069 O O . SER B 1 116 ? 17.531 -14.625 -1.532 1 54.75 116 SER B O 1
ATOM 3071 N N . HIS B 1 117 ? 16.734 -13.789 -3.383 1 54.53 117 HIS B N 1
ATOM 3072 C CA . HIS B 1 117 ? 16 -15.016 -3.652 1 54.53 117 HIS B CA 1
ATOM 3073 C C . HIS B 1 117 ? 16.953 -16.172 -3.959 1 54.53 117 HIS B C 1
ATOM 3075 O O . HIS B 1 117 ? 16.719 -17.312 -3.527 1 54.53 117 HIS B O 1
ATOM 3081 N N . ILE B 1 118 ? 18.109 -15.852 -4.707 1 48.34 118 ILE B N 1
ATOM 3082 C CA . ILE B 1 118 ? 19.109 -16.859 -5.031 1 48.34 118 ILE B CA 1
ATOM 3083 C C . ILE B 1 118 ? 19.891 -17.234 -3.775 1 48.34 118 ILE B C 1
ATOM 3085 O O . ILE B 1 118 ? 20.172 -18.422 -3.537 1 48.34 118 ILE B O 1
ATOM 3089 N N . ALA B 1 119 ? 20.328 -16.156 -3.035 1 47.75 119 ALA B N 1
ATOM 3090 C CA . ALA B 1 119 ? 21.078 -16.375 -1.808 1 47.75 119 ALA B CA 1
ATOM 3091 C C . ALA B 1 119 ? 20.281 -17.203 -0.808 1 47.75 119 ALA B C 1
ATOM 3093 O O . ALA B 1 119 ? 20.844 -18.031 -0.087 1 47.75 119 ALA B O 1
ATOM 3094 N N . GLY B 1 120 ? 19 -16.875 -0.698 1 42.59 120 GLY B N 1
ATOM 3095 C CA . GLY B 1 120 ? 18.172 -17.703 0.162 1 42.59 120 GLY B CA 1
ATOM 3096 C C . GLY B 1 120 ? 18.141 -19.156 -0.248 1 42.59 120 GLY B C 1
ATOM 3097 O O . GLY B 1 120 ? 17.984 -20.047 0.596 1 42.59 120 GLY B O 1
ATOM 3098 N N . MET B 1 121 ? 18.359 -19.375 -1.572 1 38.22 121 MET B N 1
ATOM 3099 C CA . MET B 1 121 ? 18.375 -20.734 -2.092 1 38.22 121 MET B CA 1
ATOM 3100 C C . MET B 1 121 ? 19.75 -21.375 -1.912 1 38.22 121 MET B C 1
ATOM 3102 O O . MET B 1 121 ? 19.859 -22.578 -1.74 1 38.22 121 MET B O 1
ATOM 3106 N N . ALA B 1 122 ? 20.906 -20.688 -2.24 1 33.97 122 ALA B N 1
ATOM 3107 C CA . ALA B 1 122 ? 22.266 -21.203 -2.234 1 33.97 122 ALA B CA 1
ATOM 3108 C C . ALA B 1 122 ? 22.812 -21.297 -0.812 1 33.97 122 ALA B C 1
ATOM 3110 O O . ALA B 1 122 ? 24 -21.578 -0.611 1 33.97 122 ALA B O 1
ATOM 3111 N N . LYS B 1 123 ? 22.141 -21.031 0.197 1 39.88 123 LYS B N 1
ATOM 3112 C CA . LYS B 1 123 ? 22.859 -20.969 1.458 1 39.88 123 LYS B CA 1
ATOM 3113 C C . LYS B 1 123 ? 23.594 -22.281 1.743 1 39.88 123 LYS B C 1
ATOM 3115 O O . LYS B 1 123 ? 24.125 -22.484 2.834 1 39.88 123 LYS B O 1
ATOM 3120 N N . GLU B 1 124 ? 23.422 -23.344 0.953 1 31.8 124 GLU B N 1
ATOM 3121 C CA . GLU B 1 124 ? 24.219 -24.391 1.587 1 31.8 124 GLU B CA 1
ATOM 3122 C C . GLU B 1 124 ? 25.719 -24.078 1.476 1 31.8 124 GLU B C 1
ATOM 3124 O O . GLU B 1 124 ? 26.438 -24.109 2.477 1 31.8 124 GLU B O 1
ATOM 3129 N N . ASP B 1 125 ? 26.516 -24.844 0.471 1 31.28 125 ASP B N 1
ATOM 3130 C CA . ASP B 1 125 ? 27.922 -25.172 0.627 1 31.28 125 ASP B CA 1
ATOM 3131 C C . ASP B 1 125 ? 28.797 -23.938 0.484 1 31.28 125 ASP B C 1
ATOM 3133 O O . ASP B 1 125 ? 29.703 -23.719 1.286 1 31.28 125 ASP B O 1
ATOM 3137 N N . SER B 1 126 ? 29.312 -23.625 -0.829 1 31.75 126 SER B N 1
ATOM 3138 C CA . SER B 1 126 ? 30.625 -23.031 -1.064 1 31.75 126 SER B CA 1
ATOM 3139 C C . SER B 1 126 ? 30.609 -21.531 -0.781 1 31.75 126 SER B C 1
ATOM 3141 O O . SER B 1 126 ? 29.812 -20.781 -1.373 1 31.75 126 SER B O 1
ATOM 3143 N N . VAL B 1 127 ? 30.984 -21.031 0.418 1 32.16 127 VAL B N 1
ATOM 3144 C CA . VAL B 1 127 ? 31.469 -19.766 0.956 1 32.16 127 VAL B CA 1
ATOM 3145 C C . VAL B 1 127 ? 32.406 -19.109 -0.038 1 32.16 127 VAL B C 1
ATOM 3147 O O . VAL B 1 127 ? 33.344 -18.422 0.359 1 32.16 127 VAL B O 1
ATOM 3150 N N . VAL B 1 128 ? 32.469 -19.562 -1.341 1 31.22 128 VAL B N 1
ATOM 3151 C CA . VAL B 1 128 ? 33.531 -18.766 -1.976 1 31.22 128 VAL B CA 1
ATOM 3152 C C . VAL B 1 128 ? 33.219 -17.281 -1.827 1 31.22 128 VAL B C 1
ATOM 3154 O O . VAL B 1 128 ? 32.094 -16.859 -2.098 1 31.22 128 VAL B O 1
ATOM 3157 N N . GLU B 1 129 ? 33.906 -16.5 -0.917 1 32.72 129 GLU B N 1
ATOM 3158 C CA . GLU B 1 129 ? 34.156 -15.133 -0.483 1 32.72 129 GLU B CA 1
ATOM 3159 C C . GLU B 1 129 ? 34.344 -14.195 -1.678 1 32.72 129 GLU B C 1
ATOM 3161 O O . GLU B 1 129 ? 34.906 -13.102 -1.538 1 32.72 129 GLU B O 1
ATOM 3166 N N . SER B 1 130 ? 34.344 -14.727 -2.951 1 32.03 130 SER B N 1
ATOM 3167 C CA . SER B 1 130 ? 34.844 -13.594 -3.738 1 32.03 130 SER B CA 1
ATOM 3168 C C . SER B 1 130 ? 33.906 -12.406 -3.65 1 32.03 130 SER B C 1
ATOM 3170 O O . SER B 1 130 ? 32.75 -12.5 -4.051 1 32.03 130 SER B O 1
ATOM 3172 N N . GLU B 1 131 ? 34.031 -11.594 -2.604 1 31.78 131 GLU B N 1
ATOM 3173 C CA . GLU B 1 131 ? 33.562 -10.234 -2.33 1 31.78 131 GLU B CA 1
ATOM 3174 C C . GLU B 1 131 ? 33.656 -9.359 -3.576 1 31.78 131 GLU B C 1
ATOM 3176 O O . GLU B 1 131 ? 34.625 -8.578 -3.721 1 31.78 131 GLU B O 1
ATOM 3181 N N . GLU B 1 132 ? 33.812 -9.977 -4.762 1 32.53 132 GLU B N 1
ATOM 3182 C CA . GLU B 1 132 ? 33.906 -8.875 -5.719 1 32.53 132 GLU B CA 1
ATOM 3183 C C . GLU B 1 132 ? 32.781 -7.879 -5.516 1 32.53 132 GLU B C 1
ATOM 3185 O O . GLU B 1 132 ? 31.609 -8.273 -5.383 1 32.53 132 GLU B O 1
ATOM 3190 N N . GLU B 1 133 ? 33.094 -6.73 -4.895 1 32.28 133 GLU B N 1
ATOM 3191 C CA . GLU B 1 133 ? 32.438 -5.426 -4.754 1 32.28 133 GLU B CA 1
ATOM 3192 C C . GLU B 1 133 ? 31.578 -5.098 -5.973 1 32.28 133 GLU B C 1
ATOM 3194 O O . GLU B 1 133 ? 32.094 -4.637 -6.992 1 32.28 133 GLU B O 1
ATOM 3199 N N . VAL B 1 134 ? 30.875 -6.023 -6.5 1 32.28 134 VAL B N 1
ATOM 3200 C CA . VAL B 1 134 ? 30 -5.426 -7.496 1 32.28 134 VAL B CA 1
ATOM 3201 C C . VAL B 1 134 ? 29.375 -4.152 -6.938 1 32.28 134 VAL B C 1
ATOM 3203 O O . VAL B 1 134 ? 28.609 -4.203 -5.969 1 32.28 134 VAL B O 1
ATOM 3206 N N . THR B 1 135 ? 30.109 -3.111 -6.922 1 31.61 135 THR B N 1
ATOM 3207 C CA . THR B 1 135 ? 29.688 -1.729 -6.75 1 31.61 135 THR B CA 1
ATOM 3208 C C . THR B 1 135 ? 28.344 -1.491 -7.449 1 31.61 135 THR B C 1
ATOM 3210 O O . THR B 1 135 ? 28.266 -1.532 -8.68 1 31.61 135 THR B O 1
ATOM 3213 N N . THR B 1 136 ? 27.281 -1.976 -7.047 1 33.97 136 THR B N 1
ATOM 3214 C CA . THR B 1 136 ? 25.938 -1.578 -7.465 1 33.97 136 THR B CA 1
ATOM 3215 C C . THR B 1 136 ? 25.812 -0.058 -7.512 1 33.97 136 THR B C 1
ATOM 3217 O O . THR B 1 136 ? 25.812 0.603 -6.469 1 33.97 136 THR B O 1
ATOM 3220 N N . VAL B 1 137 ? 26.5 0.593 -8.336 1 33.44 137 VAL B N 1
ATOM 3221 C CA . VAL B 1 137 ? 26.359 2.023 -8.586 1 33.44 137 VAL B CA 1
ATOM 3222 C C . VAL B 1 137 ? 24.891 2.387 -8.688 1 33.44 137 VAL B C 1
ATOM 3224 O O . VAL B 1 137 ? 24.156 1.849 -9.531 1 33.44 137 VAL B O 1
ATOM 3227 N N . SER B 1 138 ? 24.25 2.943 -7.82 1 37.47 138 SER B N 1
ATOM 3228 C CA . SER B 1 138 ? 22.875 3.379 -7.562 1 37.47 138 SER B CA 1
ATOM 3229 C C . SER B 1 138 ? 22.266 4.043 -8.789 1 37.47 138 SER B C 1
ATOM 3231 O O . SER B 1 138 ? 21.078 3.887 -9.055 1 37.47 138 SER B O 1
ATOM 3233 N N . GLY B 1 139 ? 22.938 5.098 -9.5 1 44.12 139 GLY B N 1
ATOM 3234 C CA . GLY B 1 139 ? 22.438 5.621 -10.758 1 44.12 139 GLY B CA 1
ATOM 3235 C C . GLY B 1 139 ? 22.094 4.535 -11.766 1 44.12 139 GLY B C 1
ATOM 3236 O O . GLY B 1 139 ? 21.25 4.738 -12.641 1 44.12 139 GLY B O 1
ATOM 3237 N N . LYS B 1 140 ? 22.812 3.387 -11.703 1 47.03 140 LYS B N 1
ATOM 3238 C CA . LYS B 1 140 ? 22.906 2.135 -12.453 1 47.03 140 LYS B CA 1
ATOM 3239 C C . LYS B 1 140 ? 21.75 1.196 -12.086 1 47.03 140 LYS B C 1
ATOM 3241 O O . LYS B 1 140 ? 21.359 0.35 -12.883 1 47.03 140 LYS B O 1
ATOM 3246 N N . GLY B 1 141 ? 21.047 1.59 -10.938 1 59.03 141 GLY B N 1
ATOM 3247 C CA . GLY B 1 141 ? 20.016 0.667 -10.477 1 59.03 141 GLY B CA 1
ATOM 3248 C C . GLY B 1 141 ? 18.828 0.597 -11.406 1 59.03 141 GLY B C 1
ATOM 3249 O O . GLY B 1 141 ? 18.438 -0.486 -11.859 1 59.03 141 GLY B O 1
ATOM 3250 N N . GLU B 1 142 ? 18.406 1.921 -11.781 1 65.5 142 GLU B N 1
ATOM 3251 C CA . GLU B 1 142 ? 17.25 1.944 -12.664 1 65.5 142 GLU B CA 1
ATOM 3252 C C . GLU B 1 142 ? 17.609 1.496 -14.07 1 65.5 142 GLU B C 1
ATOM 3254 O O . GLU B 1 142 ? 16.844 0.792 -14.727 1 65.5 142 GLU B O 1
ATOM 3259 N N . ARG B 1 143 ? 18.672 2.055 -14.531 1 71.75 143 ARG B N 1
ATOM 3260 C CA . ARG B 1 143 ? 19.109 1.635 -15.859 1 71.75 143 ARG B CA 1
ATOM 3261 C C . ARG B 1 143 ? 19.297 0.121 -15.922 1 71.75 143 ARG B C 1
ATOM 3263 O O . ARG B 1 143 ? 18.969 -0.505 -16.938 1 71.75 143 ARG B O 1
ATOM 3270 N N . SER B 1 144 ? 19.672 -0.315 -14.891 1 86.25 144 SER B N 1
ATOM 3271 C CA . SER B 1 144 ? 19.859 -1.759 -14.805 1 86.25 144 SER B CA 1
ATOM 3272 C C . SER B 1 144 ? 18.516 -2.494 -14.805 1 86.25 144 SER B C 1
ATOM 3274 O O . SER B 1 144 ? 18.375 -3.523 -15.469 1 86.25 144 SER B O 1
ATOM 3276 N N . MET B 1 145 ? 17.5 -1.794 -14.328 1 89.56 145 MET B N 1
ATOM 3277 C CA . MET B 1 145 ? 16.188 -2.439 -14.273 1 89.56 145 MET B CA 1
ATOM 3278 C C . MET B 1 145 ? 15.547 -2.488 -15.656 1 89.56 145 MET B C 1
ATOM 3280 O O . MET B 1 145 ? 14.945 -3.494 -16.031 1 89.56 145 MET B O 1
ATOM 3284 N N . TYR B 1 146 ? 15.766 -1.422 -16.453 1 92.19 146 TYR B N 1
ATOM 3285 C CA . TYR B 1 146 ? 15.242 -1.373 -17.812 1 92.19 146 TYR B CA 1
ATOM 3286 C C . TYR B 1 146 ? 15.906 -2.426 -18.688 1 92.19 146 TYR B C 1
ATOM 3288 O O . TYR B 1 146 ? 15.234 -3.119 -19.453 1 92.19 146 TYR B O 1
ATOM 3296 N N . ALA B 1 147 ? 17.156 -2.512 -18.547 1 92.19 147 ALA B N 1
ATOM 3297 C CA . ALA B 1 147 ? 17.906 -3.482 -19.344 1 92.19 147 ALA B CA 1
ATOM 3298 C C . ALA B 1 147 ? 17.484 -4.91 -18.984 1 92.19 147 ALA B C 1
ATOM 3300 O O . ALA B 1 147 ? 17.297 -5.738 -19.891 1 92.19 147 ALA B O 1
ATOM 3301 N N . HIS B 1 148 ? 17.344 -5.18 -17.75 1 92.81 148 HIS B N 1
ATOM 3302 C CA . HIS B 1 148 ? 16.922 -6.508 -17.312 1 92.81 148 HIS B CA 1
ATOM 3303 C C . HIS B 1 148 ? 15.508 -6.816 -17.812 1 92.81 148 HIS B C 1
ATOM 3305 O O . HIS B 1 148 ? 15.234 -7.926 -18.266 1 92.81 148 HIS B O 1
ATOM 3311 N N . ALA B 1 149 ? 14.688 -5.777 -17.672 1 95.62 149 ALA B N 1
ATOM 3312 C CA . ALA B 1 149 ? 13.32 -5.945 -18.172 1 95.62 149 ALA B CA 1
ATOM 3313 C C . ALA B 1 149 ? 13.32 -6.324 -19.656 1 95.62 149 ALA B C 1
ATOM 3315 O O . ALA B 1 149 ? 12.586 -7.23 -20.062 1 95.62 149 ALA B O 1
ATOM 3316 N N . ALA B 1 150 ? 14.117 -5.672 -20.391 1 94.44 150 ALA B N 1
ATOM 3317 C CA . ALA B 1 150 ? 14.227 -5.957 -21.812 1 94.44 150 ALA B CA 1
ATOM 3318 C C . ALA B 1 150 ? 14.695 -7.391 -22.062 1 94.44 150 ALA B C 1
ATOM 3320 O O . ALA B 1 150 ? 14.18 -8.07 -22.953 1 94.44 150 ALA B O 1
ATOM 3321 N N . THR B 1 151 ? 15.547 -7.855 -21.25 1 93.69 151 THR B N 1
ATOM 3322 C CA . THR B 1 151 ? 16.125 -9.188 -21.391 1 93.69 151 THR B CA 1
ATOM 3323 C C . THR B 1 151 ? 15.062 -10.258 -21.156 1 93.69 151 THR B C 1
ATOM 3325 O O . THR B 1 151 ? 15.055 -11.281 -21.859 1 93.69 151 THR B O 1
ATOM 3328 N N . ILE B 1 152 ? 14.133 -10.008 -20.266 1 94.5 152 ILE B N 1
ATOM 3329 C CA . ILE B 1 152 ? 13.172 -11.047 -19.922 1 94.5 152 ILE B CA 1
ATOM 3330 C C . ILE B 1 152 ? 11.844 -10.781 -20.625 1 94.5 152 ILE B C 1
ATOM 3332 O O . ILE B 1 152 ? 10.859 -11.477 -20.375 1 94.5 152 ILE B O 1
ATOM 3336 N N . GLY B 1 153 ? 11.812 -9.688 -21.453 1 96 153 GLY B N 1
ATOM 3337 C CA . GLY B 1 153 ? 10.625 -9.383 -22.234 1 96 153 GLY B CA 1
ATOM 3338 C C . GLY B 1 153 ? 9.531 -8.711 -21.406 1 96 153 GLY B C 1
ATOM 3339 O O . GLY B 1 153 ? 8.344 -8.852 -21.719 1 96 153 GLY B O 1
ATOM 3340 N N . MET B 1 154 ? 9.875 -8.062 -20.344 1 97.5 154 MET B N 1
ATOM 3341 C CA . MET B 1 154 ? 8.922 -7.305 -19.562 1 97.5 154 MET B CA 1
ATOM 3342 C C . MET B 1 154 ? 8.711 -5.91 -20.141 1 97.5 154 MET B C 1
ATOM 3344 O O . MET B 1 154 ? 9.68 -5.215 -20.453 1 97.5 154 MET B O 1
ATOM 3348 N N . PRO B 1 155 ? 7.434 -5.543 -20.281 1 97.75 155 PRO B N 1
ATOM 3349 C CA . PRO B 1 155 ? 7.172 -4.203 -20.812 1 97.75 155 PRO B CA 1
ATOM 3350 C C . PRO B 1 155 ? 7.875 -3.107 -20.016 1 97.75 155 PRO B C 1
ATOM 3352 O O . PRO B 1 155 ? 7.84 -3.115 -18.797 1 97.75 155 PRO B O 1
ATOM 3355 N N . GLN B 1 156 ? 8.469 -2.127 -20.719 1 97.12 156 GLN B N 1
ATOM 3356 C CA . GLN B 1 156 ? 9.164 -1.015 -20.094 1 97.12 156 GLN B CA 1
ATOM 3357 C C . GLN B 1 156 ? 8.203 -0.171 -19.25 1 97.12 156 GLN B C 1
ATOM 3359 O O . GLN B 1 156 ? 8.594 0.397 -18.234 1 97.12 156 GLN B O 1
ATOM 3364 N N . LYS B 1 157 ? 6.996 -0.191 -19.672 1 97.94 157 LYS B N 1
ATOM 3365 C CA . LYS B 1 157 ? 5.965 0.563 -18.953 1 97.94 157 LYS B CA 1
ATOM 3366 C C . LYS B 1 157 ? 5.82 0.083 -17.516 1 97.94 157 LYS B C 1
ATOM 3368 O O . LYS B 1 157 ? 5.512 0.873 -16.625 1 97.94 157 LYS B O 1
ATOM 3373 N N . PHE B 1 158 ? 6.027 -1.218 -17.312 1 98.06 158 PHE B N 1
ATOM 3374 C CA . PHE B 1 158 ? 5.973 -1.747 -15.953 1 98.06 158 PHE B CA 1
ATOM 3375 C C . PHE B 1 158 ? 7.035 -1.1 -15.078 1 98.06 158 PHE B C 1
ATOM 3377 O O . PHE B 1 158 ? 6.762 -0.718 -13.938 1 98.06 158 PHE B O 1
ATOM 3384 N N . VAL B 1 159 ? 8.211 -0.924 -15.625 1 96.62 159 VAL B N 1
ATOM 3385 C CA . VAL B 1 159 ? 9.328 -0.322 -14.898 1 96.62 159 VAL B CA 1
ATOM 3386 C C . VAL B 1 159 ? 9.039 1.157 -14.648 1 96.62 159 VAL B C 1
ATOM 3388 O O . VAL B 1 159 ? 9.344 1.682 -13.578 1 96.62 159 VAL B O 1
ATOM 3391 N N . ASP B 1 160 ? 8.359 1.799 -15.609 1 96.25 160 ASP B N 1
ATOM 3392 C CA . ASP B 1 160 ? 7.965 3.193 -15.445 1 96.25 160 ASP B CA 1
ATOM 3393 C C . ASP B 1 160 ? 7.012 3.355 -14.258 1 96.25 160 ASP B C 1
ATOM 3395 O O . ASP B 1 160 ? 7.176 4.262 -13.445 1 96.25 160 ASP B O 1
ATOM 3399 N N . ILE B 1 161 ? 6.066 2.498 -14.219 1 97.12 161 ILE B N 1
ATOM 3400 C CA . ILE B 1 161 ? 5.055 2.568 -13.172 1 97.12 161 ILE B CA 1
ATOM 3401 C C . ILE B 1 161 ? 5.699 2.287 -11.82 1 97.12 161 ILE B C 1
ATOM 3403 O O . ILE B 1 161 ? 5.418 2.977 -10.836 1 97.12 161 ILE B O 1
ATOM 3407 N N . ARG B 1 162 ? 6.57 1.324 -11.805 1 95.19 162 ARG B N 1
ATOM 3408 C CA . ARG B 1 162 ? 7.285 1.006 -10.57 1 95.19 162 ARG B CA 1
ATOM 3409 C C . ARG B 1 162 ? 8.078 2.209 -10.078 1 95.19 162 ARG B C 1
ATOM 3411 O O . ARG B 1 162 ? 8.102 2.492 -8.875 1 95.19 162 ARG B O 1
ATOM 3418 N N . HIS B 1 163 ? 8.672 2.906 -10.93 1 91.38 163 HIS B N 1
ATOM 3419 C CA . HIS B 1 163 ? 9.438 4.098 -10.594 1 91.38 163 HIS B CA 1
ATOM 3420 C C . HIS B 1 163 ? 8.539 5.203 -10.055 1 91.38 163 HIS B C 1
ATOM 3422 O O . HIS B 1 163 ? 8.852 5.836 -9.047 1 91.38 163 HIS B O 1
ATOM 3428 N N . GLN B 1 164 ? 7.488 5.348 -10.711 1 92.69 164 GLN B N 1
ATOM 3429 C CA . GLN B 1 164 ? 6.531 6.367 -10.297 1 92.69 164 GLN B CA 1
ATOM 3430 C C . GLN B 1 164 ? 5.988 6.074 -8.898 1 92.69 164 GLN B C 1
ATOM 3432 O O . GLN B 1 164 ? 5.906 6.973 -8.062 1 92.69 164 GLN B O 1
ATOM 3437 N N . VAL B 1 165 ? 5.691 4.871 -8.648 1 93.31 165 VAL B N 1
ATOM 3438 C CA . VAL B 1 165 ? 5.16 4.43 -7.367 1 93.31 165 VAL B CA 1
ATOM 3439 C C . VAL B 1 165 ? 6.195 4.652 -6.27 1 93.31 165 VAL B C 1
ATOM 3441 O O . VAL B 1 165 ? 5.852 5.031 -5.148 1 93.31 165 VAL B O 1
ATOM 3444 N N . SER B 1 166 ? 7.387 4.508 -6.535 1 88.38 166 SER B N 1
ATOM 3445 C CA . SER B 1 166 ? 8.461 4.57 -5.547 1 88.38 166 SER B CA 1
ATOM 3446 C C . SER B 1 166 ? 8.891 6.012 -5.285 1 88.38 166 SER B C 1
ATOM 3448 O O . SER B 1 166 ? 9.273 6.355 -4.168 1 88.38 166 SER B O 1
ATOM 3450 N N . HIS B 1 167 ? 8.805 6.836 -6.285 1 83.88 167 HIS B N 1
ATOM 3451 C CA . HIS B 1 167 ? 9.453 8.133 -6.152 1 83.88 167 HIS B CA 1
ATOM 3452 C C . HIS B 1 167 ? 8.484 9.266 -6.484 1 83.88 167 HIS B C 1
ATOM 3454 O O . HIS B 1 167 ? 8.781 10.438 -6.227 1 83.88 167 HIS B O 1
ATOM 3460 N N . GLY B 1 168 ? 7.383 8.938 -6.969 1 80.94 168 GLY B N 1
ATOM 3461 C CA . GLY B 1 168 ? 6.477 9.984 -7.418 1 80.94 168 GLY B CA 1
ATOM 3462 C C . GLY B 1 168 ? 5.078 9.852 -6.848 1 80.94 168 GLY B C 1
ATOM 3463 O O . GLY B 1 168 ? 4.898 9.336 -5.742 1 80.94 168 GLY B O 1
ATOM 3464 N N . ASP B 1 169 ? 4.199 10.492 -7.574 1 86.12 169 ASP B N 1
ATOM 3465 C CA . ASP B 1 169 ? 2.795 10.375 -7.203 1 86.12 169 ASP B CA 1
ATOM 3466 C C . ASP B 1 169 ? 2.232 9.016 -7.605 1 86.12 169 ASP B C 1
ATOM 3468 O O . ASP B 1 169 ? 2.508 8.523 -8.703 1 86.12 169 ASP B O 1
ATOM 3472 N N . ILE B 1 170 ? 1.547 8.523 -6.758 1 92.81 170 ILE B N 1
ATOM 3473 C CA . ILE B 1 170 ? 0.936 7.227 -7.035 1 92.81 170 ILE B CA 1
ATOM 3474 C C . ILE B 1 170 ? -0.122 7.379 -8.125 1 92.81 170 ILE B C 1
ATOM 3476 O O . ILE B 1 170 ? -0.995 8.242 -8.039 1 92.81 170 ILE B O 1
ATOM 3480 N N . PRO B 1 171 ? -0.021 6.535 -9.148 1 96.12 171 PRO B N 1
ATOM 3481 C CA . PRO B 1 171 ? -1.025 6.602 -10.211 1 96.12 171 PRO B CA 1
ATOM 3482 C C . PRO B 1 171 ? -2.441 6.348 -9.703 1 96.12 171 PRO B C 1
ATOM 3484 O O . PRO B 1 171 ? -2.623 5.867 -8.586 1 96.12 171 PRO B O 1
ATOM 3487 N N . SER B 1 172 ? -3.4 6.66 -10.547 1 97.19 172 SER B N 1
ATOM 3488 C CA . SER B 1 172 ? -4.809 6.484 -10.203 1 97.19 172 SER B CA 1
ATOM 3489 C C . SER B 1 172 ? -5.18 5.008 -10.133 1 97.19 172 SER B C 1
ATOM 3491 O O . SER B 1 172 ? -4.496 4.16 -10.711 1 97.19 172 SER B O 1
ATOM 3493 N N . VAL B 1 173 ? -6.266 4.723 -9.438 1 97.62 173 VAL B N 1
ATOM 3494 C CA . VAL B 1 173 ? -6.711 3.346 -9.242 1 97.62 173 VAL B CA 1
ATOM 3495 C C . VAL B 1 173 ? -7.043 2.711 -10.594 1 97.62 173 VAL B C 1
ATOM 3497 O O . VAL B 1 173 ? -6.613 1.593 -10.883 1 97.62 173 VAL B O 1
ATOM 3500 N N . PRO B 1 174 ? -7.707 3.371 -11.555 1 98.06 174 PRO B N 1
ATOM 3501 C CA . PRO B 1 174 ? -8 2.742 -12.844 1 98.06 174 PRO B CA 1
ATOM 3502 C C . PRO B 1 174 ? -6.734 2.377 -13.617 1 98.06 174 PRO B C 1
ATOM 3504 O O . PRO B 1 174 ? -6.668 1.307 -14.227 1 98.06 174 PRO B O 1
ATOM 3507 N N . LEU B 1 175 ? -5.773 3.217 -13.57 1 98.44 175 LEU B N 1
ATOM 3508 C CA . LEU B 1 175 ? -4.523 2.918 -14.258 1 98.44 175 LEU B CA 1
ATOM 3509 C C . LEU B 1 175 ? -3.814 1.735 -13.609 1 98.44 175 LEU B C 1
ATOM 3511 O O . LEU B 1 175 ? -3.348 0.828 -14.297 1 98.44 175 LEU B O 1
ATOM 3515 N N . LEU B 1 176 ? -3.736 1.751 -12.289 1 98.69 176 LEU B N 1
ATOM 3516 C CA . LEU B 1 176 ? -3.066 0.671 -11.57 1 98.69 176 LEU B CA 1
ATOM 3517 C C . LEU B 1 176 ? -3.793 -0.653 -11.781 1 98.69 176 LEU B C 1
ATOM 3519 O O . LEU B 1 176 ? -3.158 -1.706 -11.875 1 98.69 176 LEU B O 1
ATOM 3523 N N . LYS B 1 177 ? -5.102 -0.571 -11.805 1 98.62 177 LYS B N 1
ATOM 3524 C CA . LYS B 1 177 ? -5.891 -1.763 -12.102 1 98.62 177 LYS B CA 1
ATOM 3525 C C . LYS B 1 177 ? -5.539 -2.32 -13.484 1 98.62 177 LYS B C 1
ATOM 3527 O O . LYS B 1 177 ? -5.281 -3.518 -13.625 1 98.62 177 LYS B O 1
ATOM 3532 N N . LYS B 1 178 ? -5.477 -1.477 -14.43 1 98.69 178 LYS B N 1
ATOM 3533 C CA . LYS B 1 178 ? -5.137 -1.876 -15.789 1 98.69 178 LYS B CA 1
ATOM 3534 C C . LYS B 1 178 ? -3.742 -2.492 -15.844 1 98.69 178 LYS B C 1
ATOM 3536 O O . LYS B 1 178 ? -3.543 -3.531 -16.484 1 98.69 178 LYS B O 1
ATOM 3541 N N . MET B 1 179 ? -2.795 -1.857 -15.211 1 98.75 179 MET B N 1
ATOM 3542 C CA . MET B 1 179 ? -1.423 -2.355 -15.188 1 98.75 179 MET B CA 1
ATOM 3543 C C . MET B 1 179 ? -1.344 -3.703 -14.477 1 98.75 179 MET B C 1
ATOM 3545 O O . MET B 1 179 ? -0.576 -4.578 -14.883 1 98.75 179 MET B O 1
ATOM 3549 N N . THR B 1 180 ? -2.109 -3.854 -13.414 1 98.81 180 THR B N 1
ATOM 3550 C CA . THR B 1 180 ? -2.164 -5.105 -12.672 1 98.81 180 THR B CA 1
ATOM 3551 C C . THR B 1 180 ? -2.689 -6.234 -13.555 1 98.81 180 THR B C 1
ATOM 3553 O O . THR B 1 180 ? -2.135 -7.336 -13.555 1 98.81 180 THR B O 1
ATOM 3556 N N . GLU B 1 181 ? -3.701 -5.961 -14.297 1 98.69 181 GLU B N 1
ATOM 3557 C CA . GLU B 1 181 ? -4.258 -6.949 -15.219 1 98.69 181 GLU B CA 1
ATOM 3558 C C . GLU B 1 181 ? -3.242 -7.34 -16.297 1 98.69 181 GLU B C 1
ATOM 3560 O O . GLU B 1 181 ? -3.104 -8.516 -16.625 1 98.69 181 GLU B O 1
ATOM 3565 N N . GLN B 1 182 ? -2.549 -6.41 -16.828 1 98.75 182 GLN B N 1
ATOM 3566 C CA . GLN B 1 182 ? -1.507 -6.688 -17.812 1 98.75 182 GLN B CA 1
ATOM 3567 C C . GLN B 1 182 ? -0.372 -7.5 -17.188 1 98.75 182 GLN B C 1
ATOM 3569 O O . GLN B 1 182 ? 0.2 -8.375 -17.844 1 98.75 182 GLN B O 1
ATOM 3574 N N . ALA B 1 183 ? -0.039 -7.176 -15.969 1 98.81 183 ALA B N 1
ATOM 3575 C CA . ALA B 1 183 ? 0.993 -7.922 -15.25 1 98.81 183 ALA B CA 1
ATOM 3576 C C . ALA B 1 183 ? 0.603 -9.391 -15.094 1 98.81 183 ALA B C 1
ATOM 3578 O O . ALA B 1 183 ? 1.436 -10.281 -15.273 1 98.81 183 ALA B O 1
ATOM 3579 N N . LEU B 1 184 ? -0.687 -9.602 -14.766 1 98.75 184 LEU B N 1
ATOM 3580 C CA . LEU B 1 184 ? -1.17 -10.969 -14.609 1 98.75 184 LEU B CA 1
ATOM 3581 C C . LEU B 1 184 ? -1.111 -11.719 -15.938 1 98.75 184 LEU B C 1
ATOM 3583 O O . LEU B 1 184 ? -0.794 -12.914 -15.969 1 98.75 184 LEU B O 1
ATOM 3587 N N . GLU B 1 185 ? -1.37 -11.039 -17.031 1 98.5 185 GLU B N 1
ATOM 3588 C CA . GLU B 1 185 ? -1.248 -11.648 -18.344 1 98.5 185 GLU B CA 1
ATOM 3589 C C . GLU B 1 185 ? 0.203 -12 -18.656 1 98.5 185 GLU B C 1
ATOM 3591 O O . GLU B 1 185 ? 0.488 -13.078 -19.188 1 98.5 185 GLU B O 1
ATOM 3596 N N . TRP B 1 186 ? 1.067 -11.125 -18.328 1 98.5 186 TRP B N 1
ATOM 3597 C CA . TRP B 1 186 ? 2.492 -11.383 -18.516 1 98.5 186 TRP B CA 1
ATOM 3598 C C . TRP B 1 186 ? 2.934 -12.609 -17.719 1 98.5 186 TRP B C 1
ATOM 3600 O O . TRP B 1 186 ? 3.66 -13.461 -18.234 1 98.5 186 TRP B O 1
ATOM 3610 N N . LEU B 1 187 ? 2.477 -12.727 -16.5 1 98.25 187 LEU B N 1
ATOM 3611 C CA . LEU B 1 187 ? 2.814 -13.852 -15.648 1 98.25 187 LEU B CA 1
ATOM 3612 C C . LEU B 1 187 ? 2.232 -15.156 -16.203 1 98.25 187 LEU B C 1
ATOM 3614 O O . LEU B 1 187 ? 2.848 -16.219 -16.078 1 98.25 187 LEU B O 1
ATOM 3618 N N . TRP B 1 188 ? 1.021 -15 -16.734 1 97.44 188 TRP B N 1
ATOM 3619 C CA . TRP B 1 188 ? 0.406 -16.156 -17.391 1 97.44 188 TRP B CA 1
ATOM 3620 C C . TRP B 1 188 ? 1.3 -16.703 -18.5 1 97.44 188 TRP B C 1
ATOM 3622 O O . TRP B 1 188 ? 1.646 -17.875 -18.5 1 97.44 188 TRP B O 1
ATOM 3632 N N . GLU B 1 189 ? 1.733 -15.852 -19.344 1 96.56 189 GLU B N 1
ATOM 3633 C CA . GLU B 1 189 ? 2.482 -16.219 -20.547 1 96.56 189 GLU B CA 1
ATOM 3634 C C . GLU B 1 189 ? 3.908 -16.641 -20.203 1 96.56 189 GLU B C 1
ATOM 3636 O O . GLU B 1 189 ? 4.445 -17.594 -20.781 1 96.56 189 GLU B O 1
ATOM 3641 N N . ARG B 1 190 ? 4.445 -15.992 -19.219 1 95.5 190 ARG B N 1
ATOM 3642 C CA . ARG B 1 190 ? 5.883 -16.141 -19.016 1 95.5 190 ARG B CA 1
ATOM 3643 C C . ARG B 1 190 ? 6.18 -17.219 -17.984 1 95.5 190 ARG B C 1
ATOM 3645 O O . ARG B 1 190 ? 7.277 -17.781 -17.969 1 95.5 190 ARG B O 1
ATOM 3652 N N . TRP B 1 191 ? 5.176 -17.594 -17.188 1 95.31 191 TRP B N 1
ATOM 3653 C CA . TRP B 1 191 ? 5.512 -18.547 -16.125 1 95.31 191 TRP B CA 1
ATOM 3654 C C . TRP B 1 191 ? 4.473 -19.656 -16.047 1 95.31 191 TRP B C 1
ATOM 3656 O O . TRP B 1 191 ? 4.82 -20.844 -16.047 1 95.31 191 TRP B O 1
ATOM 3666 N N . TRP B 1 192 ? 3.23 -19.359 -15.969 1 96 192 TRP B N 1
ATOM 3667 C CA . TRP B 1 192 ? 2.203 -20.344 -15.648 1 96 192 TRP B CA 1
ATOM 3668 C C . TRP B 1 192 ? 2.027 -21.328 -16.797 1 96 192 TRP B C 1
ATOM 3670 O O . TRP B 1 192 ? 1.916 -22.531 -16.562 1 96 192 TRP B O 1
ATOM 3680 N N . VAL B 1 193 ? 2.041 -20.875 -18.031 1 93.19 193 VAL B N 1
ATOM 3681 C CA . VAL B 1 193 ? 1.89 -21.75 -19.203 1 93.19 193 VAL B CA 1
ATOM 3682 C C . VAL B 1 193 ? 3.043 -22.75 -19.25 1 93.19 193 VAL B C 1
ATOM 3684 O O . VAL B 1 193 ? 2.848 -23.906 -19.609 1 93.19 193 VAL B O 1
ATOM 3687 N N . LYS B 1 194 ? 4.188 -22.359 -18.781 1 92.5 194 LYS B N 1
ATOM 3688 C CA . LYS B 1 194 ? 5.395 -23.172 -18.906 1 92.5 194 LYS B CA 1
ATOM 3689 C C . LYS B 1 194 ? 5.531 -24.109 -17.719 1 92.5 194 LYS B C 1
ATOM 3691 O O . LYS B 1 194 ? 6.031 -25.234 -17.859 1 92.5 194 LYS B O 1
ATOM 3696 N N . HIS B 1 195 ? 5.047 -23.75 -16.531 1 91.75 195 HIS B N 1
ATOM 3697 C CA . HIS B 1 195 ? 5.406 -24.484 -15.312 1 91.75 195 HIS B CA 1
ATOM 3698 C C . HIS B 1 195 ? 4.215 -25.25 -14.758 1 91.75 195 HIS B C 1
ATOM 3700 O O . HIS B 1 195 ? 4.383 -26.156 -13.945 1 91.75 195 HIS B O 1
ATOM 3706 N N . ALA B 1 196 ? 2.994 -24.844 -15.109 1 89.88 196 ALA B N 1
ATOM 3707 C CA . ALA B 1 196 ? 1.801 -25.5 -14.57 1 89.88 196 ALA B CA 1
ATOM 3708 C C . ALA B 1 196 ? 1.024 -26.219 -15.664 1 89.88 196 ALA B C 1
ATOM 3710 O O . ALA B 1 196 ? -0.196 -26.062 -15.773 1 89.88 196 ALA B O 1
ATOM 3711 N N . SER B 1 197 ? 1.639 -27 -16.453 1 79.38 197 SER B N 1
ATOM 3712 C CA . SER B 1 197 ? 1.048 -27.641 -17.625 1 79.38 197 SER B CA 1
ATOM 3713 C C . SER B 1 197 ? 0.299 -28.906 -17.234 1 79.38 197 SER B C 1
ATOM 3715 O O . SER B 1 197 ? -0.367 -29.516 -18.078 1 79.38 197 SER B O 1
ATOM 3717 N N . GLY B 1 198 ? 0.119 -29.234 -16.031 1 80.75 198 GLY B N 1
ATOM 3718 C CA . GLY B 1 198 ? -0.533 -30.469 -15.656 1 80.75 198 GLY B CA 1
ATOM 3719 C C . GLY B 1 198 ? -2.047 -30.375 -15.617 1 80.75 198 GLY B C 1
ATOM 3720 O O . GLY B 1 198 ? -2.607 -29.312 -15.914 1 80.75 198 GLY B O 1
ATOM 3721 N N . ASN B 1 199 ? -2.686 -31.5 -15.508 1 87.38 199 ASN B N 1
ATOM 3722 C CA . ASN B 1 199 ? -4.133 -31.609 -15.383 1 87.38 199 ASN B CA 1
ATOM 3723 C C . ASN B 1 199 ? -4.57 -31.531 -13.922 1 87.38 199 ASN B C 1
ATOM 3725 O O . ASN B 1 199 ? -4.078 -32.281 -13.078 1 87.38 199 ASN B O 1
ATOM 3729 N N . PRO B 1 200 ? -5.516 -30.625 -13.727 1 91.38 200 PRO B N 1
ATOM 3730 C CA . PRO B 1 200 ? -5.93 -30.422 -12.336 1 91.38 200 PRO B CA 1
ATOM 3731 C C . PRO B 1 200 ? -6.848 -31.531 -11.828 1 91.38 200 PRO B C 1
ATOM 3733 O O . PRO B 1 200 ? -7.242 -31.531 -10.664 1 91.38 200 PRO B O 1
ATOM 3736 N N . GLU B 1 201 ? -7.195 -32.5 -12.539 1 89.81 201 GLU B N 1
ATOM 3737 C CA . GLU B 1 201 ? -8.234 -33.469 -12.242 1 89.81 201 GLU B CA 1
ATOM 3738 C C . GLU B 1 201 ? -7.926 -34.25 -10.953 1 89.81 201 GLU B C 1
ATOM 3740 O O . GLU B 1 201 ? -8.812 -34.438 -10.117 1 89.81 201 GLU B O 1
ATOM 3745 N N . ARG B 1 202 ? -6.719 -34.688 -10.883 1 90.62 202 ARG B N 1
ATOM 3746 C CA . ARG B 1 202 ? -6.352 -35.438 -9.688 1 90.62 202 ARG B CA 1
ATOM 3747 C C . ARG B 1 202 ? -6.547 -34.594 -8.43 1 90.62 202 ARG B C 1
ATOM 3749 O O . ARG B 1 202 ? -7.086 -35.094 -7.438 1 90.62 202 ARG B O 1
ATOM 3756 N N . ALA B 1 203 ? -6.035 -33.406 -8.43 1 90.5 203 ALA B N 1
ATOM 3757 C CA . ALA B 1 203 ? -6.176 -32.5 -7.289 1 90.5 203 ALA B CA 1
ATOM 3758 C C . ALA B 1 203 ? -7.648 -32.25 -6.969 1 90.5 203 ALA B C 1
ATOM 3760 O O . ALA B 1 203 ? -8.039 -32.219 -5.801 1 90.5 203 ALA B O 1
ATOM 3761 N N . LEU B 1 204 ? -8.422 -32.094 -7.945 1 89.81 204 LEU B N 1
ATOM 3762 C CA . LEU B 1 204 ? -9.852 -31.844 -7.766 1 89.81 204 LEU B CA 1
ATOM 3763 C C . LEU B 1 204 ? -10.531 -33.031 -7.086 1 89.81 204 LEU B C 1
ATOM 3765 O O . LEU B 1 204 ? -11.352 -32.844 -6.184 1 89.81 204 LEU B O 1
ATOM 3769 N N . ARG B 1 205 ? -10.172 -34.188 -7.559 1 89.5 205 ARG B N 1
ATOM 3770 C CA . ARG B 1 205 ? -10.727 -35.406 -6.973 1 89.5 205 ARG B CA 1
ATOM 3771 C C . ARG B 1 205 ? -10.344 -35.531 -5.5 1 89.5 205 ARG B C 1
ATOM 3773 O O . ARG B 1 205 ? -11.18 -35.875 -4.664 1 89.5 205 ARG B O 1
ATOM 3780 N N . GLU B 1 206 ? -9.188 -35.219 -5.281 1 89.56 206 GLU B N 1
ATOM 3781 C CA . GLU B 1 206 ? -8.703 -35.312 -3.908 1 89.56 206 GLU B CA 1
ATOM 3782 C C . GLU B 1 206 ? -9.391 -34.281 -3.01 1 89.56 206 GLU B C 1
ATOM 3784 O O . GLU B 1 206 ? -9.703 -34.594 -1.854 1 89.56 206 GLU B O 1
ATOM 3789 N N . LEU B 1 207 ? -9.555 -33.125 -3.496 1 87.12 207 LEU B N 1
ATOM 3790 C CA . LEU B 1 207 ? -10.234 -32.094 -2.73 1 87.12 207 LEU B CA 1
ATOM 3791 C C . LEU B 1 207 ? -11.688 -32.5 -2.459 1 87.12 207 LEU B C 1
ATOM 3793 O O . LEU B 1 207 ? -12.203 -32.25 -1.361 1 87.12 207 LEU B O 1
ATOM 3797 N N . GLU B 1 208 ? -12.328 -33.031 -3.406 1 86 208 GLU B N 1
ATOM 3798 C CA . GLU B 1 208 ? -13.703 -33.5 -3.25 1 86 208 GLU B CA 1
ATOM 3799 C C . GLU B 1 208 ? -13.805 -34.594 -2.201 1 86 208 GLU B C 1
ATOM 3801 O O . GLU B 1 208 ? -14.742 -34.625 -1.407 1 86 208 GLU B O 1
ATOM 3806 N N . GLU B 1 209 ? -12.867 -35.438 -2.299 1 87.12 209 GLU B N 1
ATOM 3807 C CA . GLU B 1 209 ? -12.828 -36.531 -1.324 1 87.12 209 GLU B CA 1
ATOM 3808 C C . GLU B 1 209 ? -12.641 -36 0.092 1 87.12 209 GLU B C 1
ATOM 3810 O O . GLU B 1 209 ? -13.297 -36.469 1.029 1 87.12 209 GLU B O 1
ATOM 3815 N N . ARG B 1 210 ? -11.805 -35.031 0.207 1 85.81 210 ARG B N 1
ATOM 3816 C CA . ARG B 1 210 ? -11.57 -34.438 1.516 1 85.81 210 ARG B CA 1
ATOM 3817 C C . ARG B 1 210 ? -12.82 -33.719 2.025 1 85.81 210 ARG B C 1
ATOM 3819 O O . ARG B 1 210 ? -13.133 -33.781 3.217 1 85.81 210 ARG B O 1
ATOM 3826 N N . GLN B 1 211 ? -13.445 -33.031 1.158 1 83.56 211 GLN B N 1
ATOM 3827 C CA . GLN B 1 211 ? -14.688 -32.344 1.526 1 83.56 211 GLN B CA 1
ATOM 3828 C C . GLN B 1 211 ? -15.758 -33.344 1.947 1 83.56 211 GLN B C 1
ATOM 3830 O O . GLN B 1 211 ? -16.5 -33.094 2.902 1 83.56 211 GLN B O 1
ATOM 3835 N N . ARG B 1 212 ? -15.812 -34.375 1.246 1 82.56 212 ARG B N 1
ATOM 3836 C CA . ARG B 1 212 ? -16.766 -35.438 1.555 1 82.56 212 ARG B CA 1
ATOM 3837 C C . ARG B 1 212 ? -16.5 -36.031 2.934 1 82.56 212 ARG B C 1
ATOM 3839 O O . ARG B 1 212 ? -17.422 -36.188 3.738 1 82.56 212 ARG B O 1
ATOM 3846 N N . VAL B 1 213 ? -15.305 -36.25 3.146 1 84.69 213 VAL B N 1
ATOM 3847 C CA . VAL B 1 213 ? -14.914 -36.844 4.422 1 84.69 213 VAL B CA 1
ATOM 3848 C C . VAL B 1 213 ? -15.219 -35.875 5.555 1 84.69 213 VAL B C 1
ATOM 3850 O O . VAL B 1 213 ? -15.711 -36.25 6.613 1 84.69 213 VAL B O 1
ATOM 3853 N N . SER B 1 214 ? -14.953 -34.625 5.344 1 82.25 214 SER B N 1
ATOM 3854 C CA . SER B 1 214 ? -15.219 -33.625 6.344 1 82.25 214 SER B CA 1
ATOM 3855 C C . SER B 1 214 ? -16.719 -33.469 6.621 1 82.25 214 SER B C 1
ATOM 3857 O O . SER B 1 214 ? -17.125 -33.344 7.777 1 82.25 214 SER B O 1
ATOM 3859 N N . ARG B 1 215 ? -17.453 -33.5 5.551 1 78.25 215 ARG B N 1
ATOM 3860 C CA . ARG B 1 215 ? -18.906 -33.438 5.688 1 78.25 215 ARG B CA 1
ATOM 3861 C C . ARG B 1 215 ? -19.438 -34.625 6.438 1 78.25 215 ARG B C 1
ATOM 3863 O O . ARG B 1 215 ? -20.312 -34.5 7.293 1 78.25 215 ARG B O 1
ATOM 3870 N N . GLU B 1 216 ? -18.938 -35.719 6.125 1 79.69 216 GLU B N 1
ATOM 3871 C CA . GLU B 1 216 ? -19.344 -36.969 6.789 1 79.69 216 GLU B CA 1
ATOM 3872 C C . GLU B 1 216 ? -18.984 -36.938 8.273 1 79.69 216 GLU B C 1
ATOM 3874 O O . GLU B 1 216 ? -19.766 -37.344 9.117 1 79.69 216 GLU B O 1
ATOM 3879 N N . ALA B 1 217 ? -17.797 -36.406 8.484 1 78.06 217 ALA B N 1
ATOM 3880 C CA . ALA B 1 217 ? -17.344 -36.312 9.867 1 78.06 217 ALA B CA 1
ATOM 3881 C C . ALA B 1 217 ? -18.234 -35.344 10.648 1 78.06 217 ALA B C 1
ATOM 3883 O O . ALA B 1 217 ? -18.578 -35.594 11.805 1 78.06 217 ALA B O 1
ATOM 3884 N N . ARG B 1 218 ? -18.562 -34.25 9.984 1 77.06 218 ARG B N 1
ATOM 3885 C CA . ARG B 1 218 ? -19.453 -33.281 10.625 1 77.06 218 ARG B CA 1
ATOM 3886 C C . ARG B 1 218 ? -20.828 -33.875 10.867 1 77.06 218 ARG B C 1
ATOM 3888 O O . ARG B 1 218 ? -21.422 -33.656 11.93 1 77.06 218 ARG B O 1
ATOM 3895 N N . ASP B 1 219 ? -21.297 -34.594 9.891 1 76.5 219 ASP B N 1
ATOM 3896 C CA . ASP B 1 219 ? -22.609 -35.25 10 1 76.5 219 ASP B CA 1
ATOM 3897 C C . ASP B 1 219 ? -22.594 -36.312 11.078 1 76.5 219 ASP B C 1
ATOM 3899 O O . ASP B 1 219 ? -23.578 -36.5 11.812 1 76.5 219 ASP B O 1
ATOM 3903 N N . TRP B 1 220 ? -21.562 -37 11.094 1 73.31 220 TRP B N 1
ATOM 3904 C CA . TRP B 1 220 ? -21.406 -38 12.133 1 73.31 220 TRP B CA 1
ATOM 3905 C C . TRP B 1 220 ? -21.375 -37.375 13.516 1 73.31 220 TRP B C 1
ATOM 3907 O O . TRP B 1 220 ? -21.984 -37.875 14.453 1 73.31 220 TRP B O 1
ATOM 3917 N N . ALA B 1 221 ? -20.703 -36.219 13.57 1 74.12 221 ALA B N 1
ATOM 3918 C CA . ALA B 1 221 ? -20.609 -35.5 14.844 1 74.12 221 ALA B CA 1
ATOM 3919 C C . ALA B 1 221 ? -21.984 -34.969 15.258 1 74.12 221 ALA B C 1
ATOM 3921 O O . ALA B 1 221 ? -22.344 -35.031 16.438 1 74.12 221 ALA B O 1
ATOM 3922 N N . ILE B 1 222 ? -22.641 -34.5 14.25 1 74 222 ILE B N 1
ATOM 3923 C CA . ILE B 1 222 ? -23.984 -34 14.508 1 74 222 ILE B CA 1
ATOM 3924 C C . ILE B 1 222 ? -24.922 -35.188 14.844 1 74 222 ILE B C 1
ATOM 3926 O O . ILE B 1 222 ? -25.75 -35.094 15.75 1 74 222 ILE B O 1
ATOM 3930 N N . GLY B 1 223 ? -24.812 -36.219 14.109 1 68.12 223 GLY B N 1
ATOM 3931 C CA . GLY B 1 223 ? -25.609 -37.406 14.367 1 68.12 223 GLY B CA 1
ATOM 3932 C C . GLY B 1 223 ? -25.328 -38.031 15.719 1 68.12 223 GLY B C 1
ATOM 3933 O O . GLY B 1 223 ? -26.234 -38.562 16.359 1 68.12 223 GLY B O 1
ATOM 3934 N N . THR B 1 224 ? -24.109 -38.031 16.078 1 66.75 224 THR B N 1
ATOM 3935 C CA . THR B 1 224 ? -23.75 -38.625 17.359 1 66.75 224 THR B CA 1
ATOM 3936 C C . THR B 1 224 ? -24.141 -37.688 18.5 1 66.75 224 THR B C 1
ATOM 3938 O O . THR B 1 224 ? -24.516 -38.125 19.594 1 66.75 224 THR B O 1
ATOM 3941 N N . SER B 1 225 ? -24.109 -36.406 18.219 1 61.88 225 SER B N 1
ATOM 3942 C CA . SER B 1 225 ? -24.562 -35.5 19.234 1 61.88 225 SER B CA 1
ATOM 3943 C C . SER B 1 225 ? -26.078 -35.531 19.406 1 61.88 225 SER B C 1
ATOM 3945 O O . SER B 1 225 ? -26.625 -35.156 20.438 1 61.88 225 SER B O 1
ATOM 3947 N N . ALA B 1 226 ? -26.812 -35.969 18.391 1 55 226 ALA B N 1
ATOM 3948 C CA . ALA B 1 226 ? -28.266 -36.062 18.438 1 55 226 ALA B CA 1
ATOM 3949 C C . ALA B 1 226 ? -28.703 -37.375 19.062 1 55 226 ALA B C 1
ATOM 3951 O O . ALA B 1 226 ? -29.906 -37.688 19.141 1 55 226 ALA B O 1
ATOM 3952 N N . VAL B 1 227 ? -27.844 -38.312 19.344 1 51.66 227 VAL B N 1
ATOM 3953 C CA . VAL B 1 227 ? -28.266 -39.531 20.031 1 51.66 227 VAL B CA 1
ATOM 3954 C C . VAL B 1 227 ? -28.75 -39.188 21.438 1 51.66 227 VAL B C 1
ATOM 3956 O O . VAL B 1 227 ? -28.016 -38.594 22.234 1 51.66 227 VAL B O 1
ATOM 3959 N N . PRO B 1 228 ? -30.078 -39 21.609 1 49.38 228 PRO B N 1
ATOM 3960 C CA . PRO B 1 228 ? -30.594 -38.781 22.953 1 49.38 228 PRO B CA 1
ATOM 3961 C C . PRO B 1 228 ? -29.969 -39.719 24 1 49.38 228 PRO B C 1
ATOM 3963 O O . PRO B 1 228 ? -29.672 -40.875 23.703 1 49.38 228 PRO B O 1
ATOM 3966 N N . PHE B 1 229 ? -29.266 -39.156 24.953 1 47.78 229 PHE B N 1
ATOM 3967 C CA . PHE B 1 229 ? -28.953 -39.906 26.141 1 47.78 229 PHE B CA 1
ATOM 3968 C C . PHE B 1 229 ? -30.141 -40.75 26.594 1 47.78 229 PHE B C 1
ATOM 3970 O O . PHE B 1 229 ? -31.172 -40.188 27 1 47.78 229 PHE B O 1
ATOM 3977 N N . GLU B 1 230 ? -30.453 -41.781 26.031 1 44.56 230 GLU B N 1
ATOM 3978 C CA . GLU B 1 230 ? -31.484 -42.656 26.641 1 44.56 230 GLU B CA 1
ATOM 3979 C C . GLU B 1 230 ? -31.312 -42.688 28.156 1 44.56 230 GLU B C 1
ATOM 3981 O O . GLU B 1 230 ? -30.25 -43.062 28.656 1 44.56 230 GLU B O 1
ATOM 3986 N N . ASP B 1 231 ? -32 -41.812 28.859 1 45.38 231 ASP B N 1
ATOM 3987 C CA . ASP B 1 231 ? -32.188 -41.938 30.297 1 45.38 231 ASP B CA 1
ATOM 3988 C C . ASP B 1 231 ? -32.406 -43.375 30.703 1 45.38 231 ASP B C 1
ATOM 3990 O O . ASP B 1 231 ? -33.344 -44.031 30.25 1 45.38 231 ASP B O 1
ATOM 3994 N N . GLY B 1 232 ? -31.391 -44.25 30.781 1 40.62 232 GLY B N 1
ATOM 3995 C CA . GLY B 1 232 ? -31.578 -45.562 31.359 1 40.62 232 GLY B CA 1
ATOM 3996 C C . GLY B 1 232 ? -32.469 -45.562 32.594 1 40.62 232 GLY B C 1
ATOM 3997 O O . GLY B 1 232 ? -32.656 -44.5 33.219 1 40.62 232 GLY B O 1
ATOM 3998 N N . PRO B 1 233 ? -33.469 -46.375 32.656 1 41.66 233 PRO B N 1
ATOM 3999 C CA . PRO B 1 233 ? -34.375 -46.406 33.781 1 41.66 233 PRO B CA 1
ATOM 4000 C C . PRO B 1 233 ? -33.688 -46.344 35.125 1 41.66 233 PRO B C 1
ATOM 4002 O O . PRO B 1 233 ? -32.625 -46.969 35.312 1 41.66 233 PRO B O 1
ATOM 4005 N N . SER B 1 234 ? -33.625 -45.156 35.75 1 37.06 234 SER B N 1
ATOM 4006 C CA . SER B 1 234 ? -33.188 -45 37.125 1 37.06 234 SER B CA 1
ATOM 4007 C C . SER B 1 234 ? -33.844 -46.031 38.031 1 37.06 234 SER B C 1
ATOM 4009 O O . SER B 1 234 ? -35.062 -45.938 38.281 1 37.06 234 SER B O 1
ATOM 4011 N N . SER B 1 235 ? -33.688 -47.344 37.812 1 34.88 235 SER B N 1
ATOM 4012 C CA . SER B 1 235 ? -34.125 -48.219 38.906 1 34.88 235 SER B CA 1
ATOM 4013 C C . SER B 1 235 ? -33.625 -47.719 40.25 1 34.88 235 SER B C 1
ATOM 4015 O O . SER B 1 235 ? -32.406 -47.531 40.438 1 34.88 235 SER B O 1
ATOM 4017 N N . GLY B 1 236 ? -34.375 -46.875 40.969 1 31.67 236 GLY B N 1
ATOM 4018 C CA . GLY B 1 236 ? -34.281 -46.344 42.344 1 31.67 236 GLY B CA 1
ATOM 4019 C C . GLY B 1 236 ? -33.906 -47.406 43.344 1 31.67 236 GLY B C 1
ATOM 4020 O O . GLY B 1 236 ? -34.781 -47.906 44.062 1 31.67 236 GLY B O 1
ATOM 4021 N N . THR B 1 237 ? -33 -48.406 43.094 1 29.12 237 THR B N 1
ATOM 4022 C CA . THR B 1 237 ? -32.719 -49.281 44.219 1 29.12 237 THR B CA 1
ATOM 4023 C C . THR B 1 237 ? -32.188 -48.438 45.406 1 29.12 237 THR B C 1
ATOM 4025 O O . THR B 1 237 ? -31.266 -47.656 45.25 1 29.12 237 THR B O 1
ATOM 4028 N N . SER B 1 238 ? -33.094 -48.25 46.406 1 29.59 238 SER B N 1
ATOM 4029 C CA . SER B 1 238 ? -32.969 -47.719 47.75 1 29.59 238 SER B CA 1
ATOM 4030 C C . SER B 1 238 ? -31.766 -48.312 48.5 1 29.59 238 SER B C 1
ATOM 4032 O O . SER B 1 238 ? -31.859 -49.406 49.062 1 29.59 238 SER B O 1
ATOM 4034 N N . GLN B 1 239 ? -30.625 -48.5 47.844 1 23.23 239 GLN B N 1
ATOM 4035 C CA . GLN B 1 239 ? -29.578 -49.094 48.688 1 23.23 239 GLN B CA 1
ATOM 4036 C C . GLN B 1 239 ? -29.25 -48.188 49.875 1 23.23 239 GLN B C 1
ATOM 4038 O O . GLN B 1 239 ? -28.781 -47.062 49.688 1 23.23 239 GLN B O 1
ATOM 4043 N N . ASP B 1 240 ? -29.969 -48.188 51 1 25.84 240 ASP B N 1
ATOM 4044 C CA . ASP B 1 240 ? -29.75 -47.688 52.344 1 25.84 240 ASP B CA 1
ATOM 4045 C C . ASP B 1 240 ? -28.359 -48.031 52.844 1 25.84 240 ASP B C 1
ATOM 4047 O O . ASP B 1 240 ? -28.078 -47.906 54.031 1 25.84 240 ASP B O 1
ATOM 4051 N N . VAL B 1 241 ? -27.422 -48.531 52 1 23.64 241 VAL B N 1
ATOM 4052 C CA . VAL B 1 241 ? -26.328 -49.125 52.781 1 23.64 241 VAL B CA 1
ATOM 4053 C C . VAL B 1 241 ? -25.766 -48.094 53.75 1 23.64 241 VAL B C 1
ATOM 4055 O O . VAL B 1 241 ? -25.797 -46.875 53.469 1 23.64 241 VAL B O 1
ATOM 4058 N N . LEU B 1 242 ? -25.281 -48.656 54.938 1 24.05 242 LEU B N 1
ATOM 4059 C CA . LEU B 1 242 ? -24.703 -48.375 56.25 1 24.05 242 LEU B CA 1
ATOM 4060 C C . LEU B 1 242 ? -23.375 -47.656 56.125 1 24.05 242 LEU B C 1
ATOM 4062 O O . LEU B 1 242 ? -22.422 -48.188 55.562 1 24.05 242 LEU B O 1
ATOM 4066 N N . MET B 1 243 ? -23.344 -46.406 55.719 1 23.52 243 MET B N 1
ATOM 4067 C CA . MET B 1 243 ? -22.125 -45.594 55.719 1 23.52 243 MET B CA 1
ATOM 4068 C C . MET B 1 243 ? -21.406 -45.688 57.062 1 23.52 243 MET B C 1
ATOM 4070 O O . MET B 1 243 ? -21.703 -44.906 57.969 1 23.52 243 MET B O 1
ATOM 4074 N N . GLU B 1 244 ? -21.266 -46.938 57.594 1 21.39 244 GLU B N 1
ATOM 4075 C CA . GLU B 1 244 ? -20.594 -46.844 58.906 1 21.39 244 GLU B CA 1
ATOM 4076 C C . GLU B 1 244 ? -19.281 -46.062 58.781 1 21.39 244 GLU B C 1
ATOM 4078 O O . GLU B 1 244 ? -19.078 -45.062 59.469 1 21.39 244 GLU B O 1
ATOM 4083 N N . GLY B 1 245 ? -18.172 -46.906 58.906 1 19.05 245 GLY B N 1
ATOM 4084 C CA . GLY B 1 245 ? -17.188 -46.906 59.969 1 19.05 245 GLY B CA 1
ATOM 4085 C C . GLY B 1 245 ? -16.094 -45.875 59.781 1 19.05 245 GLY B C 1
ATOM 4086 O O . GLY B 1 245 ? -16.156 -44.781 60.312 1 19.05 245 GLY B O 1
ATOM 4087 N N . GLY B 1 246 ? -14.852 -46.406 59.469 1 18.09 246 GLY B N 1
ATOM 4088 C CA . GLY B 1 246 ? -13.578 -46.375 60.156 1 18.09 246 GLY B CA 1
ATOM 4089 C C . GLY B 1 246 ? -12.625 -45.312 59.656 1 18.09 246 GLY B C 1
ATOM 4090 O O . GLY B 1 246 ? -11.898 -45.562 58.688 1 18.09 246 GLY B O 1
ATOM 4091 N N . LEU B 1 247 ? -13 -44.188 59.156 1 20.05 247 LEU B N 1
ATOM 4092 C CA . LEU B 1 247 ? -11.945 -43.375 58.531 1 20.05 247 LEU B CA 1
ATOM 4093 C C . LEU B 1 247 ? -10.836 -43.094 59.531 1 20.05 247 LEU B C 1
ATOM 4095 O O . LEU B 1 247 ? -10.656 -41.938 59.938 1 20.05 247 LEU B O 1
ATOM 4099 N N . ASP B 1 248 ? -10.492 -43.938 60.5 1 17.69 248 ASP B N 1
ATOM 4100 C CA . ASP B 1 248 ? -9.547 -43.375 61.438 1 17.69 248 ASP B CA 1
ATOM 4101 C C . ASP B 1 248 ? -8.266 -42.938 60.75 1 17.69 248 ASP B C 1
ATOM 4103 O O . ASP B 1 248 ? -7.695 -41.875 61.094 1 17.69 248 ASP B O 1
ATOM 4107 N N . ALA B 1 249 ? -7.555 -43.875 60.094 1 16.77 249 ALA B N 1
ATOM 4108 C CA . ALA B 1 249 ? -6.211 -44.156 60.594 1 16.77 249 ALA B CA 1
ATOM 4109 C C . ALA B 1 249 ? -5.223 -43.062 60.125 1 16.77 249 ALA B C 1
ATOM 4111 O O . ALA B 1 249 ? -4.273 -42.75 60.844 1 16.77 249 ALA B O 1
ATOM 4112 N N . ALA B 1 250 ? -5.035 -42.812 58.812 1 17.8 250 ALA B N 1
ATOM 4113 C CA . ALA B 1 250 ? -3.629 -42.906 58.438 1 17.8 250 ALA B CA 1
ATOM 4114 C C . ALA B 1 250 ? -2.842 -41.688 58.969 1 17.8 250 ALA B C 1
ATOM 4116 O O . ALA B 1 250 ? -3.193 -40.531 58.719 1 17.8 250 ALA B O 1
ATOM 4117 N N . SER B 1 251 ? -1.891 -41.938 60.031 1 17.77 251 SER B N 1
ATOM 4118 C CA . SER B 1 251 ? -0.958 -41.25 60.906 1 17.77 251 SER B CA 1
ATOM 4119 C C . SER B 1 251 ? 0.07 -40.469 60.125 1 17.77 251 SER B C 1
ATOM 4121 O O . SER B 1 251 ? 0.134 -40.562 58.906 1 17.77 251 SER B O 1
ATOM 4123 N N . SER B 1 252 ? 1.469 -40.594 60.438 1 17.56 252 SER B N 1
ATOM 4124 C CA . SER B 1 252 ? 2.564 -39.875 61.062 1 17.56 252 SER B CA 1
ATOM 4125 C C . SER B 1 252 ? 3.65 -39.531 60.031 1 17.56 252 SER B C 1
ATOM 4127 O O . SER B 1 252 ? 4.445 -38.625 60.25 1 17.56 252 SER B O 1
ATOM 4129 N N . VAL B 1 253 ? 3.871 -40.281 58.906 1 16.72 253 VAL B N 1
ATOM 4130 C CA . VAL B 1 253 ? 5.293 -40.625 58.844 1 16.72 253 VAL B CA 1
ATOM 4131 C C . VAL B 1 253 ? 6.105 -39.344 58.688 1 16.72 253 VAL B C 1
ATOM 4133 O O . VAL B 1 253 ? 5.57 -38.312 58.281 1 16.72 253 VAL B O 1
ATOM 4136 N N . ALA B 1 254 ? 7.594 -39.562 58.344 1 16.38 254 ALA B N 1
ATOM 4137 C CA . ALA B 1 254 ? 9.008 -39.375 58.688 1 16.38 254 ALA B CA 1
ATOM 4138 C C . ALA B 1 254 ? 9.617 -38.219 57.906 1 16.38 254 ALA B C 1
ATOM 4140 O O . ALA B 1 254 ? 9.258 -37.969 56.75 1 16.38 254 ALA B O 1
ATOM 4141 N N . ALA B 1 255 ? 10.477 -37.281 58.562 1 18.41 255 ALA B N 1
ATOM 4142 C CA . ALA B 1 255 ? 11.234 -36.031 58.594 1 18.41 255 ALA B CA 1
ATOM 4143 C C . ALA B 1 255 ? 12.422 -36.062 57.656 1 18.41 255 ALA B C 1
ATOM 4145 O O . ALA B 1 255 ? 12.906 -35.031 57.188 1 18.41 255 ALA B O 1
ATOM 4146 N N . GLY B 1 256 ? 13.117 -37.281 57.281 1 16.27 256 GLY B N 1
ATOM 4147 C CA . GLY B 1 256 ? 14.555 -37.25 57.5 1 16.27 256 GLY B CA 1
ATOM 4148 C C . GLY B 1 256 ? 15.312 -36.5 56.406 1 16.27 256 GLY B C 1
ATOM 4149 O O . GLY B 1 256 ? 16.469 -36.125 56.594 1 16.27 256 GLY B O 1
ATOM 4150 N N . ALA B 1 257 ? 14.992 -36.406 55.156 1 18.09 257 ALA B N 1
ATOM 4151 C CA . ALA B 1 257 ? 16.141 -36.688 54.312 1 18.09 257 ALA B CA 1
ATOM 4152 C C . ALA B 1 257 ? 17.156 -35.531 54.375 1 18.09 257 ALA B C 1
ATOM 4154 O O . ALA B 1 257 ? 16.781 -34.375 54.375 1 18.09 257 ALA B O 1
ATOM 4155 N N . THR B 1 258 ? 18.594 -35.938 54.656 1 17.8 258 THR B N 1
ATOM 4156 C CA . THR B 1 258 ? 19.953 -35.5 54.969 1 17.8 258 THR B CA 1
ATOM 4157 C C . THR B 1 258 ? 20.531 -34.719 53.781 1 17.8 258 THR B C 1
ATOM 4159 O O . THR B 1 258 ? 20.203 -34.969 52.625 1 17.8 258 THR B O 1
ATOM 4162 N N . ALA B 1 259 ? 21.156 -33.531 54.062 1 19.06 259 ALA B N 1
ATOM 4163 C CA . ALA B 1 259 ? 21.906 -32.438 53.438 1 19.06 259 ALA B CA 1
ATOM 4164 C C . ALA B 1 259 ? 23.219 -32.938 52.875 1 19.06 259 ALA B C 1
ATOM 4166 O O . ALA B 1 259 ? 24.172 -33.156 53.625 1 19.06 259 ALA B O 1
ATOM 4167 N N . ARG B 1 260 ? 23.406 -34.062 52.125 1 16.67 260 ARG B N 1
ATOM 4168 C CA . AR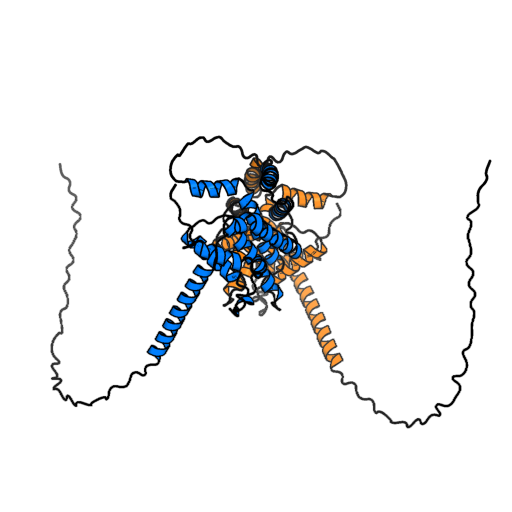G B 1 260 ? 24.781 -34.469 51.844 1 16.67 260 ARG B CA 1
ATOM 4169 C C . ARG B 1 260 ? 25.547 -33.375 51.125 1 16.67 260 ARG B C 1
ATOM 4171 O O . ARG B 1 260 ? 25.078 -32.844 50.125 1 16.67 260 ARG B O 1
ATOM 4178 N N . LYS B 1 261 ? 26.766 -32.781 51.75 1 20.28 261 LYS B N 1
ATOM 4179 C CA . LYS B 1 261 ? 27.906 -31.906 51.531 1 20.28 261 LYS B CA 1
ATOM 4180 C C . LYS B 1 261 ? 28.812 -32.438 50.438 1 20.28 261 LYS B C 1
ATOM 4182 O O . LYS B 1 261 ? 29.641 -33.312 50.688 1 20.28 261 LYS B O 1
ATOM 4187 N N . ARG B 1 262 ? 28.562 -32.906 49.25 1 16.55 262 ARG B N 1
ATOM 4188 C CA . ARG B 1 262 ? 29.578 -33.594 48.469 1 16.55 262 ARG B CA 1
ATOM 4189 C C . ARG B 1 262 ? 30.766 -32.656 48.188 1 16.55 262 ARG B C 1
ATOM 4191 O O . ARG B 1 262 ? 30.609 -31.609 47.594 1 16.55 262 ARG B O 1
ATOM 4198 N N . LYS B 1 263 ? 31.938 -32.562 49.062 1 20.61 263 LYS B N 1
ATOM 4199 C CA . LYS B 1 263 ? 33.312 -32.062 48.969 1 20.61 263 LYS B CA 1
ATOM 4200 C C . LYS B 1 263 ? 34.062 -32.75 47.844 1 20.61 263 LYS B C 1
ATOM 4202 O O . LYS B 1 263 ? 34.25 -33.969 47.844 1 20.61 263 LYS B O 1
ATOM 4207 N N . SER B 1 264 ? 33.938 -32.5 46.594 1 17.25 264 SER B N 1
ATOM 4208 C CA . SER B 1 264 ? 34.75 -33.188 45.594 1 17.25 264 SER B CA 1
ATOM 4209 C C . SER B 1 264 ? 36.25 -33 45.844 1 17.25 264 SER B C 1
ATOM 4211 O O . SER B 1 264 ? 36.719 -31.875 45.969 1 17.25 264 SER B O 1
ATOM 4213 N N . THR B 1 265 ? 37.125 -33.938 46.469 1 18.75 265 THR B N 1
ATOM 4214 C CA . THR B 1 265 ? 38.5 -34.312 46.844 1 18.75 265 THR B CA 1
ATOM 4215 C C . THR B 1 265 ? 39.438 -34.25 45.656 1 18.75 265 THR B C 1
ATOM 4217 O O . THR B 1 265 ? 40.562 -33.75 45.75 1 18.75 265 THR B O 1
ATOM 4220 N N . VAL B 1 266 ? 39.406 -35.031 44.5 1 18.27 266 VAL B N 1
ATOM 4221 C CA . VAL B 1 266 ? 40.375 -36.125 44.312 1 18.27 266 VAL B CA 1
ATOM 4222 C C . VAL B 1 266 ? 41.719 -35.562 43.938 1 18.27 266 VAL B C 1
ATOM 4224 O O . VAL B 1 266 ? 42.75 -35.875 44.562 1 18.27 266 VAL B O 1
ATOM 4227 N N . ILE B 1 267 ? 42.281 -35.844 42.625 1 21.2 267 ILE B N 1
ATOM 4228 C CA . ILE B 1 267 ? 43.344 -36.781 42.344 1 21.2 267 ILE B CA 1
ATOM 4229 C C . ILE B 1 267 ? 44.688 -36.031 42.312 1 21.2 267 ILE B C 1
ATOM 4231 O O . ILE B 1 267 ? 44.781 -34.938 41.75 1 21.2 267 ILE B O 1
ATOM 4235 N N . GLU B 1 268 ? 45.938 -36.562 42.875 1 20.38 268 GLU B N 1
ATOM 4236 C CA . GLU B 1 268 ? 47.312 -36.75 43.344 1 20.38 268 GLU B CA 1
ATOM 4237 C C . GLU B 1 268 ? 48.281 -36.781 42.188 1 20.38 268 GLU B C 1
ATOM 4239 O O . GLU B 1 268 ? 49.469 -36.438 42.344 1 20.38 268 GLU B O 1
ATOM 4244 N N . ASP B 1 269 ? 48.312 -37.531 41.062 1 21.69 269 ASP B N 1
ATOM 4245 C CA . ASP B 1 269 ? 49.594 -38.156 40.719 1 21.69 269 ASP B CA 1
ATOM 4246 C C . ASP B 1 269 ? 50.688 -37.125 40.531 1 21.69 269 ASP B C 1
ATOM 4248 O O . ASP B 1 269 ? 50.406 -36 40.125 1 21.69 269 ASP B O 1
ATOM 4252 N N . THR B 1 270 ? 52 -37.906 40.438 1 22.09 270 THR B N 1
ATOM 4253 C CA . THR B 1 270 ? 53.312 -38.406 40.062 1 22.09 270 THR B CA 1
ATOM 4254 C C . THR B 1 270 ? 53.594 -38.156 38.594 1 22.09 270 THR B C 1
ATOM 4256 O O . THR B 1 270 ? 52.75 -38.438 37.719 1 22.09 270 THR B O 1
#

Foldseek 3Di:
DPPLPQLPPDLLVLLVLVCLLCVPVPPPPPPVVPPPCNPPNSLVVSLVVLVVSCVVRVDDQLLSVLSSQLSVLVVLVVVQVPDPDGPADQVRSLVSLLVSLLSSLCCQQQVVNVVVNVCVVPPDDDPPPPPPPPVCPVVVRLVSSQVSCVVLVHDVVSSVQSVCSVPHDRDGNVVSNVVSVVSSVVSCVRPCVPRSVDHNVVVVVVVVVVVVVVVVVVVVVVVVVPPPPPPDPPPPPPPVDDPDDPPDDDDDDDDDDDDPDPDDDPPPDD/DPPLPQLPPDLLVLLVLVCLLCVPVPCVVPPVPPDDCNPPNSLVVSLVVLVVSCVVRVDDQLLSVLSSQLSVLVVLVVVQVPDPDGPADQVNSLVSLLVSLLSSLCCQQQVVNVVVNVCVVPPPDDPPPPPPCPVPPVVVRLVSSQVSCVVLVHDVVSSVQSVCSVPHDRDGNVVSNVVSVVSSVVSCVRPCVPRSVDHNVVVVVVVVVVVVVVVVVVVVVVVVVPPPPPPDPPPPPVCPDDPDDDPDDDDDDDDDDDPDPPPPDDDDDD

Secondary structure (DSSP, 8-state):
------SSSSHHHHHHHHHHH-HHHHTT--S---SGGGSS--HHHHHHHHHHHHHHHS---HHHHHHHHHHHHHHHHHHHHH-SS-SS-HHHHHHHHHHHHHHHHHHHH-HHHHHHHHHHHS-SS------------THHHHHHHHHHHHHHT--HHHHHHHHHHHHSPPPPHHHHHHHHHHHHHHHIIIIIHHH--S-THHHHHHHHHHHHHHHHHHHHHHHHHTS-------------------------------------------/------SSSSHHHHHHHHHHH-HHHHTTS-TT--SSSSSS--HHHHHHHHHHHHHHHS---HHHHHHHHHHHHHHHHHHHHH-SS-SS-HHHHHHHHHHHHHHHHHHHH-HHHHHHHHHHHH-SS------------THHHHHHHHHHHHHHT--HHHHHHHHHHHHSPPPPHHHHHHHHHHHHHHHIIIIIHHH--S-THHHHHHHHHHHHHHHHHHHHHHHHHTS-------------------------------------------

Nearest PDB structures (foldseek):
  8xma-assembly1_B  TM=2.409E-01  e=7.824E+00  Homo sapiens
  8xma-assembly1_B  TM=2.294E-01  e=7.351E+00  Homo sapiens

Sequence (540 aa):
MVLQFPPWRHQSYLALVRDWFFPNHTKQDVFSATVSDLSQDLRQRAVDKVNLWMFKAGQLPPAMEATASLTEALLHDEARRWSSAPFISESAMQSIYAMAFARFVNAFVDRDVARSHIAGMAKEDSVVESEEEVTTVSGKGERSMYAHAATIGMPQKFVDIRHQVSHGDIPSVPLLKKMTEQALEWLWERWWVKHASGNPERALRELEERQRVSREARDWAIGTSAVPFEDGPSSGTSQDVLMEGGLDAASSVAAGATARKRKSTVIEDTMVLQFPPWRHQSYLALVRDWFFPNHTKQDVFSATVSDLSQDLRQRAVDKVNLWMFKAGQLPPAMEATASLTEALLHDEARRWSSAPFISESAMQSIYAMAFARFVNAFVDRDVARSHIAGMAKEDSVVESEEEVTTVSGKGERSMYAHAATIGMPQKFVDIRHQVSHGDIPSVPLLKKMTEQALEWLWERWWVKHASGNPERALRELEERQRVSREARDWAIGTSAVPFEDGPSSGTSQDVLMEGGLDAASSVAAGATARKRKSTVIEDT

pLDDT: mean 71.5, std 28.87, range [16.0, 98.81]

Organism: NCBI:txid86049

InterPro domains:
  IPR007174 Las1 [PF04031] (7-193)
  IPR007174 Las1 [PTHR15002] (6-113)